Protein AF-0000000070684303 (afdb_homodimer)

Radius of gyration: 34.73 Å; Cα contacts (8 Å, |Δi|>4): 605; chains: 2; bounding box: 62×126×144 Å

Organism: Helianthus annuus (NCBI:txid4232)

Secondary structure (DSSP, 8-state):
----------------------------------HHHHHHHHHHHHHTT-HHHHHTTEEEEEEEEETTSSS-EESHHHHHHHHHHHHHHHTTTEEEEEEEEEEESSTTEEEEEEEEEETTEEPTT--EEEEEEEEEETTEEEEEEEEEEE--S---THHHHHHHHHHHHHHHH-HHHHHHHHHTHHHHHHHHHHHIIIIIHHHHHHHHHHHHHHHHHHHHHHHHHHHHHHHHHHHHHHHH-/----------------------------------HHHHHHHHHHHHHTT-HHHHHTTEEEEEEEEETTSSS-EESHHHHHHHHHHHHHHHTTTEEEEEEEEEEESSTTEEEEEEEEEETTEEPTT--EEEEEEEEEETTEEEEEEEEEEE--S---THHHHHHHHHHHHHHHH-HHHHHHHHHTHHHHHHHHHHHIIIIIHHHHHHHHHHHHHHHHHHHHHHHHHHHHHHHHHHHHHHHH-

pLDDT: mean 75.72, std 22.61, range [20.2, 98.25]

InterPro domains:
  IPR032710 NTF2-like domain superfamily [SSF54427] (22-138)
  IPR037401 SnoaL-like domain [PF12680] (40-138)

Solvent-accessible surface area (backbone atoms only — not comparable to full-atom values): 25863 Å² total; per-residue (Å²): 133,83,81,77,76,72,75,73,75,72,71,74,70,74,73,70,71,70,73,72,73,72,71,70,73,70,71,77,69,70,70,69,72,48,62,66,56,50,51,52,49,51,52,52,35,54,48,69,58,40,56,75,66,50,48,68,42,44,26,73,73,15,38,38,35,43,45,48,29,86,61,65,31,62,25,41,66,46,41,45,51,51,50,42,49,47,36,59,16,34,43,92,55,36,30,75,43,75,75,48,63,23,37,30,86,58,82,41,34,35,33,36,35,34,32,34,20,49,81,87,37,74,46,84,65,39,39,34,39,38,38,36,34,46,42,75,60,85,82,38,69,21,37,35,35,35,42,34,42,57,42,50,85,69,44,61,37,67,57,49,39,52,49,41,27,51,51,35,50,47,39,67,76,37,52,68,61,40,49,51,45,64,74,36,31,71,57,46,51,47,46,50,48,46,46,40,50,65,63,42,35,66,62,42,45,57,51,49,48,48,48,52,50,49,50,50,49,47,49,50,49,50,50,49,50,49,50,48,48,50,50,50,49,51,54,53,57,53,67,72,101,136,82,78,76,77,76,76,77,74,77,73,75,71,73,71,70,76,70,73,73,74,71,68,70,72,70,70,77,68,71,68,69,71,46,62,67,56,50,51,51,49,51,52,50,34,52,48,66,59,40,57,76,65,49,49,70,42,44,26,73,72,14,37,38,36,42,44,47,30,86,60,67,31,64,25,40,67,46,41,44,51,50,51,43,49,46,38,59,16,34,42,92,55,36,32,75,43,75,76,48,64,23,38,29,85,57,81,41,34,35,33,37,35,34,32,34,19,50,81,87,36,74,47,84,64,39,40,33,38,37,39,35,34,46,41,75,59,85,82,40,69,20,37,35,34,36,43,36,41,58,42,51,84,68,44,61,38,67,54,48,40,52,50,40,27,50,52,37,50,49,38,69,75,36,51,69,62,41,51,51,45,63,75,37,31,71,58,46,52,48,46,49,48,45,46,40,51,66,62,43,35,68,62,43,45,56,51,50,49,48,50,53,51,48,49,52,49,47,49,49,49,50,50,50,50,49,49,50,48,51,50,50,49,51,54,53,56,53,66,72,101

Foldseek 3Di:
DDDPPPVPVPPVPPPPVPPPPPPPPPPPPVDQDALVRLVVVLQVCLLVLPLVVNLVQADQFAWEDEPVDPDIQTGSVRVSVVSNVVSVVCPNFKGKDWDDKDDDPPRFKIKTWIAIDGNPHGDPQGTKMKIFGWDDDDSDIHTRYMYMGGGDPDDCPVVVVVVVVVVVVVCVVCVPVVVVCVVCVVVVVVVVVVCCCVPVCVVVVVVVVVVVVVVVVVVVVVVVVVVVVVVVVVVVVVVVD/DPPPPPPPVPPPVPPPPPPPPPPPPPPPPVDQDALVRLVVVLQVCLLVLPLVVNLVQADQFAWEDEPVDPDIQTGSVRVSVVSNVVSVVCPNFKGKDWDDKADDPPRFKIKTWIAIDGNPHTDPQGTKMKIFGWDDDDSDIHTRYMYMGGGDPDDCPVVVVVVVVVVVVVCVVCVPVVVVCVVCVVVVVVVVVVCCCVPVCVVVVVVVVVVVVVVVVVVVVVVVVVVVVVVVVVVVVVVVD

Nearest PDB structures (foldseek):
  2rgq-assembly1_A  TM=7.587E-01  e=4.654E-07  Nostoc punctiforme PCC 73102
  3f7s-assembly1_A-2  TM=7.715E-01  e=1.693E-06  Pseudomonas putida KT2440
  4j8t-assembly5_B  TM=7.348E-01  e=2.945E-06  Pseudomonas aeruginosa PAO1
  4j9a-assembly4_D  TM=7.036E-01  e=1.982E-05  Pseudomonas aeruginosa PAO1
  8uso-assembly1_B  TM=6.703E-01  e=3.354E-04  Homo sapiens

Structure (mmCIF, N/CA/C/O backbone):
data_AF-0000000070684303-model_v1
#
loop_
_entity.id
_entity.type
_entity.pdbx_description
1 polymer 'Putative NTF2-like domain-containing protein'
#
loop_
_atom_site.group_PDB
_atom_site.id
_atom_site.type_symbol
_atom_site.label_atom_id
_atom_site.label_alt_id
_atom_site.label_comp_id
_atom_site.label_asym_id
_atom_site.label_entity_id
_atom_site.label_seq_id
_atom_site.pdbx_PDB_ins_code
_atom_site.Cartn_x
_atom_site.Cartn_y
_atom_site.Cartn_z
_atom_site.occupancy
_atom_site.B_iso_or_equiv
_atom_site.auth_seq_id
_atom_site.auth_comp_id
_atom_site.auth_asym_id
_atom_site.auth_atom_id
_atom_site.pdbx_PDB_model_num
ATOM 1 N N . MET A 1 1 ? -1.183 0.124 111.688 1 24.42 1 MET A N 1
ATOM 2 C CA . MET A 1 1 ? -1.592 1.197 110.75 1 24.42 1 MET A CA 1
ATOM 3 C C . MET A 1 1 ? -0.935 1.039 109.438 1 24.42 1 MET A C 1
ATOM 5 O O . MET A 1 1 ? 0.264 1.283 109.25 1 24.42 1 MET A O 1
ATOM 9 N N . LEU A 1 2 ? -1.151 -0.125 108.688 1 25.19 2 LEU A N 1
ATOM 10 C CA . LEU A 1 2 ? -0.26 -0.81 107.812 1 25.19 2 LEU A CA 1
ATOM 11 C C . LEU A 1 2 ? -0.048 0.022 106.5 1 25.19 2 LEU A C 1
ATOM 13 O O . LEU A 1 2 ? -0.992 0.621 106 1 25.19 2 LEU A O 1
ATOM 17 N N . LEU A 1 3 ? 1.218 0.516 106.312 1 23.94 3 LEU A N 1
ATOM 18 C CA . LEU A 1 3 ? 1.991 1.298 105.375 1 23.94 3 LEU A CA 1
ATOM 19 C C . LEU A 1 3 ? 1.721 0.831 103.938 1 23.94 3 LEU A C 1
ATOM 21 O O . LEU A 1 3 ? 1.86 -0.355 103.625 1 23.94 3 LEU A O 1
ATOM 25 N N . HIS A 1 4 ? 0.701 1.438 103.25 1 25.77 4 HIS A N 1
ATOM 26 C CA . HIS A 1 4 ? 0.123 1.236 101.938 1 25.77 4 HIS A CA 1
ATOM 27 C C . HIS A 1 4 ? 1.175 1.402 100.875 1 25.77 4 HIS A C 1
ATOM 29 O O . HIS A 1 4 ? 1.806 2.457 100.75 1 25.77 4 HIS A O 1
ATOM 35 N N . MET A 1 5 ? 2.051 0.38 100.75 1 21.75 5 MET A N 1
ATOM 36 C CA . MET A 1 5 ? 3.203 0.247 99.812 1 21.75 5 MET A CA 1
ATOM 37 C C . MET A 1 5 ? 2.834 0.613 98.438 1 21.75 5 MET A C 1
ATOM 39 O O . MET A 1 5 ? 2.037 -0.079 97.75 1 21.75 5 MET A O 1
ATOM 43 N N . LYS A 1 6 ? 2.58 1.894 98.25 1 25 6 LYS A N 1
ATOM 44 C CA . LYS A 1 6 ? 2.141 2.365 96.938 1 25 6 LYS A CA 1
ATOM 45 C C . LYS A 1 6 ? 3.189 2.072 95.812 1 25 6 LYS A C 1
ATOM 47 O O . LYS A 1 6 ? 4.246 2.709 95.812 1 25 6 LYS A O 1
ATOM 52 N N . SER A 1 7 ? 3.633 0.767 95.75 1 22.75 7 SER A N 1
ATOM 53 C CA . SER A 1 7 ? 4.754 0.424 94.875 1 22.75 7 SER A CA 1
ATOM 54 C C . SER A 1 7 ? 4.508 0.897 93.438 1 22.75 7 SER A C 1
ATOM 56 O O . SER A 1 7 ? 3.5 0.545 92.812 1 22.75 7 SER A O 1
ATOM 58 N N . GLY A 1 8 ? 4.738 2.207 93.188 1 23 8 GLY A N 1
ATOM 59 C CA . GLY A 1 8 ? 4.633 2.918 91.938 1 23 8 GLY A CA 1
ATOM 60 C C . GLY A 1 8 ? 5.418 2.262 90.812 1 23 8 GLY A C 1
ATOM 61 O O . GLY A 1 8 ? 6.648 2.256 90.812 1 23 8 GLY A O 1
ATOM 62 N N . ASN A 1 9 ? 5.105 0.958 90.625 1 23.36 9 ASN A N 1
ATOM 63 C CA . ASN A 1 9 ? 5.828 0.194 89.625 1 23.36 9 ASN A CA 1
ATOM 64 C C . ASN A 1 9 ? 5.957 0.973 88.312 1 23.36 9 ASN A C 1
ATOM 66 O O . ASN A 1 9 ? 4.953 1.399 87.75 1 23.36 9 ASN A O 1
ATOM 70 N N . GLY A 1 10 ? 6.895 1.908 88.312 1 20.2 10 GLY A N 1
ATOM 71 C CA . GLY A 1 10 ? 7.289 2.691 87.125 1 20.2 10 GLY A CA 1
ATOM 72 C C . GLY A 1 10 ? 7.496 1.851 85.875 1 20.2 10 GLY A C 1
ATOM 73 O O . GLY A 1 10 ? 8.484 1.119 85.75 1 20.2 10 GLY A O 1
ATOM 74 N N . LYS A 1 11 ? 6.547 1 85.5 1 26.38 11 LYS A N 1
ATOM 75 C CA . LYS A 1 11 ? 6.711 0.241 84.25 1 26.38 11 LYS A CA 1
ATOM 76 C C . LYS A 1 11 ? 7.273 1.12 83.125 1 26.38 11 LYS A C 1
ATOM 78 O O . LYS A 1 11 ? 6.711 2.174 82.875 1 26.38 11 LYS A O 1
ATOM 83 N N . GLN A 1 12 ? 8.547 1.258 83.188 1 22.05 12 GLN A N 1
ATOM 84 C CA . GLN A 1 12 ? 9.25 1.926 82.125 1 22.05 12 GLN A CA 1
ATOM 85 C C . GLN A 1 12 ? 8.727 1.461 80.75 1 22.05 12 GLN A C 1
ATOM 87 O O . GLN A 1 12 ? 8.742 0.266 80.438 1 22.05 12 GLN A O 1
ATOM 92 N N . ARG A 1 13 ? 7.625 1.98 80.375 1 21.39 13 ARG A N 1
ATOM 93 C CA . ARG A 1 13 ? 7.07 1.759 79.062 1 21.39 13 ARG A CA 1
ATOM 94 C C . ARG A 1 13 ? 8.133 1.953 77.938 1 21.39 13 ARG A C 1
ATOM 96 O O . ARG A 1 13 ? 8.75 3.018 77.875 1 21.39 13 ARG A O 1
ATOM 103 N N . TYR A 1 14 ? 9.055 0.94 77.938 1 21.36 14 TYR A N 1
ATOM 104 C CA . TYR A 1 14 ? 9.953 1.007 76.75 1 21.36 14 TYR A CA 1
ATOM 105 C C . TYR A 1 14 ? 9.188 1.358 75.5 1 21.36 14 TYR A C 1
ATOM 107 O O . TYR A 1 14 ? 8.172 0.734 75.188 1 21.36 14 TYR A O 1
ATOM 115 N N . ASN A 1 15 ? 8.984 2.625 75.312 1 20.23 15 ASN A N 1
ATOM 116 C CA . ASN A 1 15 ? 8.461 3.133 74.062 1 20.23 15 ASN A CA 1
ATOM 117 C C . ASN A 1 15 ? 9.164 2.488 72.875 1 20.23 15 ASN A C 1
ATOM 119 O O . ASN A 1 15 ? 10.352 2.711 72.625 1 20.23 15 ASN A O 1
ATOM 123 N N . VAL A 1 16 ? 9.062 1.204 72.75 1 21.89 16 VAL A N 1
ATOM 124 C CA . VAL A 1 16 ? 9.594 0.685 71.438 1 21.89 16 VAL A CA 1
ATOM 125 C C . VAL A 1 16 ? 9.07 1.523 70.312 1 21.89 16 VAL A C 1
ATOM 127 O O . VAL A 1 16 ? 7.863 1.575 70.062 1 21.89 16 VAL A O 1
ATOM 130 N N . ARG A 1 17 ? 9.664 2.73 70.062 1 22.67 17 ARG A N 1
ATOM 131 C CA . ARG A 1 17 ? 9.391 3.383 68.812 1 22.67 17 ARG A CA 1
ATOM 132 C C . ARG A 1 17 ? 9.414 2.375 67.688 1 22.67 17 ARG A C 1
ATOM 134 O O . ARG A 1 17 ? 10.422 1.695 67.438 1 22.67 17 ARG A O 1
ATOM 141 N N . ILE A 1 18 ? 8.383 1.661 67.438 1 22.83 18 ILE A N 1
ATOM 142 C CA . ILE A 1 18 ? 8.234 0.925 66.188 1 22.83 18 ILE A CA 1
ATOM 143 C C . ILE A 1 18 ? 8.805 1.75 65 1 22.83 18 ILE A C 1
ATOM 145 O O . ILE A 1 18 ? 8.43 2.91 64.812 1 22.83 18 ILE A O 1
ATOM 149 N N . MET A 1 19 ? 10.102 1.657 64.812 1 22.88 19 MET A N 1
ATOM 150 C CA . MET A 1 19 ? 10.602 2.195 63.562 1 22.88 19 MET A CA 1
ATOM 151 C C . MET A 1 19 ? 9.586 2.004 62.438 1 22.88 19 MET A C 1
ATOM 153 O O . MET A 1 19 ? 9.023 0.919 62.281 1 22.88 19 MET A O 1
ATOM 157 N N . SER A 1 20 ? 8.781 3.004 62.188 1 24.44 20 SER A N 1
ATOM 158 C CA . SER A 1 20 ? 7.98 3.08 60.969 1 24.44 20 SER A CA 1
ATOM 159 C C . SER A 1 20 ? 8.719 2.463 59.781 1 24.44 20 SER A C 1
ATOM 161 O O . SER A 1 20 ? 9.891 2.76 59.562 1 24.44 20 SER A O 1
ATOM 163 N N . SER A 1 21 ? 8.562 1.201 59.469 1 27.48 21 SER A N 1
ATOM 164 C CA . SER A 1 21 ? 8.938 0.64 58.188 1 27.48 21 SER A CA 1
ATOM 165 C C . SER A 1 21 ? 8.875 1.694 57.062 1 27.48 21 SER A C 1
ATOM 167 O O . SER A 1 21 ? 7.852 2.365 56.906 1 27.48 21 SER A O 1
ATOM 169 N N . MET A 1 22 ? 9.906 2.475 56.812 1 27.36 22 MET A N 1
ATOM 170 C CA . MET A 1 22 ? 10.055 3.203 55.562 1 27.36 22 MET A CA 1
ATOM 171 C C . MET A 1 22 ? 9.383 2.457 54.406 1 27.36 22 MET A C 1
ATOM 173 O O . MET A 1 22 ? 9.75 1.319 54.094 1 27.36 22 MET A O 1
ATOM 177 N N . MET A 1 23 ? 8.117 2.484 54.312 1 28.89 23 MET A N 1
ATOM 178 C CA . MET A 1 23 ? 7.508 2.133 53.031 1 28.89 23 MET A CA 1
ATOM 179 C C . MET A 1 23 ? 8.445 2.467 51.875 1 28.89 23 MET A C 1
ATOM 181 O O . MET A 1 23 ? 8.859 3.615 51.719 1 28.89 23 MET A O 1
ATOM 185 N N . ILE A 1 24 ? 9.492 1.728 51.688 1 32.03 24 ILE A N 1
ATOM 186 C CA . ILE A 1 24 ? 10.125 1.776 50.375 1 32.03 24 ILE A CA 1
ATOM 187 C C . ILE A 1 24 ? 9.133 2.293 49.344 1 32.03 24 ILE A C 1
ATOM 189 O O . ILE A 1 24 ? 8.055 1.718 49.156 1 32.03 24 ILE A O 1
ATOM 193 N N . CYS A 1 25 ? 8.93 3.572 49.188 1 30.08 25 CYS A N 1
ATOM 194 C CA . CYS A 1 25 ? 8.32 4.172 48 1 30.08 25 CYS A CA 1
ATOM 195 C C . CYS A 1 25 ? 8.5 3.27 46.781 1 30.08 25 CYS A C 1
ATOM 197 O O . CYS A 1 25 ? 9.625 2.945 46.406 1 30.08 25 CYS A O 1
ATOM 199 N N . ASP A 1 26 ? 7.852 2.199 46.688 1 34.47 26 ASP A N 1
ATOM 200 C CA . ASP A 1 26 ? 7.668 1.519 45.406 1 34.47 26 ASP A CA 1
ATOM 201 C C . ASP A 1 26 ? 7.848 2.486 44.25 1 34.47 26 ASP A C 1
ATOM 203 O O . ASP A 1 26 ? 7.078 3.436 44.094 1 34.47 26 ASP A O 1
ATOM 207 N N . SER A 1 27 ? 8.984 3.012 44 1 38.53 27 SER A N 1
ATOM 208 C CA . SER A 1 27 ? 9.305 3.721 42.781 1 38.53 27 SER A CA 1
ATOM 209 C C . SER A 1 27 ? 8.336 3.355 41.656 1 38.53 27 SER A C 1
ATOM 211 O O . SER A 1 27 ? 8.102 2.176 41.406 1 38.53 27 SER A O 1
ATOM 213 N N . ASP A 1 28 ? 7.254 3.973 41.5 1 40.41 28 ASP A N 1
ATOM 214 C CA . ASP A 1 28 ? 6.32 3.984 40.375 1 40.41 28 ASP A CA 1
ATOM 215 C C . ASP A 1 28 ? 7.012 3.564 39.094 1 40.41 28 ASP A C 1
ATOM 217 O O . ASP A 1 28 ? 7.672 4.379 38.438 1 40.41 28 ASP A O 1
ATOM 221 N N . ILE A 1 29 ? 7.789 2.59 39 1 46.38 29 ILE A N 1
ATOM 222 C CA . ILE A 1 29 ? 8.297 2.027 37.75 1 46.38 29 ILE A CA 1
ATOM 223 C C . ILE A 1 29 ? 7.234 2.15 36.656 1 46.38 29 ILE A C 1
ATOM 225 O O . ILE A 1 29 ? 6.199 1.483 36.719 1 46.38 29 ILE A O 1
ATOM 229 N N . THR A 1 30 ? 6.863 3.322 36.25 1 53.22 30 THR A N 1
ATOM 230 C CA . THR A 1 30 ? 6.059 3.412 35.031 1 53.22 30 THR A CA 1
ATOM 231 C C . THR A 1 30 ? 6.457 2.32 34.062 1 53.22 30 THR A C 1
ATOM 233 O O . THR A 1 30 ? 7.637 2.164 33.719 1 53.22 30 THR A O 1
ATOM 236 N N . PRO A 1 31 ? 5.789 1.196 34.062 1 63.03 31 PRO A N 1
ATOM 237 C CA . PRO A 1 31 ? 6.102 0.108 33.156 1 63.03 31 PRO A CA 1
ATOM 238 C C . PRO A 1 31 ? 6.586 0.613 31.797 1 63.03 31 PRO A C 1
ATOM 240 O O . PRO A 1 31 ? 6.258 1.734 31.391 1 63.03 31 PRO A O 1
ATOM 243 N N . ASP A 1 32 ? 7.68 0.016 31.359 1 73.31 32 ASP A N 1
ATOM 244 C CA . ASP A 1 32 ? 8.203 0.283 30.016 1 73.31 32 ASP A CA 1
ATOM 245 C C . ASP A 1 32 ? 7.07 0.355 28.984 1 73.31 32 ASP A C 1
ATOM 247 O O . ASP A 1 32 ? 6.125 -0.436 29.047 1 73.31 32 ASP A O 1
ATOM 251 N N . PRO A 1 33 ? 7.105 1.45 28.328 1 81.5 33 PRO A N 1
ATOM 252 C CA . PRO A 1 33 ? 6.055 1.571 27.328 1 81.5 33 PRO A CA 1
ATOM 253 C C . PRO A 1 33 ? 6.004 0.374 26.375 1 81.5 33 PRO A C 1
ATOM 255 O O . PRO A 1 33 ? 7.047 -0.197 26.047 1 81.5 33 PRO A O 1
ATOM 258 N N . THR A 1 34 ? 4.859 -0.055 26.109 1 84.12 34 THR A N 1
ATOM 259 C CA . THR A 1 34 ? 4.652 -1.101 25.109 1 84.12 34 THR A CA 1
ATOM 260 C C . THR A 1 34 ? 4.816 -0.542 23.703 1 84.12 34 THR A C 1
ATOM 262 O O . THR A 1 34 ? 4.73 0.67 23.5 1 84.12 34 THR A O 1
ATOM 265 N N . PRO A 1 35 ? 5.117 -1.341 22.75 1 88.19 35 PRO A N 1
ATOM 266 C CA . PRO A 1 35 ? 5.195 -0.89 21.359 1 88.19 35 PRO A CA 1
ATOM 267 C C . PRO A 1 35 ? 3.945 -0.14 20.906 1 88.19 35 PRO A C 1
ATOM 269 O O . PRO A 1 35 ? 4.047 0.887 20.234 1 88.19 35 PRO A O 1
ATOM 272 N N . SER A 1 36 ? 2.814 -0.654 21.328 1 88.25 36 SER A N 1
ATOM 273 C CA . SER A 1 36 ? 1.56 -0.017 20.953 1 88.25 36 SER A CA 1
ATOM 274 C C . SER A 1 36 ? 1.459 1.396 21.516 1 88.25 36 SER A C 1
ATOM 276 O O . SER A 1 36 ? 1.027 2.318 20.828 1 88.25 36 SER A O 1
ATOM 278 N N . GLU A 1 37 ? 1.811 1.566 22.719 1 89.44 37 GLU A N 1
ATOM 279 C CA . GLU A 1 37 ? 1.762 2.879 23.359 1 89.44 37 GLU A CA 1
ATOM 280 C C . GLU A 1 37 ? 2.74 3.85 22.703 1 89.44 37 GLU A C 1
ATOM 282 O O . GLU A 1 37 ? 2.402 5.012 22.453 1 89.44 37 GLU A O 1
ATOM 287 N N . MET A 1 38 ? 3.904 3.377 22.469 1 92.44 38 MET A N 1
ATOM 288 C CA . MET A 1 38 ? 4.918 4.215 21.844 1 92.44 38 MET A CA 1
ATOM 289 C C . MET A 1 38 ? 4.473 4.656 20.453 1 92.44 38 MET A C 1
ATOM 291 O O . MET A 1 38 ? 4.648 5.816 20.078 1 92.44 38 MET A O 1
ATOM 295 N N . ILE A 1 39 ? 3.912 3.775 19.672 1 94.06 39 ILE A N 1
ATOM 296 C CA . ILE A 1 39 ? 3.455 4.07 18.312 1 94.06 39 ILE A CA 1
ATOM 297 C C . ILE A 1 39 ? 2.318 5.09 18.359 1 94.06 39 ILE A C 1
ATOM 299 O O . ILE A 1 39 ? 2.258 6.004 17.547 1 94.06 39 ILE A O 1
ATOM 303 N N . LYS A 1 40 ? 1.436 4.926 19.344 1 94.69 40 LYS A N 1
ATOM 304 C CA . LYS A 1 40 ? 0.357 5.895 19.516 1 94.69 40 LYS A CA 1
ATOM 305 C C . LYS A 1 40 ? 0.91 7.297 19.766 1 94.69 40 LYS A C 1
ATOM 307 O O . LYS A 1 40 ? 0.432 8.266 19.188 1 94.69 40 LYS A O 1
ATOM 312 N N . GLU A 1 41 ? 1.857 7.355 20.594 1 95 41 GLU A N 1
ATOM 313 C CA . GLU A 1 41 ? 2.484 8.641 20.891 1 95 41 GLU A CA 1
ATOM 314 C C . GLU A 1 41 ? 3.193 9.203 19.656 1 95 41 GLU A C 1
ATOM 316 O O . GLU A 1 41 ? 3.195 10.422 19.438 1 95 41 GLU A O 1
ATOM 321 N N . PHE A 1 42 ? 3.824 8.344 18.938 1 96.56 42 PHE A N 1
ATOM 322 C CA . PHE A 1 42 ? 4.512 8.758 17.719 1 96.56 42 PHE A CA 1
ATOM 323 C C . PHE A 1 42 ? 3.543 9.438 16.75 1 96.56 42 PHE A C 1
ATOM 325 O O . PHE A 1 42 ? 3.838 10.516 16.234 1 96.56 42 PHE A O 1
ATOM 332 N N . TYR A 1 43 ? 2.4 8.852 16.547 1 97.75 43 TYR A N 1
ATOM 333 C CA . TYR A 1 43 ? 1.416 9.422 15.625 1 97.75 43 TYR A CA 1
ATOM 334 C C . TYR A 1 43 ? 0.794 10.688 16.203 1 97.75 43 TYR A C 1
ATOM 336 O O . TYR A 1 43 ? 0.451 11.609 15.469 1 97.75 43 TYR A O 1
ATOM 344 N N . LYS A 1 44 ? 0.618 10.711 17.547 1 96.94 44 LYS A N 1
ATOM 345 C CA . LYS A 1 44 ? 0.17 11.945 18.188 1 96.94 44 LYS A CA 1
ATOM 346 C C . LYS A 1 44 ? 1.147 13.086 17.922 1 96.94 44 LYS A C 1
ATOM 348 O O . LYS A 1 44 ? 0.734 14.203 17.609 1 96.94 44 LYS A O 1
ATOM 353 N N . CYS A 1 45 ? 2.377 12.781 18.062 1 96.81 45 CYS A N 1
ATOM 354 C CA . CYS A 1 45 ? 3.424 13.758 1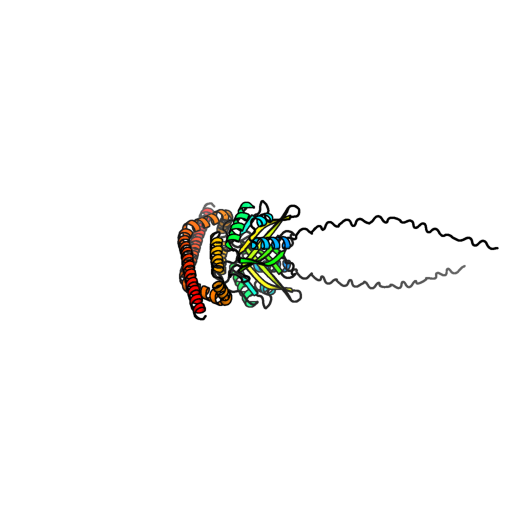7.812 1 96.81 45 CYS A CA 1
ATOM 355 C C . CYS A 1 45 ? 3.391 14.227 16.359 1 96.81 45 CYS A C 1
ATOM 357 O O . CYS A 1 45 ? 3.559 15.414 16.078 1 96.81 45 CYS A O 1
ATOM 359 N N . MET A 1 46 ? 3.223 13.336 15.383 1 96.88 46 MET A N 1
ATOM 360 C CA . MET A 1 46 ? 3.078 13.664 13.969 1 96.88 46 MET A CA 1
ATOM 361 C C . MET A 1 46 ? 1.928 14.641 13.75 1 96.88 46 MET A C 1
ATOM 363 O O . MET A 1 46 ? 2.068 15.617 13.008 1 96.88 46 MET A O 1
ATOM 367 N N . ASN A 1 47 ? 0.827 14.367 14.43 1 97.56 47 ASN A N 1
ATOM 368 C CA . ASN A 1 47 ? -0.36 15.211 14.297 1 97.56 47 ASN A CA 1
ATOM 369 C C . ASN A 1 47 ? -0.144 16.594 14.906 1 97.56 47 ASN A C 1
ATOM 371 O O . ASN A 1 47 ? -0.709 17.578 14.43 1 97.56 47 ASN A O 1
ATOM 375 N N . GLU A 1 48 ? 0.66 16.641 15.914 1 96.62 48 GLU A N 1
ATOM 376 C CA . GLU A 1 48 ? 0.997 17.922 16.547 1 96.62 48 GLU A CA 1
ATOM 377 C C . GLU A 1 48 ? 2.031 18.688 15.727 1 96.62 48 GLU A C 1
ATOM 379 O O . GLU A 1 48 ? 2.338 19.844 16.031 1 96.62 48 GLU A O 1
ATOM 384 N N . LYS A 1 49 ? 2.584 18.125 14.688 1 95.25 49 LYS A N 1
ATOM 385 C CA . LYS A 1 49 ? 3.602 18.688 13.805 1 95.25 49 LYS A CA 1
ATOM 386 C C . LYS A 1 49 ? 4.855 19.078 14.586 1 95.25 49 LYS A C 1
ATOM 388 O O . LYS A 1 49 ? 5.492 20.094 14.305 1 95.25 49 LYS A O 1
ATOM 393 N N . ASN A 1 50 ? 5.113 18.359 15.609 1 92.94 50 ASN A N 1
ATOM 394 C CA . ASN A 1 50 ? 6.301 18.578 16.422 1 92.94 50 ASN A CA 1
ATOM 395 C C . ASN A 1 50 ? 7.496 17.781 15.922 1 92.94 50 ASN A C 1
ATOM 397 O O . ASN A 1 50 ? 7.801 16.719 16.453 1 92.94 50 ASN A O 1
ATOM 401 N N . VAL A 1 51 ? 8.211 18.281 15.016 1 89.31 51 VAL A N 1
ATOM 402 C CA . VAL A 1 51 ? 9.266 17.578 14.297 1 89.31 51 VAL A CA 1
ATOM 403 C C . VAL A 1 51 ? 10.414 17.25 15.25 1 89.31 51 VAL A C 1
ATOM 405 O O . VAL A 1 51 ? 11 16.172 15.188 1 89.31 51 VAL A O 1
ATOM 408 N N . LYS A 1 52 ? 10.766 18.156 16.125 1 91.38 52 LYS A N 1
ATOM 409 C CA . LYS A 1 52 ? 11.852 17.938 17.078 1 91.38 52 LYS A CA 1
ATOM 410 C C . LYS A 1 52 ? 11.57 16.75 17.969 1 91.38 52 LYS A C 1
ATOM 412 O O . LYS A 1 52 ? 12.453 15.914 18.203 1 91.38 52 LYS A O 1
ATOM 417 N N . ARG A 1 53 ? 10.398 16.672 18.438 1 94.19 53 ARG A N 1
ATOM 418 C CA . ARG A 1 53 ? 10.008 15.57 19.312 1 94.19 53 ARG A CA 1
ATOM 419 C C . ARG A 1 53 ? 9.977 14.258 18.547 1 94.19 53 ARG A C 1
ATOM 421 O O . ARG A 1 53 ? 10.25 13.195 19.109 1 94.19 53 ARG A O 1
ATOM 428 N N . LEU A 1 54 ? 9.648 14.289 17.234 1 95.25 54 LEU A N 1
ATOM 429 C CA . LEU A 1 54 ? 9.578 13.086 16.406 1 95.25 54 LEU A CA 1
ATOM 430 C C . LEU A 1 54 ? 10.938 12.398 16.328 1 95.25 54 LEU A C 1
ATOM 432 O O . LEU A 1 54 ? 11.016 11.172 16.281 1 95.25 54 LEU A O 1
ATOM 436 N N . GLU A 1 55 ? 11.938 13.188 16.328 1 94.31 55 GLU A N 1
ATOM 437 C CA . GLU A 1 55 ? 13.297 12.664 16.234 1 94.31 55 GLU A CA 1
ATOM 438 C C . GLU A 1 55 ? 13.617 11.742 17.406 1 94.31 55 GLU A C 1
ATOM 440 O O . GLU A 1 55 ? 14.391 10.797 17.266 1 94.31 55 GLU A O 1
ATOM 445 N N . ASN A 1 56 ? 12.977 11.977 18.531 1 93.44 56 ASN A N 1
ATOM 446 C CA . ASN A 1 56 ? 13.219 11.195 19.734 1 93.44 56 ASN A CA 1
ATOM 447 C C . ASN A 1 56 ? 12.68 9.781 19.609 1 93.44 56 ASN A C 1
ATOM 449 O O . ASN A 1 56 ? 13.047 8.891 20.375 1 93.44 56 ASN A O 1
ATOM 453 N N . TYR A 1 57 ? 11.852 9.57 18.641 1 96.19 57 TYR A N 1
ATOM 454 C CA . TYR A 1 57 ? 11.25 8.25 18.469 1 96.19 57 TYR A CA 1
ATOM 455 C C . TYR A 1 57 ? 12.023 7.43 17.453 1 96.19 57 TYR A C 1
ATOM 457 O O . TYR A 1 57 ? 11.688 6.266 17.203 1 96.19 57 TYR A O 1
ATOM 465 N N . LEU A 1 58 ? 13.109 7.984 16.875 1 96.75 58 LEU A N 1
ATOM 466 C CA . LEU A 1 58 ? 13.867 7.336 15.812 1 96.75 58 LEU A CA 1
ATOM 467 C C . LEU A 1 58 ? 15.203 6.824 16.328 1 96.75 58 LEU A C 1
ATOM 469 O O . LEU A 1 58 ? 15.93 7.551 17.016 1 96.75 58 LEU A O 1
ATOM 473 N N . ALA A 1 59 ? 15.492 5.582 16.062 1 96.31 59 ALA A N 1
ATOM 474 C CA . ALA A 1 59 ? 16.828 5.055 16.344 1 96.31 59 ALA A CA 1
ATOM 475 C C . ALA A 1 59 ? 17.875 5.746 15.477 1 96.31 59 ALA A C 1
ATOM 477 O O . ALA A 1 59 ? 17.562 6.305 14.43 1 96.31 59 ALA A O 1
ATOM 478 N N . LYS A 1 60 ? 19.109 5.699 15.875 1 94 60 LYS A N 1
ATOM 479 C CA . LYS A 1 60 ? 20.203 6.332 15.148 1 94 60 LYS A CA 1
ATOM 480 C C . LYS A 1 60 ? 20.359 5.738 13.75 1 94 60 LYS A C 1
ATOM 482 O O . LYS A 1 60 ? 20.625 6.465 12.789 1 94 60 LYS A O 1
ATOM 487 N N . ASP A 1 61 ? 20.141 4.457 13.648 1 95 61 ASP A N 1
ATOM 488 C CA . ASP A 1 61 ? 20.297 3.771 12.367 1 95 61 ASP A CA 1
ATOM 489 C C . ASP A 1 61 ? 18.938 3.41 11.773 1 95 61 ASP A C 1
ATOM 491 O O . ASP A 1 61 ? 18.781 2.35 11.164 1 95 61 ASP A O 1
ATOM 495 N N . CYS A 1 62 ? 17.969 4.262 12.039 1 97.31 62 CYS A N 1
ATOM 496 C CA . CYS A 1 62 ? 16.609 4.008 11.555 1 97.31 62 CYS A CA 1
ATOM 497 C C . CYS A 1 62 ? 16.594 3.846 10.039 1 97.31 62 CYS A C 1
ATOM 499 O O . CYS A 1 62 ? 17.25 4.602 9.32 1 97.31 62 CYS A O 1
ATOM 501 N N . PHE A 1 63 ? 15.977 2.77 9.602 1 97.5 63 PHE A N 1
ATOM 502 C CA . PHE A 1 63 ? 15.766 2.48 8.195 1 97.5 63 PHE A CA 1
ATOM 503 C C . PHE A 1 63 ? 14.281 2.553 7.844 1 97.5 63 PHE A C 1
ATOM 505 O O . PHE A 1 63 ? 13.5 1.696 8.258 1 97.5 63 PHE A O 1
ATOM 512 N N . PHE A 1 64 ? 13.938 3.566 7.023 1 97 64 PHE A N 1
ATOM 513 C CA . PHE A 1 64 ? 12.547 3.914 6.758 1 97 64 PHE A CA 1
ATOM 514 C C . PHE A 1 64 ? 12.211 3.734 5.281 1 97 64 PHE A C 1
ATOM 516 O O . PHE A 1 64 ? 12.688 4.496 4.438 1 97 64 PHE A O 1
ATOM 523 N N . GLU A 1 65 ? 11.312 2.75 4.992 1 96.44 65 GLU A N 1
ATOM 524 C CA . GLU A 1 65 ? 10.906 2.453 3.623 1 96.44 65 GLU A CA 1
ATOM 525 C C . GLU A 1 65 ? 9.453 2.84 3.383 1 96.44 65 GLU A C 1
ATOM 527 O O . GLU A 1 65 ? 8.539 2.096 3.748 1 96.44 65 GLU A O 1
ATOM 532 N N . ASP A 1 66 ? 9.297 3.98 2.855 1 95.31 66 ASP A N 1
ATOM 533 C CA . ASP A 1 66 ? 7.996 4.34 2.289 1 95.31 66 ASP A CA 1
ATOM 534 C C . ASP A 1 66 ? 7.906 3.934 0.82 1 95.31 66 ASP A C 1
ATOM 536 O O . ASP A 1 66 ? 8.641 4.461 -0.021 1 95.31 66 ASP A O 1
ATOM 540 N N . TYR A 1 67 ? 6.984 3.08 0.536 1 93.81 67 TYR A N 1
ATOM 541 C CA . TYR A 1 67 ? 6.984 2.455 -0.782 1 93.81 67 TYR A CA 1
ATOM 542 C C . TYR A 1 67 ? 6.363 3.375 -1.824 1 93.81 67 TYR A C 1
ATOM 544 O O . TYR A 1 67 ? 6.27 3.02 -3.002 1 93.81 67 TYR A O 1
ATOM 552 N N . SER A 1 68 ? 5.992 4.562 -1.453 1 90.31 68 SER A N 1
ATOM 553 C CA . SER A 1 68 ? 5.629 5.609 -2.404 1 90.31 68 SER A CA 1
ATOM 554 C C . SER A 1 68 ? 6.863 6.352 -2.906 1 90.31 68 SER A C 1
ATOM 556 O O . SER A 1 68 ? 6.766 7.176 -3.82 1 90.31 68 SER A O 1
ATOM 558 N N . PHE A 1 69 ? 8.047 6.023 -2.334 1 89.38 69 PHE A N 1
ATOM 559 C CA . PHE A 1 69 ? 9.305 6.66 -2.703 1 89.38 69 PHE A CA 1
ATOM 560 C C . PHE A 1 69 ? 10.25 5.652 -3.344 1 89.38 69 PHE A C 1
ATOM 562 O O . PHE A 1 69 ? 10.258 4.477 -2.973 1 89.38 69 PHE A O 1
ATOM 569 N N . PRO A 1 70 ? 11.062 6.105 -4.266 1 84.31 70 PRO A N 1
ATOM 570 C CA . PRO A 1 70 ? 11.945 5.172 -4.977 1 84.31 70 PRO A CA 1
ATOM 571 C C . PRO A 1 70 ? 13.086 4.664 -4.102 1 84.31 70 PRO A C 1
ATOM 573 O O . PRO A 1 70 ? 13.586 3.559 -4.32 1 84.31 70 PRO A O 1
ATOM 576 N N . LYS A 1 71 ? 13.5 5.48 -3.137 1 86.75 71 LYS A N 1
ATOM 577 C CA . LYS A 1 71 ? 14.586 5.094 -2.248 1 86.75 71 LYS A CA 1
ATOM 578 C C . LYS A 1 71 ? 14.164 5.184 -0.784 1 86.75 71 LYS A C 1
ATOM 580 O O . LYS A 1 71 ? 13.406 6.078 -0.406 1 86.75 71 LYS A O 1
ATOM 585 N N . PRO A 1 72 ? 14.688 4.242 -0.052 1 94 72 PRO A N 1
ATOM 586 C CA . PRO A 1 72 ? 14.445 4.348 1.388 1 94 72 PRO A CA 1
ATOM 587 C C . PRO A 1 72 ? 15.188 5.516 2.029 1 94 72 PRO A C 1
ATOM 589 O O . PRO A 1 72 ? 16.094 6.082 1.422 1 94 72 PRO A O 1
ATOM 592 N N . PHE A 1 73 ? 14.719 5.91 3.154 1 96.19 73 PHE A N 1
ATOM 593 C CA . PHE A 1 73 ? 15.414 6.891 3.984 1 96.19 73 PHE A CA 1
ATOM 594 C C . PHE A 1 73 ? 16.25 6.203 5.059 1 96.19 73 PHE A C 1
ATOM 596 O O . PHE A 1 73 ? 15.727 5.379 5.82 1 96.19 73 PHE A O 1
ATOM 603 N N . SER A 1 74 ? 17.531 6.547 5.082 1 96.5 74 SER A N 1
ATOM 604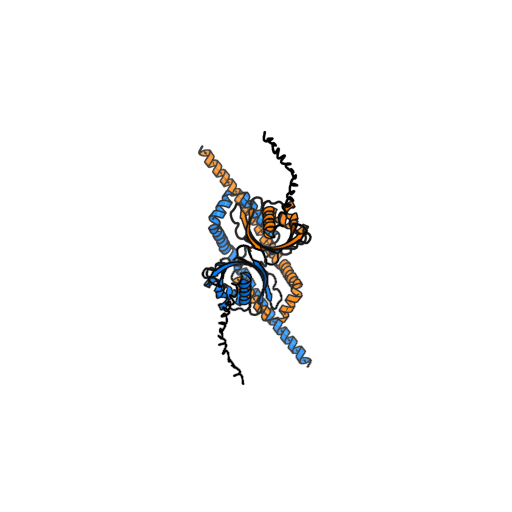 C CA . SER A 1 74 ? 18.438 5.871 6.008 1 96.5 74 SER A CA 1
ATOM 605 C C . SER A 1 74 ? 19.062 6.855 6.984 1 96.5 74 SER A C 1
ATOM 607 O O . SER A 1 74 ? 19.656 7.855 6.574 1 96.5 74 SER A O 1
ATOM 609 N N . GLY A 1 75 ? 18.922 6.477 8.227 1 96.38 75 GLY A N 1
ATOM 610 C CA . GLY A 1 75 ? 19.516 7.324 9.258 1 96.38 75 GLY A CA 1
ATOM 611 C C . GLY A 1 75 ? 18.531 8.328 9.828 1 96.38 75 GLY A C 1
ATOM 612 O O . GLY A 1 75 ? 17.594 8.758 9.133 1 96.38 75 GLY A O 1
ATOM 613 N N . LYS A 1 76 ? 18.812 8.68 11.031 1 95.31 76 LYS A N 1
ATOM 614 C CA . LYS A 1 76 ? 17.922 9.57 11.773 1 95.31 76 LYS A CA 1
ATOM 615 C C . LYS A 1 76 ? 17.766 10.906 11.047 1 95.31 76 LYS A C 1
ATOM 617 O O . LYS A 1 76 ? 16.656 11.453 10.984 1 95.31 76 LYS A O 1
ATOM 622 N N . LYS A 1 77 ? 18.781 11.422 10.484 1 95.25 77 LYS A N 1
ATOM 623 C CA . LYS A 1 77 ? 18.75 12.719 9.836 1 95.25 77 LYS A CA 1
ATOM 624 C C . LYS A 1 77 ? 17.844 12.703 8.602 1 95.25 77 LYS A C 1
ATOM 626 O O . LYS A 1 77 ? 16.984 13.562 8.445 1 95.25 77 LYS A O 1
ATOM 631 N N . GLU A 1 78 ? 18 11.711 7.785 1 96.38 78 GLU A N 1
ATOM 632 C CA . GLU A 1 78 ? 17.203 11.609 6.559 1 96.38 78 GLU A CA 1
ATOM 633 C C . GLU A 1 78 ? 15.734 11.367 6.867 1 96.38 78 GLU A C 1
ATOM 635 O O . GLU A 1 78 ? 14.859 11.969 6.25 1 96.38 78 GLU A O 1
ATOM 640 N N . VAL A 1 79 ? 15.539 10.492 7.801 1 97.5 79 VAL A N 1
ATOM 641 C CA . VAL A 1 79 ? 14.164 10.18 8.172 1 97.5 79 VAL A CA 1
ATOM 642 C C . VAL A 1 79 ? 13.5 11.406 8.773 1 97.5 79 VAL A C 1
ATOM 644 O O . VAL A 1 79 ? 12.344 11.711 8.469 1 97.5 79 VAL A O 1
ATOM 647 N N . SER A 1 80 ? 14.242 12.117 9.594 1 96.25 80 SER A N 1
ATOM 648 C CA . SER A 1 80 ? 13.711 13.336 10.203 1 96.25 80 SER A CA 1
ATOM 649 C C . SER A 1 80 ? 13.359 14.375 9.141 1 96.25 80 SER A C 1
ATOM 651 O O . SER A 1 80 ? 12.336 15.047 9.25 1 96.25 80 SER A O 1
ATOM 653 N N . ARG A 1 81 ? 14.18 14.484 8.172 1 95.56 81 ARG A N 1
ATOM 654 C CA . ARG A 1 81 ? 13.914 15.422 7.086 1 95.56 81 ARG A CA 1
ATOM 655 C C . ARG A 1 81 ? 12.641 15.055 6.34 1 95.56 81 ARG A C 1
ATOM 657 O O . ARG A 1 81 ? 11.828 15.922 6.02 1 95.56 81 ARG A O 1
ATOM 664 N N . PHE A 1 82 ? 12.539 13.773 6.07 1 96.88 82 PHE A N 1
ATOM 665 C CA . PHE A 1 82 ? 11.336 13.281 5.406 1 96.88 82 PHE A CA 1
ATOM 666 C C . PHE A 1 82 ? 10.102 13.586 6.242 1 96.88 82 PHE A C 1
ATOM 668 O O . PHE A 1 82 ? 9.102 14.086 5.723 1 96.88 82 PHE A O 1
ATOM 675 N N . LEU A 1 83 ? 10.148 13.328 7.539 1 97.06 83 LEU A N 1
ATOM 676 C CA . LEU A 1 83 ? 9.008 13.539 8.422 1 97.06 83 LEU A CA 1
ATOM 677 C C . LEU A 1 83 ? 8.664 15.023 8.523 1 97.06 83 LEU A C 1
ATOM 679 O O . LEU A 1 83 ? 7.488 15.383 8.625 1 97.06 83 LEU A O 1
ATOM 683 N N . LYS A 1 84 ? 9.688 15.828 8.477 1 95.94 84 LYS A N 1
ATOM 684 C CA . LYS A 1 84 ? 9.469 17.266 8.469 1 95.94 84 LYS A CA 1
ATOM 685 C C . LYS A 1 84 ? 8.695 17.703 7.234 1 95.94 84 LYS A C 1
ATOM 687 O O . LYS A 1 84 ? 7.742 18.484 7.332 1 95.94 84 LYS A O 1
ATOM 692 N N . GLN A 1 85 ? 9.102 17.172 6.117 1 95.5 85 GLN A N 1
ATOM 693 C CA . GLN A 1 85 ? 8.414 17.516 4.875 1 95.5 85 GLN A CA 1
ATOM 694 C C . GLN A 1 85 ? 6.984 16.984 4.875 1 95.5 85 GLN A C 1
ATOM 696 O O . GLN A 1 85 ? 6.062 17.656 4.418 1 95.5 85 GLN A O 1
ATOM 701 N N . LEU A 1 86 ? 6.875 15.805 5.375 1 96.75 86 LEU A N 1
ATOM 702 C CA . LEU A 1 86 ? 5.551 15.195 5.453 1 96.75 86 LEU A CA 1
ATOM 703 C C . LEU A 1 86 ? 4.617 16.031 6.316 1 96.75 86 LEU A C 1
ATOM 705 O O . LEU A 1 86 ? 3.5 16.344 5.906 1 96.75 86 LEU A O 1
ATOM 709 N N . THR A 1 87 ? 5.039 16.406 7.504 1 96.31 87 THR A N 1
ATOM 710 C CA . THR A 1 87 ? 4.207 17.188 8.414 1 96.31 87 THR A CA 1
ATOM 711 C C . THR A 1 87 ? 3.906 18.562 7.828 1 96.31 87 THR A C 1
ATOM 713 O O . THR A 1 87 ? 2.807 19.078 8.008 1 96.31 87 THR A O 1
ATOM 716 N N . ALA A 1 88 ? 4.863 19.109 7.156 1 94.19 88 ALA A N 1
ATOM 717 C CA . ALA A 1 88 ? 4.625 20.375 6.473 1 94.19 88 ALA A CA 1
ATOM 718 C C . ALA A 1 88 ? 3.555 20.219 5.395 1 94.19 88 ALA A C 1
ATOM 720 O O . ALA A 1 88 ? 2.689 21.094 5.246 1 94.19 88 ALA A O 1
ATOM 721 N N . GLY A 1 89 ? 3.643 19.141 4.66 1 92.69 89 GLY A N 1
ATOM 722 C CA . GLY A 1 89 ? 2.67 18.875 3.613 1 92.69 89 GLY A CA 1
ATOM 723 C C . GLY A 1 89 ? 1.266 18.656 4.145 1 92.69 89 GLY A C 1
ATOM 724 O O . GLY A 1 89 ? 0.284 18.969 3.473 1 92.69 89 GLY A O 1
ATOM 725 N N . MET A 1 90 ? 1.133 18.109 5.301 1 94.88 90 MET A N 1
ATOM 726 C CA . MET A 1 90 ? -0.157 17.844 5.93 1 94.88 90 MET A CA 1
ATOM 727 C C . MET A 1 90 ? -0.854 19.141 6.32 1 94.88 90 MET A C 1
ATOM 729 O O . MET A 1 90 ? -2.08 19.188 6.445 1 94.88 90 MET A O 1
ATOM 733 N N . GLY A 1 91 ? -0.101 20.219 6.516 1 92.75 91 GLY A N 1
ATOM 734 C CA . GLY A 1 91 ? -0.701 21.453 6.996 1 92.75 91 GLY A CA 1
ATOM 735 C C . GLY A 1 91 ? -1.251 21.328 8.406 1 92.75 91 GLY A C 1
ATOM 736 O O . GLY A 1 91 ? -1.047 20.328 9.078 1 92.75 91 GLY A O 1
ATOM 737 N N . PRO A 1 92 ? -1.934 22.328 8.844 1 93.81 92 PRO A N 1
ATOM 738 C CA . PRO A 1 92 ? -2.336 22.375 10.25 1 93.81 92 PRO A CA 1
ATOM 739 C C . PRO A 1 92 ? -3.537 21.484 10.562 1 93.81 92 PRO A C 1
ATOM 741 O O . PRO A 1 92 ? -3.74 21.094 11.711 1 93.81 92 PRO A O 1
ATOM 744 N N . ASN A 1 93 ? -4.266 21.078 9.492 1 95.62 93 ASN A N 1
ATOM 745 C CA . ASN A 1 93 ? -5.562 20.5 9.828 1 95.62 93 ASN A CA 1
ATOM 746 C C . ASN A 1 93 ? -5.66 19.047 9.375 1 95.62 93 ASN A C 1
ATOM 748 O O . ASN A 1 93 ? -6.621 18.359 9.711 1 95.62 93 ASN A O 1
ATOM 752 N N . VAL A 1 94 ? -4.734 18.609 8.641 1 96.25 94 VAL A N 1
ATOM 753 C CA . VAL A 1 94 ? -4.73 17.203 8.266 1 96.25 94 VAL A CA 1
ATOM 754 C C . VAL A 1 94 ? -4.023 16.375 9.352 1 96.25 94 VAL A C 1
ATOM 756 O O . VAL A 1 94 ? -2.967 16.781 9.844 1 96.25 94 VAL A O 1
ATOM 759 N N . GLU A 1 95 ? -4.668 15.273 9.711 1 97.88 95 GLU A N 1
ATOM 760 C CA . GLU A 1 95 ? -4.129 14.43 10.773 1 97.88 95 GLU A CA 1
ATOM 761 C C . GLU A 1 95 ? -4.215 12.953 10.398 1 97.88 95 GLU A C 1
ATOM 763 O O . GLU A 1 95 ? -5.113 12.539 9.664 1 97.88 95 GLU A O 1
ATOM 768 N N . PHE A 1 96 ? -3.277 12.195 10.992 1 98.19 96 PHE A N 1
ATOM 769 C CA . PHE A 1 96 ? -3.367 10.742 10.945 1 98.19 96 PHE A CA 1
ATOM 770 C C . PHE A 1 96 ? -4.441 10.234 11.898 1 98.19 96 PHE A C 1
ATOM 772 O O . PHE A 1 96 ? -4.469 10.617 13.07 1 98.19 96 PHE A O 1
ATOM 779 N N . ARG A 1 97 ? -5.262 9.453 11.391 1 97.88 97 ARG A N 1
ATOM 780 C CA . ARG A 1 97 ? -6.188 8.703 12.227 1 97.88 97 ARG A CA 1
ATOM 781 C C . ARG A 1 97 ? -5.812 7.223 12.266 1 97.88 97 ARG A C 1
ATOM 783 O O . ARG A 1 97 ? -5.918 6.527 11.25 1 97.88 97 ARG A O 1
ATOM 790 N N . VAL A 1 98 ? -5.402 6.816 13.422 1 95.81 98 VAL A N 1
ATOM 791 C CA . VAL A 1 98 ? -5.012 5.426 13.617 1 95.81 98 VAL A CA 1
ATOM 792 C C . VAL A 1 98 ? -6.246 4.574 13.898 1 95.81 98 VAL A C 1
ATOM 794 O O . VAL A 1 98 ? -7.012 4.867 14.82 1 95.81 98 VAL A O 1
ATOM 797 N N . SER A 1 99 ? -6.473 3.588 13.102 1 90.69 99 SER A N 1
ATOM 798 C CA . SER A 1 99 ? -7.621 2.707 13.289 1 90.69 99 SER A CA 1
ATOM 799 C C . SER A 1 99 ? -7.277 1.549 14.227 1 90.69 99 SER A C 1
ATOM 801 O O . SER A 1 99 ? -7.988 1.304 15.203 1 90.69 99 SER A O 1
ATOM 803 N N . HIS A 1 100 ? -6.262 0.804 13.883 1 87.38 100 HIS A N 1
ATOM 804 C CA . HIS A 1 100 ? -5.844 -0.34 14.688 1 87.38 100 HIS A CA 1
ATOM 805 C C . HIS A 1 100 ? -4.324 -0.426 14.773 1 87.38 100 HIS A C 1
ATOM 807 O O . HIS A 1 100 ? -3.621 -0.06 13.828 1 87.38 100 HIS A O 1
ATOM 813 N N . ILE A 1 101 ? -3.912 -0.813 15.922 1 88.38 101 ILE A N 1
ATOM 814 C CA . ILE A 1 101 ? -2.506 -1.15 16.125 1 88.38 101 ILE A CA 1
ATOM 815 C C . ILE A 1 101 ? -2.369 -2.643 16.406 1 88.38 101 ILE A C 1
ATOM 817 O O . ILE A 1 101 ? -3.1 -3.189 17.234 1 88.38 101 ILE A O 1
ATOM 821 N N . TYR A 1 102 ? -1.508 -3.209 15.625 1 84.31 102 TYR A N 1
ATOM 822 C CA . TYR A 1 102 ? -1.244 -4.641 15.719 1 84.31 102 TYR A CA 1
ATOM 823 C C . TYR A 1 102 ? 0.101 -4.906 16.375 1 84.31 102 TYR A C 1
ATOM 825 O O . TYR A 1 102 ? 1.073 -4.188 16.141 1 84.31 102 TYR A O 1
ATOM 833 N N . GLU A 1 103 ? 0.038 -5.785 17.312 1 81.75 103 GLU A N 1
ATOM 834 C CA . GLU A 1 103 ? 1.31 -6.145 17.938 1 81.75 103 GLU A CA 1
ATOM 835 C C . GLU A 1 103 ? 1.681 -7.594 17.641 1 81.75 103 GLU A C 1
ATOM 837 O O . GLU A 1 103 ? 0.805 -8.453 17.531 1 81.75 103 GLU A O 1
ATOM 842 N N . GLY A 1 104 ? 2.971 -7.836 17.188 1 68.81 104 GLY A N 1
ATOM 843 C CA . GLY A 1 104 ? 3.439 -9.18 16.891 1 68.81 104 GLY A CA 1
ATOM 844 C C . GLY A 1 104 ? 3.877 -9.945 18.125 1 68.81 104 GLY A C 1
ATOM 845 O O . GLY A 1 104 ? 3.859 -9.406 19.234 1 68.81 104 GLY A O 1
ATOM 846 N N . ASP A 1 105 ? 4.047 -11.203 17.781 1 60.78 105 ASP A N 1
ATOM 847 C CA . ASP A 1 105 ? 4.504 -12.133 18.812 1 60.78 105 ASP A CA 1
ATOM 848 C C . ASP A 1 105 ? 5.895 -11.75 19.312 1 60.78 105 ASP A C 1
ATOM 850 O O . ASP A 1 105 ? 6.223 -11.977 20.484 1 60.78 105 ASP A O 1
ATOM 854 N N . ASP A 1 106 ? 6.719 -11.25 18.297 1 63.72 106 ASP A N 1
ATOM 855 C CA . ASP A 1 106 ? 8.031 -10.789 18.734 1 63.72 106 ASP A CA 1
ATOM 856 C C . ASP A 1 106 ? 7.953 -9.391 19.344 1 63.72 106 ASP A C 1
ATOM 858 O O . ASP A 1 106 ? 7.215 -8.539 18.844 1 63.72 106 ASP A O 1
ATOM 862 N N . ASP A 1 107 ? 8.164 -9.227 20.5 1 66.81 107 ASP A N 1
ATOM 863 C CA . ASP A 1 107 ? 7.941 -8.148 21.469 1 66.81 107 ASP A CA 1
ATOM 864 C C . ASP A 1 107 ? 8.32 -6.797 20.875 1 66.81 107 ASP A C 1
ATOM 866 O O . ASP A 1 107 ? 7.871 -5.754 21.359 1 66.81 107 ASP A O 1
ATOM 870 N N . LEU A 1 108 ? 8.836 -6.727 19.656 1 87.06 108 LEU A N 1
ATOM 871 C CA . LEU A 1 108 ? 9.25 -5.375 19.281 1 87.06 108 LEU A CA 1
ATOM 872 C C . LEU A 1 108 ? 8.836 -5.047 17.859 1 87.06 108 LEU A C 1
ATOM 874 O O . LEU A 1 108 ? 9.57 -4.363 17.141 1 87.06 108 LEU A O 1
ATOM 878 N N . ILE A 1 109 ? 7.703 -5.648 17.469 1 87.75 109 ILE A N 1
ATOM 879 C CA . ILE A 1 109 ? 7.148 -5.316 16.156 1 87.75 109 ILE A CA 1
ATOM 880 C C . ILE A 1 109 ? 5.711 -4.832 16.312 1 87.75 109 ILE A C 1
ATOM 882 O O . ILE A 1 109 ? 4.973 -5.32 17.188 1 87.75 109 ILE A O 1
ATOM 886 N N . ALA A 1 110 ? 5.355 -3.859 15.539 1 90.62 110 ALA A N 1
ATOM 887 C CA . ALA A 1 110 ? 4 -3.312 15.578 1 90.62 110 ALA A CA 1
ATOM 888 C C . ALA A 1 110 ? 3.514 -2.949 14.18 1 90.62 110 ALA A C 1
ATOM 890 O O . ALA A 1 110 ? 4.309 -2.549 13.32 1 90.62 110 ALA A O 1
ATOM 891 N N . GLY A 1 111 ? 2.32 -3.213 13.922 1 91.38 111 GLY A N 1
ATOM 892 C CA . GLY A 1 111 ? 1.626 -2.762 12.727 1 91.38 111 GLY A CA 1
ATOM 893 C C . GLY A 1 111 ? 0.516 -1.771 13.016 1 91.38 111 GLY A C 1
ATOM 894 O O . GLY A 1 111 ? -0.171 -1.883 14.039 1 91.38 111 GLY A O 1
ATOM 895 N N . VAL A 1 112 ? 0.4 -0.788 12.078 1 94.5 112 VAL A N 1
ATOM 896 C CA . VAL A 1 112 ? -0.595 0.255 12.312 1 94.5 112 VAL A CA 1
ATOM 897 C C . VAL A 1 112 ? -1.405 0.489 11.039 1 94.5 112 VAL A C 1
ATOM 899 O O . VAL A 1 112 ? -0.84 0.605 9.953 1 94.5 112 VAL A O 1
ATOM 902 N N . ASN A 1 113 ? -2.67 0.484 11.211 1 95.62 113 ASN A N 1
ATOM 903 C CA . ASN A 1 113 ? -3.6 0.898 10.164 1 95.62 113 ASN A CA 1
ATOM 904 C C . ASN A 1 113 ? -4.055 2.342 10.359 1 95.62 113 ASN A C 1
ATOM 906 O O . ASN A 1 113 ? -4.488 2.721 11.453 1 95.62 113 ASN A O 1
ATOM 910 N N . TRP A 1 114 ? -3.848 3.188 9.281 1 97.38 114 TRP A N 1
ATOM 911 C CA . TRP A 1 114 ? -4.176 4.602 9.438 1 97.38 114 TRP A CA 1
ATOM 912 C C . TRP A 1 114 ? -4.746 5.172 8.148 1 97.38 114 TRP A C 1
ATOM 914 O O . TRP A 1 114 ? -4.699 4.523 7.098 1 97.38 114 TRP A O 1
ATOM 924 N N . HIS A 1 115 ? -5.414 6.27 8.219 1 97.31 115 HIS A N 1
ATOM 925 C CA . HIS A 1 115 ? -5.777 7.141 7.105 1 97.31 115 HIS A CA 1
ATOM 926 C C . HIS A 1 115 ? -5.664 8.609 7.5 1 97.31 115 HIS A C 1
ATOM 928 O O . HIS A 1 115 ? -5.5 8.93 8.68 1 97.31 115 HIS A O 1
ATOM 934 N N . LEU A 1 116 ? -5.68 9.5 6.52 1 96.88 116 LEU A N 1
ATOM 935 C CA . LEU A 1 116 ? -5.605 10.93 6.805 1 96.88 116 LEU A CA 1
ATOM 936 C C . LEU A 1 116 ? -6.996 11.555 6.828 1 96.88 116 LEU A C 1
ATOM 938 O O . LEU A 1 116 ? -7.852 11.203 6.012 1 96.88 116 LEU A O 1
ATOM 942 N N . GLU A 1 117 ? -7.141 12.438 7.762 1 96.94 117 GLU A N 1
ATOM 943 C CA . GLU A 1 117 ? -8.383 13.195 7.867 1 96.94 117 GLU A CA 1
ATOM 944 C C . GLU A 1 117 ? -8.117 14.695 7.855 1 96.94 117 GLU A C 1
ATOM 946 O O . GLU A 1 117 ? -7.121 15.164 8.406 1 96.94 117 GLU A O 1
ATOM 951 N N . TRP A 1 118 ? -8.969 15.406 7.203 1 95.5 118 TRP A N 1
ATOM 952 C CA . TRP A 1 118 ? -9.062 16.859 7.332 1 95.5 118 TRP A CA 1
ATOM 953 C C . TRP A 1 118 ? -10.266 17.25 8.172 1 95.5 118 TRP A C 1
ATOM 955 O O . TRP A 1 118 ? -11.414 17.094 7.738 1 95.5 118 TRP A O 1
ATOM 965 N N . LYS A 1 119 ? -10.039 17.703 9.398 1 94.25 119 LYS A N 1
ATOM 966 C CA . LYS A 1 119 ? -11.094 18.062 10.344 1 94.25 119 LYS A CA 1
ATOM 967 C C . LYS A 1 119 ? -12.094 16.922 10.5 1 94.25 119 LYS A C 1
ATOM 969 O O . LYS A 1 119 ? -13.297 17.109 10.336 1 94.25 119 LYS A O 1
ATOM 974 N N . ASN A 1 120 ? -11.617 15.766 10.695 1 92.81 120 ASN A N 1
ATOM 975 C CA . ASN A 1 120 ? -12.352 14.555 11.039 1 92.81 120 ASN A CA 1
ATOM 976 C C . ASN A 1 120 ? -13.055 13.953 9.828 1 92.81 120 ASN A C 1
ATOM 978 O O . ASN A 1 120 ? -13.938 13.109 9.969 1 92.81 120 ASN A O 1
ATOM 982 N N . LYS A 1 121 ? -12.711 14.477 8.703 1 92.06 121 LYS A N 1
ATOM 983 C CA . LYS A 1 121 ? -13.219 13.883 7.465 1 92.06 121 LYS A CA 1
ATOM 984 C C . LYS A 1 121 ? -12.117 13.164 6.703 1 92.06 121 LYS A C 1
ATOM 986 O O . LYS A 1 121 ? -11.07 13.75 6.406 1 92.06 121 LYS A O 1
ATOM 991 N N . GLN A 1 122 ? -12.383 11.969 6.375 1 92.19 122 GLN A N 1
ATOM 992 C CA . GLN A 1 122 ? -11.344 11.172 5.723 1 92.19 122 GLN A CA 1
ATOM 993 C C . GLN A 1 122 ? -11.047 11.695 4.32 1 92.19 122 GLN A C 1
ATOM 995 O O . GLN A 1 122 ? -11.953 11.844 3.5 1 92.19 122 GLN A O 1
ATOM 1000 N N . VAL A 1 123 ? -9.805 12.008 4.117 1 89.62 123 VAL A N 1
ATOM 1001 C CA . VAL A 1 123 ? -9.344 12.383 2.787 1 89.62 123 VAL A CA 1
ATOM 1002 C C . VAL A 1 123 ? -9.305 11.148 1.886 1 89.62 123 VAL A C 1
ATOM 1004 O O . VAL A 1 123 ? -8.75 10.109 2.264 1 89.62 123 VAL A O 1
ATOM 1007 N N . PRO A 1 124 ? -9.898 11.18 0.716 1 85.62 124 PRO A N 1
ATOM 1008 C CA . PRO A 1 124 ? -9.938 10.008 -0.16 1 85.62 124 PRO A CA 1
ATOM 1009 C C . PRO A 1 124 ? -8.547 9.523 -0.557 1 85.62 124 PRO A C 1
ATOM 1011 O O . PRO A 1 124 ? -7.629 10.328 -0.723 1 85.62 124 PRO A O 1
ATOM 1014 N N . PHE A 1 125 ? -8.32 8.195 -0.637 1 86.62 125 PHE A N 1
ATOM 1015 C CA . PHE A 1 125 ? -7.137 7.512 -1.144 1 86.62 125 PHE A CA 1
ATOM 1016 C C . PHE A 1 125 ? -5.938 7.77 -0.24 1 86.62 125 PHE A C 1
ATOM 1018 O O . PHE A 1 125 ? -4.812 7.91 -0.72 1 86.62 125 PHE A O 1
ATOM 1025 N N . THR A 1 126 ? -6.191 7.973 1.015 1 92.38 126 THR A N 1
ATOM 1026 C CA . THR A 1 126 ? -5.094 8.258 1.935 1 92.38 126 THR A CA 1
ATOM 1027 C C . THR A 1 126 ? -4.957 7.148 2.973 1 92.38 126 THR A C 1
ATOM 1029 O O . THR A 1 126 ? -4.383 7.359 4.043 1 92.38 126 THR A O 1
ATOM 1032 N N . ARG A 1 127 ? -5.5 6.043 2.68 1 95.12 127 ARG A N 1
ATOM 1033 C CA . ARG A 1 127 ? -5.328 4.91 3.584 1 95.12 127 ARG A CA 1
ATOM 1034 C C . ARG A 1 127 ? -3.902 4.375 3.525 1 95.12 127 ARG A C 1
ATOM 1036 O O . ARG A 1 127 ? -3.246 4.453 2.484 1 95.12 127 ARG A O 1
ATOM 1043 N N . GLY A 1 128 ? -3.453 3.865 4.605 1 96.94 128 GLY A N 1
ATOM 1044 C CA . GLY A 1 128 ? -2.119 3.285 4.637 1 96.94 128 GLY A CA 1
ATOM 1045 C C . GLY A 1 128 ? -1.914 2.324 5.793 1 96.94 128 GLY A C 1
ATOM 1046 O O . GLY A 1 128 ? -2.764 2.219 6.68 1 96.94 128 GLY A O 1
ATOM 1047 N N . CYS A 1 129 ? -0.911 1.594 5.676 1 96.75 129 CYS A N 1
ATOM 1048 C CA . CYS A 1 129 ? -0.455 0.672 6.711 1 96.75 129 CYS A CA 1
ATOM 1049 C C . CYS A 1 129 ? 1.052 0.778 6.91 1 96.75 129 CYS A C 1
ATOM 1051 O O . CYS A 1 129 ? 1.806 0.874 5.941 1 96.75 129 CYS A O 1
ATOM 1053 N N . SER A 1 130 ? 1.452 0.874 8.18 1 96.81 130 SER A N 1
ATOM 1054 C CA . SER A 1 130 ? 2.871 0.946 8.516 1 96.81 130 SER A CA 1
ATOM 1055 C C . SER A 1 130 ? 3.279 -0.202 9.43 1 96.81 130 SER A C 1
ATOM 1057 O O . SER A 1 130 ? 2.568 -0.528 10.383 1 96.81 130 SER A O 1
ATOM 1059 N N . LEU A 1 131 ? 4.371 -0.794 9.117 1 94.81 131 LEU A N 1
ATOM 1060 C CA . LEU A 1 131 ? 4.961 -1.841 9.938 1 94.81 131 LEU A CA 1
ATOM 1061 C C . LEU A 1 131 ? 6.27 -1.366 10.562 1 94.81 131 LEU A C 1
ATOM 1063 O O . LEU A 1 131 ? 7.145 -0.854 9.867 1 94.81 131 LEU A O 1
ATOM 1067 N N . TYR A 1 132 ? 6.367 -1.585 11.883 1 95 132 TYR A N 1
ATOM 1068 C CA . TYR A 1 132 ? 7.527 -1.08 12.602 1 95 132 TYR A CA 1
ATOM 1069 C C . TYR A 1 132 ? 8.266 -2.211 13.312 1 95 132 TYR A C 1
ATOM 1071 O O . TYR A 1 132 ? 7.637 -3.127 13.852 1 95 132 TYR A O 1
ATOM 1079 N N . ARG A 1 133 ? 9.531 -2.143 13.234 1 92.94 133 ARG A N 1
ATOM 1080 C CA . ARG A 1 133 ? 10.406 -2.848 14.164 1 92.94 133 ARG A CA 1
ATOM 1081 C C . ARG A 1 133 ? 11.07 -1.877 15.133 1 92.94 133 ARG A C 1
ATOM 1083 O O . ARG A 1 133 ? 11.703 -0.906 14.711 1 92.94 133 ARG A O 1
ATOM 1090 N N . LEU A 1 134 ? 10.867 -2.168 16.406 1 94.12 134 LEU A N 1
ATOM 1091 C CA . LEU A 1 134 ? 11.367 -1.265 17.438 1 94.12 134 LEU A CA 1
ATOM 1092 C C . LEU A 1 134 ? 12.594 -1.851 18.125 1 94.12 134 LEU A C 1
ATOM 1094 O O . LEU A 1 134 ? 12.875 -3.045 17.984 1 94.12 134 LEU A O 1
ATOM 1098 N N . THR A 1 135 ? 13.336 -0.989 18.688 1 92.56 135 THR A N 1
ATOM 1099 C CA . THR A 1 135 ? 14.469 -1.381 19.516 1 92.56 135 THR A CA 1
ATOM 1100 C C . THR A 1 135 ? 14.43 -0.659 20.859 1 92.56 135 THR A C 1
ATOM 1102 O O . THR A 1 135 ? 13.922 0.461 20.953 1 92.56 135 THR A O 1
ATOM 1105 N N . ARG A 1 136 ? 14.875 -1.368 21.812 1 89.56 136 ARG A N 1
ATOM 1106 C CA . ARG A 1 136 ? 14.922 -0.785 23.141 1 89.56 136 ARG A CA 1
ATOM 1107 C C . ARG A 1 136 ? 16.281 -0.166 23.422 1 89.56 136 ARG A C 1
ATOM 1109 O O . ARG A 1 136 ? 17.312 -0.818 23.25 1 89.56 136 ARG A O 1
ATOM 1116 N N . GLU A 1 137 ? 16.266 1.045 23.578 1 85.38 137 GLU A N 1
ATOM 1117 C CA . GLU A 1 137 ? 17.453 1.776 24.016 1 85.38 137 GLU A CA 1
ATOM 1118 C C . GLU A 1 137 ? 17.281 2.291 25.438 1 85.38 137 GLU A C 1
ATOM 1120 O O . GLU A 1 137 ? 16.766 3.395 25.656 1 85.38 137 GLU A O 1
ATOM 1125 N N . GLY A 1 138 ? 17.734 1.525 26.391 1 82.44 138 GLY A N 1
ATOM 1126 C CA . GLY A 1 138 ? 17.438 1.852 27.781 1 82.44 138 GLY A CA 1
ATOM 1127 C C . GLY A 1 138 ? 15.961 1.696 28.109 1 82.44 138 GLY A C 1
ATOM 1128 O O . GLY A 1 138 ? 15.391 0.621 27.922 1 82.44 138 GLY A O 1
ATOM 1129 N N . GLU A 1 139 ? 15.359 2.764 28.562 1 82.5 139 GLU A N 1
ATOM 1130 C CA . GLU A 1 139 ? 13.945 2.752 28.938 1 82.5 139 GLU A CA 1
ATOM 1131 C C . GLU A 1 139 ? 13.062 3.242 27.797 1 82.5 139 GLU A C 1
ATOM 1133 O O . GLU A 1 139 ? 11.836 3.27 27.906 1 82.5 139 GLU A O 1
ATOM 1138 N N . ARG A 1 140 ? 13.766 3.498 26.734 1 88.12 140 ARG A N 1
ATOM 1139 C CA . ARG A 1 140 ? 12.992 4.082 25.641 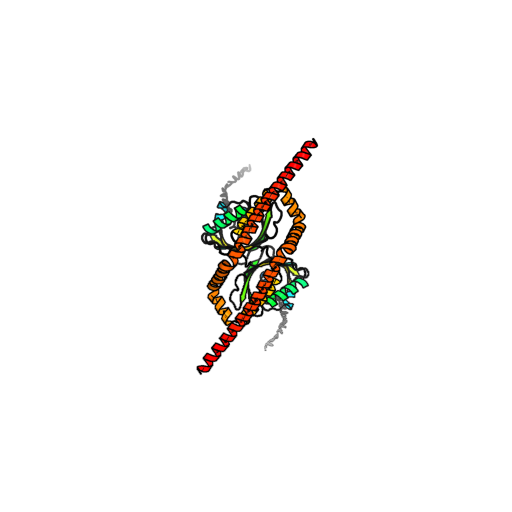1 88.12 140 ARG A CA 1
ATOM 1140 C C . ARG A 1 140 ? 12.898 3.115 24.469 1 88.12 140 ARG A C 1
ATOM 1142 O O . ARG A 1 140 ? 13.812 2.316 24.234 1 88.12 140 ARG A O 1
ATOM 1149 N N . LEU A 1 141 ? 11.781 3.121 23.859 1 93.19 141 LEU A N 1
ATOM 1150 C CA . LEU A 1 141 ? 11.578 2.414 22.594 1 93.19 141 LEU A CA 1
ATOM 1151 C C . LEU A 1 141 ? 11.719 3.361 21.406 1 93.19 141 LEU A C 1
ATOM 1153 O O . LEU A 1 141 ? 11.227 4.488 21.453 1 93.19 141 LEU A O 1
ATOM 1157 N N . THR A 1 142 ? 12.5 2.922 20.453 1 95.94 142 THR A N 1
ATOM 1158 C CA . THR A 1 142 ? 12.664 3.727 19.25 1 95.94 142 THR A CA 1
ATOM 1159 C C . THR A 1 142 ? 12.414 2.891 18 1 95.94 142 THR A C 1
ATOM 1161 O O . THR A 1 142 ? 12.508 1.662 18.031 1 95.94 142 THR A O 1
ATOM 1164 N N . ILE A 1 143 ? 12.086 3.549 16.875 1 96.75 143 ILE A N 1
ATOM 1165 C CA . ILE A 1 143 ? 11.82 2.893 15.594 1 96.75 143 ILE A CA 1
ATOM 1166 C C . ILE A 1 143 ? 13.133 2.592 14.883 1 96.75 143 ILE A C 1
ATOM 1168 O O . ILE A 1 143 ? 13.891 3.506 14.547 1 96.75 143 ILE A O 1
ATOM 1172 N N . ARG A 1 144 ? 13.352 1.371 14.68 1 96.94 144 ARG A N 1
ATOM 1173 C CA . ARG A 1 144 ? 14.547 0.949 13.961 1 96.94 144 ARG A CA 1
ATOM 1174 C C . ARG A 1 144 ? 14.242 0.753 12.477 1 96.94 144 ARG A C 1
ATOM 1176 O O . ARG A 1 144 ? 15.055 1.12 11.625 1 96.94 144 ARG A O 1
ATOM 1183 N N . ASN A 1 145 ? 13.156 0.1 12.195 1 96.62 145 ASN A N 1
ATOM 1184 C CA . ASN A 1 145 ? 12.703 -0.125 10.828 1 96.62 145 ASN A CA 1
ATOM 1185 C C . ASN A 1 145 ? 11.234 0.265 10.648 1 96.62 145 ASN A C 1
ATOM 1187 O O . ASN A 1 145 ? 10.422 0.057 11.547 1 96.62 145 ASN A O 1
ATOM 1191 N N . ALA A 1 146 ? 10.977 0.842 9.547 1 97.5 146 ALA A N 1
ATOM 1192 C CA . ALA A 1 146 ? 9.602 1.138 9.172 1 97.5 146 ALA A CA 1
ATOM 1193 C C . ALA A 1 146 ? 9.336 0.789 7.707 1 97.5 146 ALA A C 1
ATOM 1195 O O . ALA A 1 146 ? 10.172 1.066 6.84 1 97.5 146 ALA A O 1
ATOM 1196 N N . GLN A 1 147 ? 8.281 0.096 7.438 1 96.94 147 GLN A N 1
ATOM 1197 C CA . GLN A 1 147 ? 7.746 -0.164 6.105 1 96.94 147 GLN A CA 1
ATOM 1198 C C . GLN A 1 147 ? 6.34 0.41 5.957 1 96.94 147 GLN A C 1
ATOM 1200 O O . GLN A 1 147 ? 5.426 0.018 6.684 1 96.94 147 GLN A O 1
ATOM 1205 N N . VAL A 1 148 ? 6.215 1.332 5.031 1 97.56 148 VAL A N 1
ATOM 1206 C CA . VAL A 1 148 ? 4.957 2.066 4.93 1 97.56 148 VAL A CA 1
ATOM 1207 C C . VAL A 1 148 ? 4.309 1.794 3.576 1 97.56 148 VAL A C 1
ATOM 1209 O O . VAL A 1 148 ? 4.953 1.93 2.533 1 97.56 148 VAL A O 1
ATOM 1212 N N . PHE A 1 149 ? 3.057 1.357 3.611 1 97.19 149 PHE A N 1
ATOM 1213 C CA . PHE A 1 149 ? 2.213 1.154 2.441 1 97.19 149 PHE A CA 1
ATOM 1214 C C . PHE A 1 149 ? 1.117 2.211 2.373 1 97.19 149 PHE A C 1
ATOM 1216 O O . PHE A 1 149 ? 0.401 2.436 3.352 1 97.19 149 PHE A O 1
ATOM 1223 N N . VAL A 1 150 ? 1.054 2.844 1.262 1 95.19 150 VAL A N 1
ATOM 1224 C CA . VAL A 1 150 ? 0.014 3.85 1.062 1 95.19 150 VAL A CA 1
ATOM 1225 C C . VAL A 1 150 ? -0.873 3.449 -0.115 1 95.19 150 VAL A C 1
ATOM 1227 O O . VAL A 1 150 ? -0.383 2.93 -1.121 1 95.19 150 VAL A O 1
ATOM 1230 N N . GLU A 1 151 ? -2.135 3.68 0.033 1 92.25 151 GLU A N 1
ATOM 1231 C CA . GLU A 1 151 ? -3.084 3.418 -1.044 1 92.25 151 GLU A CA 1
ATOM 1232 C C . GLU A 1 151 ? -2.75 4.238 -2.285 1 92.25 151 GLU A C 1
ATOM 1234 O O . GLU A 1 151 ? -2.572 5.457 -2.203 1 92.25 151 GLU A O 1
ATOM 1239 N N . SER A 1 152 ? -2.631 3.559 -3.406 1 83.69 152 SER A N 1
ATOM 1240 C CA . SER A 1 152 ? -2.395 4.262 -4.664 1 83.69 152 SER A CA 1
ATOM 1241 C C . SER A 1 152 ? -3.691 4.828 -5.23 1 83.69 152 SER A C 1
ATOM 1243 O O . SER A 1 152 ? -4.73 4.168 -5.195 1 83.69 152 SER A O 1
ATOM 1245 N N . PRO A 1 153 ? -3.627 6.043 -5.734 1 75.56 153 PRO A N 1
ATOM 1246 C CA . PRO A 1 153 ? -4.805 6.555 -6.441 1 75.56 153 PRO A CA 1
ATOM 1247 C C . PRO A 1 153 ? -5.055 5.836 -7.766 1 75.56 153 PRO A C 1
ATOM 1249 O O . PRO A 1 153 ? -6.164 5.895 -8.297 1 75.56 153 PRO A O 1
ATOM 1252 N N . ILE A 1 154 ? -4.027 5.27 -8.273 1 72.62 154 ILE A N 1
ATOM 1253 C CA . ILE A 1 154 ? -4.152 4.473 -9.492 1 72.62 154 ILE A CA 1
ATOM 1254 C C . ILE A 1 154 ? -4.527 3.037 -9.133 1 72.62 154 ILE A C 1
ATOM 1256 O O . ILE A 1 154 ? -3.807 2.365 -8.391 1 72.62 154 ILE A O 1
ATOM 1260 N N . LYS A 1 155 ? -5.621 2.6 -9.609 1 80.44 155 LYS A N 1
ATOM 1261 C CA . LYS A 1 155 ? -6.145 1.264 -9.336 1 80.44 155 LYS A CA 1
ATOM 1262 C C . LYS A 1 155 ? -6.223 0.433 -10.617 1 80.44 155 LYS A C 1
ATOM 1264 O O . LYS A 1 155 ? -7.215 0.496 -11.344 1 80.44 155 LYS A O 1
ATOM 1269 N N . PRO A 1 156 ? -5.246 -0.349 -10.844 1 77.5 156 PRO A N 1
ATOM 1270 C CA . PRO A 1 156 ? -5.227 -1.093 -12.109 1 77.5 156 PRO A CA 1
ATOM 1271 C C . PRO A 1 156 ? -6.305 -2.17 -12.172 1 77.5 156 PRO A C 1
ATOM 1273 O O . PRO A 1 156 ? -6.715 -2.572 -13.266 1 77.5 156 PRO A O 1
ATOM 1276 N N . GLY A 1 157 ? -6.77 -2.658 -11.008 1 85.75 157 GLY A N 1
ATOM 1277 C CA . GLY A 1 157 ? -7.824 -3.656 -10.992 1 85.75 157 GLY A CA 1
ATOM 1278 C C . GLY A 1 157 ? -7.449 -4.938 -11.711 1 85.75 157 GLY A C 1
ATOM 1279 O O . GLY A 1 157 ? -6.383 -5.508 -11.453 1 85.75 157 GLY A O 1
ATOM 1280 N N . ASP A 1 158 ? -8.195 -5.312 -12.688 1 82.38 158 ASP A N 1
ATOM 1281 C CA . ASP A 1 158 ? -8.023 -6.578 -13.398 1 82.38 158 ASP A CA 1
ATOM 1282 C C . ASP A 1 158 ? -6.754 -6.566 -14.242 1 82.38 158 ASP A C 1
ATOM 1284 O O . ASP A 1 158 ? -6.16 -7.617 -14.492 1 82.38 158 ASP A O 1
ATOM 1288 N N . LEU A 1 159 ? -6.402 -5.387 -14.633 1 77.81 159 LEU A N 1
ATOM 1289 C CA . LEU A 1 159 ? -5.184 -5.266 -15.422 1 77.81 159 LEU A CA 1
ATOM 1290 C C . LEU A 1 159 ? -3.975 -5.777 -14.641 1 77.81 159 LEU A C 1
ATOM 1292 O O . LEU A 1 159 ? -3.051 -6.348 -15.227 1 77.81 159 LEU A O 1
ATOM 1296 N N . PHE A 1 160 ? -4.004 -5.586 -13.383 1 84.31 160 PHE A N 1
ATOM 1297 C CA . PHE A 1 160 ? -2.936 -6.102 -12.531 1 84.31 160 PHE A CA 1
ATOM 1298 C C . PHE A 1 160 ? -2.844 -7.617 -12.648 1 84.31 160 PHE A C 1
ATOM 1300 O O . PHE A 1 160 ? -1.747 -8.172 -12.75 1 84.31 160 PHE A O 1
ATOM 1307 N N . LEU A 1 161 ? -3.963 -8.289 -12.609 1 86.62 161 LEU A N 1
ATOM 1308 C CA . LEU A 1 161 ? -3.992 -9.742 -12.656 1 86.62 161 LEU A CA 1
ATOM 1309 C C . LEU A 1 161 ? -3.49 -10.258 -14.008 1 86.62 161 LEU A C 1
ATOM 1311 O O . LEU A 1 161 ? -2.756 -11.242 -14.062 1 86.62 161 LEU A O 1
ATOM 1315 N N . VAL A 1 162 ? -3.895 -9.547 -15.016 1 80.94 162 VAL A N 1
ATOM 1316 C CA . VAL A 1 162 ? -3.459 -9.906 -16.359 1 80.94 162 VAL A CA 1
ATOM 1317 C C . VAL A 1 162 ? -1.947 -9.727 -16.484 1 80.94 162 VAL A C 1
ATOM 1319 O O . VAL A 1 162 ? -1.251 -10.609 -16.984 1 80.94 162 VAL A O 1
ATOM 1322 N N . LEU A 1 163 ? -1.481 -8.602 -15.992 1 79.62 163 LEU A N 1
ATOM 1323 C CA . LEU A 1 163 ? -0.048 -8.328 -16.031 1 79.62 163 LEU A CA 1
ATOM 1324 C C . LEU A 1 163 ? 0.728 -9.367 -15.234 1 79.62 163 LEU A C 1
ATOM 1326 O O . LEU A 1 163 ? 1.771 -9.852 -15.68 1 79.62 163 LEU A O 1
ATOM 1330 N N . LEU A 1 164 ? 0.19 -9.648 -14.078 1 86.69 164 LEU A N 1
ATOM 1331 C CA . LEU A 1 164 ? 0.815 -10.68 -13.25 1 86.69 164 LEU A CA 1
ATOM 1332 C C . LEU A 1 164 ? 0.92 -12 -14.016 1 86.69 164 LEU A C 1
ATOM 1334 O O . LEU A 1 164 ? 1.98 -12.625 -14.031 1 86.69 164 LEU A O 1
ATOM 1338 N N . LYS A 1 165 ? -0.133 -12.375 -14.711 1 85.94 165 LYS A N 1
ATOM 1339 C CA . LYS A 1 165 ? -0.161 -13.625 -15.477 1 85.94 165 LYS A CA 1
ATOM 1340 C C . LYS A 1 165 ? 0.865 -13.602 -16.609 1 85.94 165 LYS A C 1
ATOM 1342 O O . LYS A 1 165 ? 1.561 -14.594 -16.828 1 85.94 165 LYS A O 1
ATOM 1347 N N . ILE A 1 166 ? 0.905 -12.508 -17.203 1 78.88 166 ILE A N 1
ATOM 1348 C CA . ILE A 1 166 ? 1.845 -12.375 -18.297 1 78.88 166 ILE A CA 1
ATOM 1349 C C . ILE A 1 166 ? 3.273 -12.523 -17.781 1 78.88 166 ILE A C 1
ATOM 1351 O O . ILE A 1 166 ? 4.059 -13.305 -18.328 1 78.88 166 ILE A O 1
ATOM 1355 N N . VAL A 1 167 ? 3.613 -11.812 -16.75 1 81.19 167 VAL A N 1
ATOM 1356 C CA . VAL A 1 167 ? 4.965 -11.812 -16.203 1 81.19 167 VAL A CA 1
ATOM 1357 C C . VAL A 1 167 ? 5.328 -13.211 -15.711 1 81.19 167 VAL A C 1
ATOM 1359 O O . VAL A 1 167 ? 6.406 -13.719 -16.016 1 81.19 167 VAL A O 1
ATOM 1362 N N . THR A 1 168 ? 4.41 -13.797 -15.031 1 88 168 THR A N 1
ATOM 1363 C CA . THR A 1 168 ? 4.703 -15.109 -14.469 1 88 168 THR A CA 1
ATOM 1364 C C . THR A 1 168 ? 4.805 -16.156 -15.57 1 88 168 THR A C 1
ATOM 1366 O O . THR A 1 168 ? 5.621 -17.078 -15.492 1 88 168 THR A O 1
ATOM 1369 N N . SER A 1 169 ? 3.961 -16.031 -16.578 1 81.5 169 SER A N 1
ATOM 1370 C CA . SER A 1 169 ? 4.059 -16.938 -17.703 1 81.5 169 SER A CA 1
ATOM 1371 C C . SER A 1 169 ? 5.41 -16.812 -18.406 1 81.5 169 SER A C 1
ATOM 1373 O O . SER A 1 169 ? 5.996 -17.828 -18.812 1 81.5 169 SER A O 1
ATOM 1375 N N . LEU A 1 170 ? 5.875 -15.602 -18.484 1 78.12 170 LEU A N 1
ATOM 1376 C CA . LEU A 1 170 ? 7.188 -15.359 -19.078 1 78.12 170 LEU A CA 1
ATOM 1377 C C . LEU A 1 170 ? 8.289 -15.977 -18.219 1 78.12 170 LEU A C 1
ATOM 1379 O O . LEU A 1 170 ? 9.203 -16.609 -18.75 1 78.12 170 LEU A O 1
ATOM 1383 N N . PHE A 1 171 ? 8.203 -15.727 -16.953 1 84.75 171 PHE A N 1
ATOM 1384 C CA . PHE A 1 171 ? 9.172 -16.312 -16.031 1 84.75 171 PHE A CA 1
ATOM 1385 C C . PHE A 1 171 ? 9.234 -17.828 -16.203 1 84.75 171 PHE A C 1
ATOM 1387 O O . PHE A 1 171 ? 10.32 -18.406 -16.266 1 84.75 171 PHE A O 1
ATOM 1394 N N . ASP A 1 172 ? 8.031 -18.453 -16.344 1 87.62 172 ASP A N 1
ATOM 1395 C CA . ASP A 1 172 ? 7.938 -19.906 -16.391 1 87.62 172 ASP A CA 1
ATOM 1396 C C . ASP A 1 172 ? 8.391 -20.422 -17.766 1 87.62 172 ASP A C 1
ATOM 1398 O O . ASP A 1 172 ? 8.953 -21.516 -17.859 1 87.62 172 ASP A O 1
ATOM 1402 N N . ALA A 1 173 ? 8.164 -19.688 -18.766 1 80.44 173 ALA A N 1
ATOM 1403 C CA . ALA A 1 173 ? 8.516 -20.094 -20.125 1 80.44 173 ALA A CA 1
ATOM 1404 C C . ALA A 1 173 ? 10.023 -20.016 -20.344 1 80.44 173 ALA A C 1
ATOM 1406 O O . ALA A 1 173 ? 10.586 -20.812 -21.109 1 80.44 173 ALA A O 1
ATOM 1407 N N . PHE A 1 174 ? 10.719 -19.016 -19.625 1 80.19 174 PHE A N 1
ATOM 1408 C CA . PHE A 1 174 ? 12.148 -18.812 -19.812 1 80.19 174 PHE A CA 1
ATOM 1409 C C . PHE A 1 174 ? 12.867 -18.828 -18.469 1 80.19 174 PHE A C 1
ATOM 1411 O O . PHE A 1 174 ? 13.414 -17.797 -18.047 1 80.19 174 PHE A O 1
ATOM 1418 N N . PRO A 1 175 ? 13.008 -19.922 -17.859 1 84.94 175 PRO A N 1
ATOM 1419 C CA . PRO A 1 175 ? 13.539 -20 -16.5 1 84.94 175 PRO A CA 1
ATOM 1420 C C . PRO A 1 175 ? 14.992 -19.547 -16.391 1 84.94 175 PRO A C 1
ATOM 1422 O O . PRO A 1 175 ? 15.375 -18.891 -15.422 1 84.94 175 PRO A O 1
ATOM 1425 N N . GLU A 1 176 ? 15.805 -19.844 -17.391 1 81.25 176 GLU A N 1
ATOM 1426 C CA . GLU A 1 176 ? 17.203 -19.438 -17.359 1 81.25 176 GLU A CA 1
ATOM 1427 C C . GLU A 1 176 ? 17.344 -17.922 -17.453 1 81.25 176 GLU A C 1
ATOM 1429 O O . GLU A 1 176 ? 18.125 -17.312 -16.719 1 81.25 176 GLU A O 1
ATOM 1434 N N . ALA A 1 177 ? 16.609 -17.375 -18.391 1 77.31 177 ALA A N 1
ATOM 1435 C CA . ALA A 1 177 ? 16.609 -15.922 -18.531 1 77.31 177 ALA A CA 1
ATOM 1436 C C . ALA A 1 177 ? 16.078 -15.242 -17.281 1 77.31 177 ALA A C 1
ATOM 1438 O O . ALA A 1 177 ? 16.578 -14.18 -16.875 1 77.31 177 ALA A O 1
ATOM 1439 N N . THR A 1 178 ? 15.07 -15.812 -16.734 1 82.19 178 THR A N 1
ATOM 1440 C CA . THR A 1 178 ? 14.469 -15.273 -15.516 1 82.19 178 THR A CA 1
ATOM 1441 C C . THR A 1 178 ? 15.469 -15.305 -14.359 1 82.19 178 THR A C 1
ATOM 1443 O O . THR A 1 178 ? 15.594 -14.328 -13.617 1 82.19 178 THR A O 1
ATOM 1446 N N . GLU A 1 179 ? 16.188 -16.422 -14.242 1 85.62 179 GLU A N 1
ATOM 1447 C CA . GLU A 1 179 ? 17.219 -16.516 -13.211 1 85.62 179 GLU A CA 1
ATOM 1448 C C . GLU A 1 179 ? 18.312 -15.461 -13.414 1 85.62 179 GLU A C 1
ATOM 1450 O O . GLU A 1 179 ? 18.797 -14.883 -12.438 1 85.62 179 GLU A O 1
ATOM 1455 N N . TRP A 1 180 ? 18.703 -15.336 -14.633 1 78.38 180 TRP A N 1
ATOM 1456 C CA . TRP A 1 180 ? 19.672 -14.297 -14.938 1 78.38 180 TRP A CA 1
ATOM 1457 C C . TRP A 1 180 ? 19.156 -12.922 -14.531 1 78.38 180 TRP A C 1
ATOM 1459 O O . TRP A 1 180 ? 19.891 -12.117 -13.961 1 78.38 180 TRP A O 1
ATOM 1469 N N . PHE A 1 181 ? 17.891 -12.664 -14.82 1 77.81 181 PHE A N 1
ATOM 1470 C CA . PHE A 1 181 ? 17.234 -11.422 -14.445 1 77.81 181 PHE A CA 1
ATOM 1471 C C . PHE A 1 181 ? 17.312 -11.203 -12.938 1 77.81 181 PHE A C 1
ATOM 1473 O O . PHE A 1 181 ? 17.672 -10.117 -12.477 1 77.81 181 PHE A O 1
ATOM 1480 N N . PHE A 1 182 ? 17.047 -12.156 -12.133 1 84 182 PHE A N 1
ATOM 1481 C CA . PHE A 1 182 ? 17 -12.023 -10.68 1 84 182 PHE A CA 1
ATOM 1482 C C . PHE A 1 182 ? 18.406 -11.883 -10.102 1 84 182 PHE A C 1
ATOM 1484 O O . PHE A 1 182 ? 18.594 -11.227 -9.078 1 84 182 PHE A O 1
ATOM 1491 N N . ARG A 1 183 ? 19.328 -12.5 -10.75 1 81.31 183 ARG A N 1
ATOM 1492 C CA . ARG A 1 183 ? 20.719 -12.367 -10.312 1 81.31 183 ARG A CA 1
ATOM 1493 C C . ARG A 1 183 ? 21.234 -10.961 -10.578 1 81.31 183 ARG A C 1
ATOM 1495 O O . ARG A 1 183 ? 22.047 -10.438 -9.82 1 81.31 183 ARG A O 1
ATOM 1502 N N . SER A 1 184 ? 20.672 -10.461 -11.664 1 74.12 184 SER A N 1
ATOM 1503 C CA . SER A 1 184 ? 21.125 -9.133 -12.07 1 74.12 184 SER A CA 1
ATOM 1504 C C . SER A 1 184 ? 20.078 -8.07 -11.727 1 74.12 184 SER A C 1
ATOM 1506 O O . SER A 1 184 ? 20.031 -7.016 -12.367 1 74.12 184 SER A O 1
ATOM 1508 N N . GLN A 1 185 ? 19.203 -8.391 -10.852 1 69.62 185 GLN A N 1
ATOM 1509 C CA . GLN A 1 185 ? 17.984 -7.625 -10.633 1 69.62 185 GLN A CA 1
ATOM 1510 C C . GLN A 1 185 ? 18.297 -6.172 -10.297 1 69.62 185 GLN A C 1
ATOM 1512 O O . GLN A 1 185 ? 17.641 -5.258 -10.812 1 69.62 185 GLN A O 1
ATOM 1517 N N . LYS A 1 186 ? 19.25 -6.062 -9.469 1 67.56 186 LYS A N 1
ATOM 1518 C CA . LYS A 1 186 ? 19.594 -4.684 -9.125 1 67.56 186 LYS A CA 1
ATOM 1519 C C . LYS A 1 186 ? 20.016 -3.898 -10.367 1 67.56 186 LYS A C 1
ATOM 1521 O O . LYS A 1 186 ? 19.562 -2.775 -10.578 1 67.56 186 LYS A O 1
ATOM 1526 N N . MET A 1 187 ? 20.797 -4.598 -11.156 1 63.53 187 MET A N 1
ATOM 1527 C CA . MET A 1 187 ? 21.281 -3.951 -12.375 1 63.53 187 MET A CA 1
ATOM 1528 C C . MET A 1 187 ? 20.156 -3.75 -13.375 1 63.53 187 MET A C 1
ATOM 1530 O O . MET A 1 187 ? 20.031 -2.678 -13.961 1 63.53 187 MET A O 1
ATOM 1534 N N . ILE A 1 188 ? 19.312 -4.754 -13.516 1 62.75 188 ILE A N 1
ATOM 1535 C CA . ILE A 1 188 ? 18.25 -4.691 -14.508 1 62.75 188 ILE A CA 1
ATOM 1536 C C . ILE A 1 188 ? 17.203 -3.652 -14.086 1 62.75 188 ILE A C 1
ATOM 1538 O O . ILE A 1 188 ? 16.734 -2.871 -14.914 1 62.75 188 ILE A O 1
ATOM 1542 N N . VAL A 1 189 ? 16.844 -3.746 -12.812 1 64.81 189 VAL A N 1
ATOM 1543 C CA . VAL A 1 189 ? 15.914 -2.734 -12.328 1 64.81 189 VAL A CA 1
ATOM 1544 C C . VAL A 1 189 ? 16.5 -1.342 -12.547 1 64.81 189 VAL A C 1
ATOM 1546 O O . VAL A 1 189 ? 15.797 -0.422 -12.969 1 64.81 189 VAL A O 1
ATOM 1549 N N . GLN A 1 190 ? 17.766 -1.271 -12.32 1 62.38 190 GLN A N 1
ATOM 1550 C CA . GLN A 1 190 ? 18.438 0.003 -12.547 1 62.38 190 GLN A CA 1
ATOM 1551 C C . GLN A 1 190 ? 18.406 0.387 -14.023 1 62.38 190 GLN A C 1
ATOM 1553 O O . GLN A 1 190 ? 18.188 1.551 -14.359 1 62.38 190 GLN A O 1
ATOM 1558 N N . VAL A 1 191 ? 18.625 -0.6 -14.797 1 58.41 191 VAL A N 1
ATOM 1559 C CA . VAL A 1 191 ? 18.594 -0.361 -16.234 1 58.41 191 VAL A CA 1
ATOM 1560 C C . VAL A 1 191 ? 17.188 0.012 -16.672 1 58.41 191 VAL A C 1
ATOM 1562 O O . VAL A 1 191 ? 16.984 0.954 -17.438 1 58.41 191 VAL A O 1
ATOM 1565 N N . LEU A 1 192 ? 16.234 -0.774 -16.188 1 61.16 192 LEU A N 1
ATOM 1566 C CA . LEU A 1 192 ? 14.852 -0.502 -16.547 1 61.16 192 LEU A CA 1
ATOM 1567 C C . LEU A 1 192 ? 14.422 0.873 -16.047 1 61.16 192 LEU A C 1
ATOM 1569 O O . LEU A 1 192 ? 13.734 1.612 -16.75 1 61.16 192 LEU A O 1
ATOM 1573 N N . LEU A 1 193 ? 14.875 1.14 -14.883 1 62.09 193 LEU A N 1
ATOM 1574 C CA . LEU A 1 193 ? 14.578 2.461 -14.344 1 62.09 193 LEU A CA 1
ATOM 1575 C C . LEU A 1 193 ? 15.281 3.549 -15.141 1 62.09 193 LEU A C 1
ATOM 1577 O O . LEU A 1 193 ? 14.727 4.629 -15.359 1 62.09 193 LEU A O 1
ATOM 1581 N N . LYS A 1 194 ? 16.484 3.254 -15.539 1 57.31 194 LYS A N 1
ATOM 1582 C CA . LYS A 1 194 ? 17.188 4.176 -16.406 1 57.31 194 LYS A CA 1
ATOM 1583 C C . LYS A 1 194 ? 16.469 4.34 -17.75 1 57.31 194 LYS A C 1
ATOM 1585 O O . LYS A 1 194 ? 16.359 5.453 -18.266 1 57.31 194 LYS A O 1
ATOM 1590 N N . ILE A 1 195 ? 16.078 3.277 -18.234 1 56.28 195 ILE A N 1
ATOM 1591 C CA . ILE A 1 195 ? 15.32 3.316 -19.469 1 56.28 195 ILE A CA 1
ATOM 1592 C C . ILE A 1 195 ? 14.031 4.105 -19.266 1 56.28 195 ILE A C 1
ATOM 1594 O O . ILE A 1 195 ? 13.68 4.961 -20.078 1 56.28 195 ILE A O 1
ATOM 1598 N N . TYR A 1 196 ? 13.383 3.754 -18.281 1 56.88 196 TYR A N 1
ATOM 1599 C CA . TYR A 1 196 ? 12.188 4.492 -17.906 1 56.88 196 TYR A CA 1
ATOM 1600 C C . TYR A 1 196 ? 12.477 5.984 -17.797 1 56.88 196 TYR A C 1
ATOM 1602 O O . TYR A 1 196 ? 11.75 6.809 -18.359 1 56.88 196 TYR A O 1
ATOM 1610 N N . SER A 1 197 ? 13.477 6.305 -17.109 1 60.38 197 SER A N 1
ATOM 1611 C CA . SER A 1 197 ? 13.859 7.695 -16.906 1 60.38 197 SER A CA 1
ATOM 1612 C C . SER A 1 197 ? 14.273 8.359 -18.203 1 60.38 197 SER A C 1
ATOM 1614 O O . SER A 1 197 ? 13.938 9.523 -18.453 1 60.38 197 SER A O 1
ATOM 1616 N N . MET A 1 198 ? 14.953 7.637 -18.953 1 55.78 198 MET A N 1
ATOM 1617 C CA . MET A 1 198 ? 15.484 8.18 -20.203 1 55.78 198 MET A CA 1
ATOM 1618 C C . MET A 1 198 ? 14.391 8.312 -21.25 1 55.78 198 MET A C 1
ATOM 1620 O O . MET A 1 198 ? 14.359 9.281 -22 1 55.78 198 MET A O 1
ATOM 1624 N N . PHE A 1 199 ? 13.531 7.328 -21.234 1 56.66 199 PHE A N 1
ATOM 1625 C CA . PHE A 1 199 ? 12.633 7.262 -22.391 1 56.66 199 PHE A CA 1
ATOM 1626 C C . PHE A 1 199 ? 11.219 7.664 -21.984 1 56.66 199 PHE A C 1
ATOM 1628 O O . PHE A 1 199 ? 10.461 8.195 -22.797 1 56.66 199 PHE A O 1
ATOM 1635 N N . LEU A 1 200 ? 10.945 7.359 -20.812 1 58.72 200 LEU A N 1
ATOM 1636 C CA . LEU A 1 200 ? 9.539 7.582 -20.469 1 58.72 200 LEU A CA 1
ATOM 1637 C C . LEU A 1 200 ? 9.367 8.875 -19.688 1 58.72 200 LEU A C 1
ATOM 1639 O O . LEU A 1 200 ? 8.414 9.625 -19.922 1 58.72 200 LEU A O 1
ATOM 1643 N N . VAL A 1 201 ? 10.367 9.18 -18.922 1 59.69 201 VAL A N 1
ATOM 1644 C CA . VAL A 1 201 ? 10.25 10.32 -18.016 1 59.69 201 VAL A CA 1
ATOM 1645 C C . VAL A 1 201 ? 10.195 11.617 -18.828 1 59.69 201 VAL A C 1
ATOM 1647 O O . VAL A 1 201 ? 9.344 12.477 -18.578 1 59.69 201 VAL A O 1
ATOM 1650 N N . PRO A 1 202 ? 11.055 11.734 -19.844 1 58.75 202 PRO A N 1
ATOM 1651 C CA . PRO A 1 202 ? 10.992 12.969 -20.625 1 58.75 202 PRO A CA 1
ATOM 1652 C C . PRO A 1 202 ? 9.641 13.172 -21.312 1 58.75 202 PRO A C 1
ATOM 1654 O O . PRO A 1 202 ? 9.242 14.305 -21.578 1 58.75 202 PRO A O 1
ATOM 1657 N N . PHE A 1 203 ? 9.008 12.125 -21.5 1 59.31 203 PHE A N 1
ATOM 1658 C CA . PHE A 1 203 ? 7.699 12.242 -22.141 1 59.31 203 PHE A CA 1
ATOM 1659 C C . PHE A 1 203 ? 6.609 12.43 -21.094 1 59.31 203 PHE A C 1
ATOM 1661 O O . PHE A 1 203 ? 5.574 13.039 -21.375 1 59.31 203 PHE A O 1
ATOM 1668 N N . ILE A 1 204 ? 6.906 11.875 -19.938 1 58.47 204 ILE A N 1
ATOM 1669 C CA . ILE A 1 204 ? 5.914 11.93 -18.859 1 58.47 204 ILE A CA 1
ATOM 1670 C C . ILE A 1 204 ? 6.059 13.25 -18.094 1 58.47 204 ILE A C 1
ATOM 1672 O O . ILE A 1 204 ? 5.059 13.852 -17.703 1 58.47 204 ILE A O 1
ATOM 1676 N N . SER A 1 205 ? 7.305 13.688 -18.047 1 63.19 205 SER A N 1
ATOM 1677 C CA . SER A 1 205 ? 7.582 14.859 -17.219 1 63.19 205 SER A CA 1
ATOM 1678 C C . SER A 1 205 ? 6.836 16.078 -17.75 1 63.19 205 SER A C 1
ATOM 1680 O O . SER A 1 205 ? 6.176 16.797 -16.984 1 63.19 205 SER A O 1
ATOM 1682 N N . PRO A 1 206 ? 6.953 16.328 -19.062 1 60 206 PRO A N 1
ATOM 1683 C CA . PRO A 1 206 ? 6.176 17.469 -19.562 1 60 206 PRO A CA 1
ATOM 1684 C C . PRO A 1 206 ? 4.676 17.312 -19.312 1 60 206 PRO A C 1
ATOM 1686 O O . PRO A 1 206 ? 3.986 18.281 -19.016 1 60 206 PRO A O 1
ATOM 1689 N N . ILE A 1 207 ? 4.289 16.188 -19.391 1 56.56 207 ILE A N 1
ATOM 1690 C CA . ILE A 1 207 ? 2.869 15.906 -19.188 1 56.56 207 ILE A CA 1
ATOM 1691 C C . ILE A 1 207 ? 2.502 16.141 -17.719 1 56.56 207 ILE A C 1
ATOM 1693 O O . ILE A 1 207 ? 1.516 16.812 -17.422 1 56.56 207 ILE A O 1
ATOM 1697 N N . VAL A 1 208 ? 3.338 15.664 -16.938 1 58.16 208 VAL A N 1
ATOM 1698 C CA . VAL A 1 208 ? 3.115 15.844 -15.5 1 58.16 208 VAL A CA 1
ATOM 1699 C C . VAL A 1 208 ? 3.217 17.328 -15.148 1 58.16 208 VAL A C 1
ATOM 1701 O O . VAL A 1 208 ? 2.375 17.859 -14.414 1 58.16 208 VAL A O 1
ATOM 1704 N N . SER A 1 209 ? 4.234 17.922 -15.688 1 64 209 SER A N 1
ATOM 1705 C CA . SER A 1 209 ? 4.391 19.359 -15.469 1 64 209 SER A CA 1
ATOM 1706 C C . SER A 1 209 ? 3.176 20.125 -15.961 1 64 209 SER A C 1
ATOM 1708 O O . SER A 1 209 ? 2.734 21.078 -15.32 1 64 209 SER A O 1
ATOM 1710 N N . PHE A 1 210 ? 2.758 19.766 -17.062 1 59.31 210 PHE A N 1
ATOM 1711 C CA . PHE A 1 210 ? 1.547 20.375 -17.609 1 59.31 210 PHE A CA 1
ATOM 1712 C C . PHE A 1 210 ? 0.384 20.219 -16.625 1 59.31 210 PHE A C 1
ATOM 1714 O O . PHE A 1 210 ? -0.303 21.203 -16.328 1 59.31 210 PHE A O 1
ATOM 1721 N N . TYR A 1 211 ? 0.302 19.094 -16.094 1 57.44 211 TYR A N 1
ATOM 1722 C CA . TYR A 1 211 ? -0.815 18.844 -15.18 1 57.44 211 TYR A CA 1
ATOM 1723 C C . TYR A 1 211 ? -0.65 19.625 -13.883 1 57.44 211 TYR A C 1
ATOM 1725 O O . TYR A 1 211 ? -1.625 20.141 -13.344 1 57.44 211 TYR A O 1
ATOM 1733 N N . VAL A 1 212 ? 0.525 19.656 -13.461 1 61.38 212 VAL A N 1
ATOM 1734 C CA . VAL A 1 212 ? 0.784 20.422 -12.25 1 61.38 212 VAL A CA 1
ATOM 1735 C C . VAL A 1 212 ? 0.476 21.891 -12.492 1 61.38 212 VAL A C 1
ATOM 1737 O O . VAL A 1 212 ? -0.179 22.531 -11.672 1 61.38 212 VAL A O 1
ATOM 1740 N N . ASN A 1 213 ? 0.903 22.359 -13.594 1 66.25 213 ASN A N 1
ATOM 1741 C CA . ASN A 1 213 ? 0.627 23.75 -13.93 1 66.25 213 ASN A CA 1
ATOM 1742 C C . ASN A 1 213 ? -0.865 23.984 -14.141 1 66.25 213 ASN A C 1
ATOM 1744 O O . ASN A 1 213 ? -1.399 25.016 -13.719 1 66.25 213 ASN A O 1
ATOM 1748 N N . LEU A 1 214 ? -1.403 23.078 -14.758 1 62.62 214 LEU A N 1
ATOM 1749 C CA . LEU A 1 214 ? -2.85 23.156 -14.922 1 62.62 214 LEU A CA 1
ATOM 1750 C C . LEU A 1 214 ? -3.555 23.172 -13.57 1 62.62 214 LEU A C 1
ATOM 1752 O O . LEU A 1 214 ? -4.508 23.938 -13.375 1 62.62 214 LEU A O 1
ATOM 1756 N N . GLY A 1 215 ? -3.141 22.344 -12.672 1 59.88 215 GLY A N 1
ATOM 1757 C CA . GLY A 1 215 ? -3.662 22.375 -11.312 1 59.88 215 GLY A CA 1
ATOM 1758 C C . GLY A 1 215 ? -3.514 23.734 -10.648 1 59.88 215 GLY A C 1
ATOM 1759 O O . GLY A 1 215 ? -4.441 24.219 -10 1 59.88 215 GLY A O 1
ATOM 1760 N N . LYS A 1 216 ? -2.381 24.312 -10.836 1 69.25 216 LYS A N 1
ATOM 1761 C CA . LYS A 1 216 ? -2.148 25.641 -10.273 1 69.25 216 LYS A CA 1
ATOM 1762 C C . LYS A 1 216 ? -3.117 26.656 -10.852 1 69.25 216 LYS A C 1
ATOM 1764 O O . LYS A 1 216 ? -3.645 27.516 -10.133 1 69.25 216 LYS A O 1
ATOM 1769 N N . VAL A 1 217 ? -3.33 26.531 -12.102 1 65.88 217 VAL A N 1
ATOM 1770 C CA . VAL A 1 217 ? -4.27 27.422 -12.789 1 65.88 217 VAL A CA 1
ATOM 1771 C C . VAL A 1 217 ? -5.68 27.188 -12.25 1 65.88 217 VAL A C 1
ATOM 1773 O O . VAL A 1 217 ? -6.402 28.141 -11.961 1 65.88 217 VAL A O 1
ATOM 1776 N N . ILE A 1 218 ? -5.969 26 -12.117 1 60.41 218 ILE A N 1
ATOM 1777 C CA . ILE A 1 218 ? -7.289 25.656 -11.609 1 60.41 218 ILE A CA 1
ATOM 1778 C C . ILE A 1 218 ? -7.461 26.203 -10.195 1 60.41 218 ILE A C 1
ATOM 1780 O O . ILE A 1 218 ? -8.484 26.812 -9.883 1 60.41 218 ILE A O 1
ATOM 1784 N N . VAL A 1 219 ? -6.48 26.047 -9.438 1 66.5 219 VAL A N 1
ATOM 1785 C CA . VAL A 1 219 ? -6.535 26.547 -8.07 1 66.5 219 VAL A CA 1
ATOM 1786 C C . VAL A 1 219 ? -6.703 28.078 -8.086 1 66.5 219 VAL A C 1
ATOM 1788 O O . VAL A 1 219 ? -7.473 28.625 -7.301 1 66.5 219 VAL A O 1
ATOM 1791 N N . GLN A 1 220 ? -5.996 28.641 -8.953 1 73 220 GLN A N 1
ATOM 1792 C CA . GLN A 1 220 ? -6.117 30.094 -9.086 1 73 220 GLN A CA 1
ATOM 1793 C C . GLN A 1 220 ? -7.531 30.5 -9.492 1 73 220 GLN A C 1
ATOM 1795 O O . GLN A 1 220 ? -8.117 31.406 -8.914 1 73 220 GLN A O 1
ATOM 1800 N N . PHE A 1 221 ? -8.016 29.781 -10.422 1 70.25 221 PHE A N 1
ATOM 1801 C CA . PHE A 1 221 ? -9.359 30.078 -10.898 1 70.25 221 PHE A CA 1
ATOM 1802 C C . PHE A 1 221 ? -10.391 29.797 -9.82 1 70.25 221 PHE A C 1
ATOM 1804 O O . PHE A 1 221 ? -11.328 30.578 -9.625 1 70.25 221 PHE A O 1
ATOM 1811 N N . VAL A 1 222 ? -10.227 28.719 -9.227 1 67.81 222 VAL A N 1
ATOM 1812 C CA . VAL A 1 222 ? -11.148 28.359 -8.148 1 67.81 222 VAL A CA 1
ATOM 1813 C C . VAL A 1 222 ? -11.062 29.406 -7.031 1 67.81 222 VAL A C 1
ATOM 1815 O O . VAL A 1 222 ? -12.086 29.812 -6.484 1 67.81 222 VAL A O 1
ATOM 1818 N N . SER A 1 223 ? -9.906 29.781 -6.734 1 70.94 223 SER A N 1
ATOM 1819 C CA . SER A 1 223 ? -9.727 30.812 -5.711 1 70.94 223 SER A CA 1
ATOM 1820 C C . SER A 1 223 ? -10.414 32.125 -6.102 1 70.94 223 SER A C 1
ATOM 1822 O O . SER A 1 223 ? -11.07 32.75 -5.273 1 70.94 223 SER A O 1
ATOM 1824 N N . ILE A 1 224 ? -10.242 32.438 -7.273 1 74.19 224 ILE A N 1
ATOM 1825 C CA . ILE A 1 224 ? -10.883 33.625 -7.797 1 74.19 224 ILE A CA 1
ATOM 1826 C C . ILE A 1 224 ? -12.398 33.5 -7.715 1 74.19 224 ILE A C 1
ATOM 1828 O O . ILE A 1 224 ? -13.094 34.406 -7.258 1 74.19 224 ILE A O 1
ATOM 1832 N N . ALA A 1 225 ? -12.805 32.344 -8.148 1 70.44 225 ALA A N 1
ATOM 1833 C CA . ALA A 1 225 ? -14.242 32.062 -8.133 1 70.44 225 ALA A CA 1
ATOM 1834 C C . ALA A 1 225 ? -14.797 32.125 -6.719 1 70.44 225 ALA A C 1
ATOM 1836 O O . ALA A 1 225 ? -15.867 32.719 -6.488 1 70.44 225 ALA A O 1
ATOM 1837 N N . LEU A 1 226 ? -14.141 31.641 -5.852 1 69.81 226 LEU A N 1
ATOM 1838 C CA . LEU A 1 226 ? -14.586 31.641 -4.465 1 69.81 226 LEU A CA 1
ATOM 1839 C C . LEU A 1 226 ? -14.57 33.062 -3.881 1 69.81 226 LEU A C 1
ATOM 1841 O O . LEU A 1 226 ? -15.469 33.438 -3.127 1 69.81 226 LEU A O 1
ATOM 1845 N N . LYS A 1 227 ? -13.625 33.812 -4.195 1 72.38 227 LYS A N 1
ATOM 1846 C CA . LYS A 1 227 ? -13.562 35.219 -3.773 1 72.38 227 LYS A CA 1
ATOM 1847 C C . LYS A 1 227 ? -14.734 36 -4.348 1 72.38 227 LYS A C 1
ATOM 1849 O O . LYS A 1 227 ? -15.336 36.844 -3.65 1 72.38 227 LYS A O 1
ATOM 1854 N N . ILE A 1 228 ? -14.945 35.688 -5.523 1 71.94 228 ILE A N 1
ATOM 1855 C CA . ILE A 1 228 ? -16.078 36.344 -6.168 1 71.94 228 ILE A CA 1
ATOM 1856 C C . ILE A 1 228 ? -17.375 35.969 -5.457 1 71.94 228 ILE A C 1
ATOM 1858 O O . ILE A 1 228 ? -18.219 36.812 -5.176 1 71.94 228 ILE A O 1
ATOM 1862 N N . LEU A 1 229 ? -17.438 34.75 -5.207 1 66.5 229 LEU A N 1
ATOM 1863 C CA . LEU A 1 229 ? -18.625 34.25 -4.52 1 66.5 229 LEU A CA 1
ATOM 1864 C C . LEU A 1 229 ? -18.734 34.844 -3.125 1 66.5 229 LEU A C 1
ATOM 1866 O O . LEU A 1 229 ? -19.828 35.219 -2.688 1 66.5 229 LEU A O 1
ATOM 1870 N N . GLU A 1 230 ? -17.672 34.906 -2.428 1 69 230 GLU A N 1
ATOM 1871 C CA . GLU A 1 230 ? -17.641 35.562 -1.126 1 69 230 GLU A CA 1
ATOM 1872 C C . GLU A 1 230 ? -18.031 37.031 -1.242 1 69 230 GLU A C 1
ATOM 1874 O O . GLU A 1 230 ? -18.781 37.562 -0.41 1 69 230 GLU A O 1
ATOM 1879 N N . TRP A 1 231 ? -17.531 37.625 -2.199 1 69.12 231 TRP A N 1
ATOM 1880 C CA . TRP A 1 231 ? -17.859 39.031 -2.463 1 69.12 231 TRP A CA 1
ATOM 1881 C C . TRP A 1 231 ? -19.344 39.219 -2.748 1 69.12 231 TRP A C 1
ATOM 1883 O O . TRP A 1 231 ? -19.984 40.125 -2.215 1 69.12 231 TRP A O 1
ATOM 1893 N N . CYS A 1 232 ? -19.828 38.281 -3.543 1 63.44 232 CYS A N 1
ATOM 1894 C CA . CYS A 1 232 ? -21.266 38.312 -3.848 1 63.44 232 CYS A CA 1
ATOM 1895 C C . CYS A 1 232 ? -22.094 38.062 -2.596 1 63.44 232 CYS A C 1
ATOM 1897 O O . CYS A 1 232 ? -23.109 38.75 -2.375 1 63.44 232 CYS A O 1
ATOM 1899 N N . TYR A 1 233 ? -21.688 37.188 -1.832 1 62.91 233 TYR A N 1
ATOM 1900 C CA . TYR A 1 233 ? -22.375 36.875 -0.591 1 62.91 233 TYR A CA 1
ATOM 1901 C C . TYR A 1 233 ? -22.375 38.062 0.37 1 62.91 233 TYR A C 1
ATOM 1903 O O . TYR A 1 233 ? -23.391 38.375 0.978 1 62.91 233 TYR A O 1
ATOM 1911 N N . ARG A 1 234 ? -21.297 38.656 0.519 1 65.5 234 ARG A N 1
ATOM 1912 C CA . ARG A 1 234 ? -21.188 39.844 1.38 1 65.5 234 ARG A CA 1
ATOM 1913 C C . ARG A 1 234 ? -22.031 40.969 0.842 1 65.5 234 ARG A C 1
ATOM 1915 O O . ARG A 1 234 ? -22.672 41.719 1.613 1 65.5 234 ARG A O 1
ATOM 1922 N N . PHE A 1 235 ? -22.047 41.094 -0.369 1 62.44 235 PHE A N 1
ATOM 1923 C CA . PHE A 1 235 ? -22.828 42.156 -1.007 1 62.44 235 PHE A CA 1
ATOM 1924 C C . PHE A 1 235 ? -24.312 41.938 -0.792 1 62.44 235 PHE A C 1
ATOM 1926 O O . PHE A 1 235 ? -25.062 42.875 -0.517 1 62.44 235 PHE A O 1
ATOM 1933 N N . PHE A 1 236 ? -24.734 40.781 -0.868 1 60.88 236 PHE A N 1
ATOM 1934 C CA . PHE A 1 236 ? -26.156 40.5 -0.701 1 60.88 236 PHE A CA 1
ATOM 1935 C C . PHE A 1 236 ? -26.531 40.5 0.774 1 60.88 236 PHE A C 1
ATOM 1937 O O . PHE A 1 236 ? -27.656 40.844 1.133 1 60.88 236 PHE A O 1
ATOM 1944 N N . THR A 1 237 ? -25.766 40.062 1.62 1 61.31 237 THR A N 1
ATOM 1945 C CA . THR A 1 237 ? -26.109 40.062 3.037 1 61.31 237 THR A CA 1
ATOM 1946 C C . THR A 1 237 ? -25.984 41.5 3.598 1 61.31 237 THR A C 1
ATOM 1948 O O . THR A 1 237 ? -26.688 41.844 4.535 1 61.31 237 THR A O 1
ATOM 1951 N N . THR A 1 238 ? -25.141 42.25 3.193 1 60.81 238 THR A N 1
ATOM 1952 C CA . THR A 1 238 ? -25.109 43.625 3.643 1 60.81 238 THR A CA 1
ATOM 1953 C C . THR A 1 238 ? -26.281 44.406 3.082 1 60.81 238 THR A C 1
ATOM 1955 O O . THR A 1 238 ? -26.75 45.375 3.703 1 60.81 238 THR A O 1
ATOM 1958 N N . THR A 1 239 ? -26.734 44.094 1.933 1 55.03 239 THR A N 1
ATOM 1959 C CA . THR A 1 239 ? -27.875 44.875 1.436 1 55.03 239 THR A CA 1
ATOM 1960 C C . THR A 1 239 ? -29.156 44.438 2.156 1 55.03 239 THR A C 1
ATOM 1962 O O . THR A 1 239 ? -30.188 45.125 2.041 1 55.03 239 THR A O 1
ATOM 1965 N N . GLU A 1 240 ? -29.203 43.344 2.654 1 50.81 240 GLU A N 1
ATOM 1966 C CA . GLU A 1 240 ? -30.438 43.062 3.359 1 50.81 240 GLU A CA 1
ATOM 1967 C C . GLU A 1 240 ? -30.453 43.688 4.746 1 50.81 240 GLU A C 1
ATOM 1969 O O . GLU A 1 240 ? -31.5 43.719 5.402 1 50.81 240 GLU A O 1
ATOM 1974 N N . ASN A 1 241 ? -29.359 44.156 5.344 1 43.44 241 ASN A N 1
ATOM 1975 C CA . ASN A 1 241 ? -29.578 45 6.516 1 43.44 241 ASN A CA 1
ATOM 1976 C C . ASN A 1 241 ? -29.578 46.5 6.145 1 43.44 241 ASN A C 1
ATOM 1978 O O . ASN A 1 241 ? -28.781 46.938 5.332 1 43.44 241 ASN A O 1
ATOM 1982 N N . MET B 1 1 ? 4.742 -80.812 75.938 1 23.75 1 MET B N 1
ATOM 1983 C CA . MET B 1 1 ? 4.75 -81.125 74.5 1 23.75 1 MET B CA 1
ATOM 1984 C C . MET B 1 1 ? 3.947 -80.062 73.688 1 23.75 1 MET B C 1
ATOM 1986 O O . MET B 1 1 ? 2.734 -79.938 73.875 1 23.75 1 MET B O 1
ATOM 1990 N N . LEU B 1 2 ? 4.531 -78.875 73.625 1 26.38 2 LEU B N 1
ATOM 1991 C CA . LEU B 1 2 ? 4.258 -77.438 73.375 1 26.38 2 LEU B CA 1
ATOM 1992 C C . LEU B 1 2 ? 3.822 -77.25 71.938 1 26.38 2 LEU B C 1
ATOM 1994 O O . LEU B 1 2 ? 4.559 -77.625 71 1 26.38 2 LEU B O 1
ATOM 1998 N N . LEU B 1 3 ? 2.461 -77.562 71.688 1 24.66 3 LEU B N 1
ATOM 1999 C CA . LEU B 1 3 ? 1.648 -77.625 70.5 1 24.66 3 LEU B CA 1
ATOM 2000 C C . LEU B 1 3 ? 1.92 -76.375 69.625 1 24.66 3 LEU B C 1
ATOM 2002 O O . LEU B 1 3 ? 1.953 -75.25 70.125 1 24.66 3 LEU B O 1
ATOM 2006 N N . HIS B 1 4 ? 2.689 -76.562 68.5 1 25.62 4 HIS B N 1
ATOM 2007 C CA . HIS B 1 4 ? 3.314 -75.812 67.438 1 25.62 4 HIS B CA 1
ATOM 2008 C C . HIS B 1 4 ? 2.27 -75.125 66.562 1 25.62 4 HIS B C 1
ATOM 2010 O O . HIS B 1 4 ? 1.611 -75.75 65.75 1 25.62 4 HIS B O 1
ATOM 2016 N N . MET B 1 5 ? 1.352 -74.438 67.312 1 24.84 5 MET B N 1
ATOM 2017 C CA . MET B 1 5 ? 0.173 -73.875 66.625 1 24.84 5 MET B CA 1
ATOM 2018 C C . MET B 1 5 ? 0.573 -73.062 65.438 1 24.84 5 MET B C 1
ATOM 2020 O O . MET B 1 5 ? 1.305 -72.062 65.562 1 24.84 5 MET B O 1
ATOM 2024 N N . LYS B 1 6 ? 0.795 -73.75 64.375 1 26.06 6 LYS B N 1
ATOM 2025 C CA . LYS B 1 6 ? 1.179 -73.312 63.031 1 26.06 6 LYS B CA 1
ATOM 2026 C C . LYS B 1 6 ? 0.233 -72.188 62.531 1 26.06 6 LYS B C 1
ATOM 2028 O O . LYS B 1 6 ? -0.988 -72.375 62.562 1 26.06 6 LYS B O 1
ATOM 2033 N N . SER B 1 7 ? 0.609 -70.875 62.656 1 24.67 7 SER B N 1
ATOM 2034 C CA . SER B 1 7 ? 0.023 -69.562 62.5 1 24.67 7 SER B CA 1
ATOM 2035 C C . SER B 1 7 ? -0.389 -69.312 61.062 1 24.67 7 SER B C 1
ATOM 2037 O O . SER B 1 7 ? 0.464 -69.125 60.219 1 24.67 7 SER B O 1
ATOM 2039 N N . GLY B 1 8 ? -1.148 -70.312 60.406 1 23.52 8 GLY B N 1
ATOM 2040 C CA . GLY B 1 8 ? -1.318 -70.125 58.969 1 23.52 8 GLY B CA 1
ATOM 2041 C C . GLY B 1 8 ? -1.948 -68.812 58.594 1 23.52 8 GLY B C 1
ATOM 2042 O O . GLY B 1 8 ? -3.086 -68.5 58.969 1 23.52 8 GLY B O 1
ATOM 2043 N N . ASN B 1 9 ? -1.237 -67.75 58.625 1 24.88 9 ASN B N 1
ATOM 2044 C CA . ASN B 1 9 ? -1.564 -66.375 58.406 1 24.88 9 ASN B CA 1
ATOM 2045 C C . ASN B 1 9 ? -2.203 -66.125 57.031 1 24.88 9 ASN B C 1
ATOM 2047 O O . ASN B 1 9 ? -1.557 -66.375 56 1 24.88 9 ASN B O 1
ATOM 2051 N N . GLY B 1 10 ? -3.354 -66.812 56.781 1 20.25 10 GLY B N 1
ATOM 2052 C CA . GLY B 1 10 ? -3.994 -66.688 55.469 1 20.25 10 GLY B CA 1
ATOM 2053 C C . GLY B 1 10 ? -4.195 -65.25 55.062 1 20.25 10 GLY B C 1
ATOM 2054 O O . GLY B 1 10 ? -4.848 -64.438 55.781 1 20.25 10 GLY B O 1
ATOM 2055 N N . LYS B 1 11 ? -3.234 -64.562 54.531 1 27.78 11 LYS B N 1
ATOM 2056 C CA . LYS B 1 11 ? -3.172 -63.219 53.969 1 27.78 11 LYS B CA 1
ATOM 2057 C C . LYS B 1 11 ? -4.293 -63 52.969 1 27.78 11 LYS B C 1
ATOM 2059 O O . LYS B 1 11 ? -4.348 -63.656 51.938 1 27.78 11 LYS B O 1
ATOM 2064 N N . GLN B 1 12 ? -5.516 -63.031 53.438 1 22.33 12 GLN B N 1
ATOM 2065 C CA . GLN B 1 12 ? -6.594 -62.719 52.5 1 22.33 12 GLN B CA 1
ATOM 2066 C C . GLN B 1 12 ? -6.258 -61.5 51.656 1 22.33 12 GLN B C 1
ATOM 2068 O O . GLN B 1 12 ? -6.059 -60.406 52.156 1 22.33 12 GLN B O 1
ATOM 2073 N N . ARG B 1 13 ? -5.449 -61.688 50.719 1 22.89 13 ARG B N 1
ATOM 2074 C CA . ARG B 1 13 ? -5.086 -60.656 49.781 1 22.89 13 ARG B CA 1
ATOM 2075 C C . ARG B 1 13 ? -6.328 -60.031 49.125 1 22.89 13 ARG B C 1
ATOM 2077 O O . ARG B 1 13 ? -7.129 -60.75 48.5 1 22.89 13 ARG B O 1
ATOM 2084 N N . TYR B 1 14 ? -7.059 -59.281 49.906 1 21.39 14 TYR B N 1
ATOM 2085 C CA . TYR B 1 14 ? -8.141 -58.5 49.312 1 21.39 14 TYR B CA 1
ATOM 2086 C C . TYR B 1 14 ? -7.691 -57.875 48 1 21.39 14 TYR B C 1
ATOM 2088 O O . TYR B 1 14 ? -6.684 -57.156 47.969 1 21.39 14 TYR B O 1
ATOM 2096 N N . ASN B 1 15 ? -7.68 -58.594 46.969 1 21.31 15 ASN B N 1
ATOM 2097 C CA . ASN B 1 15 ? -7.41 -58.062 45.656 1 21.31 15 ASN B CA 1
ATOM 2098 C C . ASN B 1 15 ? -8.281 -56.844 45.344 1 21.31 15 ASN B C 1
ATOM 2100 O O . ASN B 1 15 ? -9.492 -57 45.156 1 21.31 15 ASN B O 1
ATOM 2104 N N . VAL B 1 16 ? -8.344 -55.906 46.094 1 22.67 16 VAL B N 1
ATOM 2105 C CA . VAL B 1 16 ? -9.141 -54.781 45.625 1 22.67 16 VAL B CA 1
ATOM 2106 C C . VAL B 1 16 ? -8.773 -54.438 44.188 1 22.67 16 VAL B C 1
ATOM 2108 O O . VAL B 1 16 ? -7.602 -54.219 43.875 1 22.67 16 VAL B O 1
ATOM 2111 N N . ARG B 1 17 ? -9.586 -54.969 43.219 1 23.3 17 ARG B N 1
ATOM 2112 C CA . ARG B 1 17 ? -9.578 -54.5 41.844 1 23.3 17 ARG B CA 1
ATOM 2113 C C . ARG B 1 17 ? -9.516 -52.969 41.75 1 23.3 17 ARG B C 1
ATOM 2115 O O . ARG B 1 17 ? -10.406 -52.281 42.25 1 23.3 17 ARG B O 1
ATOM 2122 N N . ILE B 1 18 ? -8.461 -52.375 42.031 1 23.89 18 ILE B N 1
ATOM 2123 C CA . ILE B 1 18 ? -8.344 -50.938 41.75 1 23.89 18 ILE B CA 1
ATOM 2124 C C . ILE B 1 18 ? -9.008 -50.625 40.406 1 23.89 18 ILE B C 1
ATOM 2126 O O . ILE B 1 18 ? -8.727 -51.281 39.406 1 23.89 18 ILE B O 1
ATOM 2130 N N . MET B 1 19 ? -10.32 -50.281 40.406 1 23.84 19 MET B N 1
ATOM 2131 C CA . MET B 1 19 ? -10.93 -49.656 39.219 1 23.84 19 MET B CA 1
ATOM 2132 C C . MET B 1 19 ? -9.914 -48.844 38.469 1 23.84 19 MET B C 1
ATOM 2134 O O . MET B 1 19 ? -9.148 -48.062 39.062 1 23.84 19 MET B O 1
ATOM 2138 N N . SER B 1 20 ? -9.367 -49.375 37.469 1 24.73 20 SER B N 1
ATOM 2139 C CA . SER B 1 20 ? -8.586 -48.594 36.5 1 24.73 20 SER B CA 1
ATOM 2140 C C . SER B 1 20 ? -9.172 -47.219 36.281 1 24.73 20 SER B C 1
ATOM 2142 O O . SER B 1 20 ? -10.383 -47.062 36.062 1 24.73 20 SER B O 1
ATOM 2144 N N . SER B 1 21 ? -8.75 -46.156 36.969 1 27.94 21 SER B N 1
ATOM 2145 C CA . SER B 1 21 ? -8.953 -44.781 36.562 1 27.94 21 SER B CA 1
ATOM 2146 C C . SER B 1 21 ? -9.023 -44.656 35.031 1 27.94 21 SER B C 1
ATOM 2148 O O . SER B 1 21 ? -8.055 -44.969 34.344 1 27.94 21 SER B O 1
ATOM 2150 N N . MET B 1 22 ? -10.078 -45.062 34.375 1 27.98 22 MET B N 1
ATOM 2151 C CA . MET B 1 22 ? -10.227 -44.656 33 1 27.98 22 MET B CA 1
ATOM 2152 C C . MET B 1 22 ? -9.633 -43.281 32.75 1 27.98 22 MET B C 1
ATOM 2154 O O . MET B 1 22 ? -10.023 -42.312 33.438 1 27.98 22 MET B O 1
ATOM 2158 N N . MET B 1 23 ? -8.391 -43.156 32.594 1 29.28 23 MET B N 1
ATOM 2159 C CA . MET B 1 23 ? -7.844 -41.938 31.969 1 29.28 23 MET B CA 1
ATOM 2160 C C . MET B 1 23 ? -8.859 -41.312 31.047 1 29.28 23 MET B C 1
ATOM 2162 O O . MET B 1 23 ? -9.344 -41.938 30.109 1 29.28 23 MET B O 1
ATOM 2166 N N . ILE B 1 24 ? -9.891 -40.688 31.531 1 32.44 24 ILE B N 1
ATOM 2167 C CA . ILE B 1 24 ? -10.555 -39.719 30.672 1 32.44 24 ILE B CA 1
ATOM 2168 C C . ILE B 1 24 ? -9.609 -39.25 29.562 1 32.44 24 ILE B C 1
ATOM 2170 O O . ILE B 1 24 ? -8.523 -38.75 29.828 1 32.44 24 ILE B O 1
ATOM 2174 N N . CYS B 1 25 ? -9.422 -40 28.516 1 30.41 25 CYS B N 1
ATOM 2175 C CA . CYS B 1 25 ? -8.867 -39.531 27.266 1 30.41 25 CYS B CA 1
ATOM 2176 C C . CYS B 1 25 ? -9.086 -38 27.125 1 30.41 25 CYS B C 1
ATOM 2178 O O . CYS B 1 25 ? -10.227 -37.531 27.156 1 30.41 25 CYS B O 1
ATOM 2180 N N . ASP B 1 26 ? -8.43 -37.219 27.859 1 34.47 26 ASP B N 1
ATOM 2181 C CA . ASP B 1 26 ? -8.273 -35.812 27.5 1 34.47 26 ASP B CA 1
ATOM 2182 C C . ASP B 1 26 ? -8.5 -35.562 26.016 1 34.47 26 ASP B C 1
ATOM 2184 O O . ASP B 1 26 ? -7.746 -36.094 25.188 1 34.47 26 ASP B O 1
ATOM 2188 N N . SER B 1 27 ? -9.648 -35.781 25.516 1 38.41 27 SER B N 1
ATOM 2189 C CA . SER B 1 27 ? -10 -35.312 24.188 1 38.41 27 SER B CA 1
ATOM 2190 C C . SER B 1 27 ? -9.047 -34.219 23.719 1 38.41 27 SER B C 1
ATOM 2192 O O . SER B 1 27 ? -8.789 -33.25 24.438 1 38.41 27 SER B O 1
ATOM 2194 N N . ASP B 1 28 ? -7.992 -34.531 23.125 1 40.5 28 ASP B N 1
ATOM 2195 C CA . ASP B 1 28 ? -7.066 -33.688 22.375 1 40.5 28 ASP B CA 1
ATOM 2196 C C . ASP B 1 28 ? -7.766 -32.406 21.891 1 40.5 28 ASP B C 1
ATOM 2198 O O . ASP B 1 28 ? -8.438 -32.438 20.859 1 40.5 28 ASP B O 1
ATOM 2202 N N . ILE B 1 29 ? -8.57 -31.734 22.578 1 46.19 29 ILE B N 1
ATOM 2203 C CA . ILE B 1 29 ? -9.055 -30.406 22.219 1 46.19 29 ILE B CA 1
ATOM 2204 C C . ILE B 1 29 ? -7.969 -29.672 21.453 1 46.19 29 ILE B C 1
ATOM 2206 O O . ILE B 1 29 ? -6.938 -29.297 22.016 1 46.19 29 ILE B O 1
ATOM 2210 N N . THR B 1 30 ? -7.594 -30.141 20.312 1 53.38 30 THR B N 1
ATOM 2211 C CA . THR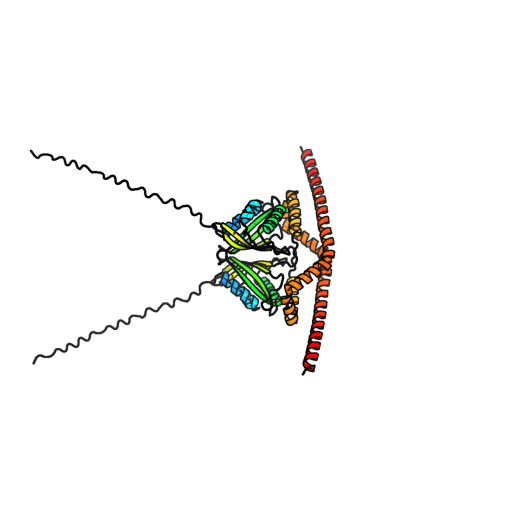 B 1 30 ? -6.762 -29.266 19.484 1 53.38 30 THR B CA 1
ATOM 2212 C C . THR B 1 30 ? -7.152 -27.797 19.672 1 53.38 30 THR B C 1
ATOM 2214 O O . THR B 1 30 ? -8.328 -27.453 19.578 1 53.38 30 THR B O 1
ATOM 2217 N N . PRO B 1 31 ? -6.516 -27.109 20.578 1 62.88 31 PRO B N 1
ATOM 2218 C CA . PRO B 1 31 ? -6.824 -25.703 20.812 1 62.88 31 PRO B CA 1
ATOM 2219 C C . PRO B 1 31 ? -7.262 -24.984 19.547 1 62.88 31 PRO B C 1
ATOM 2221 O O . PRO B 1 31 ? -6.91 -25.391 18.438 1 62.88 31 PRO B O 1
ATOM 2224 N N . ASP B 1 32 ? -8.359 -24.25 19.688 1 73.44 32 ASP B N 1
ATOM 2225 C CA . ASP B 1 32 ? -8.836 -23.391 18.609 1 73.44 32 ASP B CA 1
ATOM 2226 C C . ASP B 1 32 ? -7.676 -22.656 17.938 1 73.44 32 ASP B C 1
ATOM 2228 O O . ASP B 1 32 ? -6.742 -22.219 18.609 1 73.44 32 ASP B O 1
ATOM 2232 N N . PRO B 1 33 ? -7.68 -22.859 16.672 1 81.56 33 PRO B N 1
ATOM 2233 C CA . PRO B 1 33 ? -6.594 -22.172 15.969 1 81.56 33 PRO B CA 1
ATOM 2234 C C . PRO B 1 33 ? -6.531 -20.688 16.297 1 81.56 33 PRO B C 1
ATOM 2236 O O . PRO B 1 33 ? -7.57 -20.047 16.484 1 81.56 33 PRO B O 1
ATOM 2239 N N . THR B 1 34 ? -5.391 -20.219 16.484 1 84.19 34 THR B N 1
ATOM 2240 C CA . THR B 1 34 ? -5.168 -18.797 16.656 1 84.19 34 THR B CA 1
ATOM 2241 C C . THR B 1 34 ? -5.281 -18.062 15.32 1 84.19 34 THR B C 1
ATOM 2243 O O . THR B 1 34 ? -5.176 -18.672 14.258 1 84.19 34 THR B O 1
ATOM 2246 N N . PRO B 1 35 ? -5.574 -16.812 15.32 1 88.31 35 PRO B N 1
ATOM 2247 C CA . PRO B 1 35 ? -5.605 -16.031 14.086 1 88.31 35 PRO B CA 1
ATOM 2248 C C . PRO B 1 35 ? -4.332 -16.188 13.25 1 88.31 35 PRO B C 1
ATOM 2250 O O . PRO B 1 35 ? -4.398 -16.312 12.031 1 88.31 35 PRO B O 1
ATOM 2253 N N . SER B 1 36 ? -3.207 -16.203 13.953 1 88.19 36 SER B N 1
ATOM 2254 C CA . SER B 1 36 ? -1.935 -16.344 13.25 1 88.19 36 SER B CA 1
ATOM 2255 C C . SER B 1 36 ? -1.837 -17.672 12.531 1 88.19 36 SER B C 1
ATOM 2257 O O . SER B 1 36 ? -1.374 -17.734 11.391 1 88.19 36 SER B O 1
ATOM 2259 N N . GLU B 1 37 ? -2.236 -18.719 13.156 1 89.38 37 GLU B N 1
ATOM 2260 C CA . GLU B 1 37 ? -2.193 -20.047 12.555 1 89.38 37 GLU B CA 1
ATOM 2261 C C . GLU B 1 37 ? -3.137 -20.141 11.359 1 89.38 37 GLU B C 1
ATOM 2263 O O . GLU B 1 37 ? -2.779 -20.703 10.32 1 89.38 37 GLU B O 1
ATOM 2268 N N . MET B 1 38 ? -4.289 -19.641 11.555 1 92.44 38 MET B N 1
ATOM 2269 C CA . MET B 1 38 ? -5.273 -19.672 10.477 1 92.44 38 MET B CA 1
ATOM 2270 C C . MET B 1 38 ? -4.777 -18.891 9.266 1 92.44 38 MET B C 1
ATOM 2272 O O . MET B 1 38 ? -4.926 -19.344 8.125 1 92.44 38 MET B O 1
ATOM 2276 N N . ILE B 1 39 ? -4.215 -17.734 9.453 1 94.12 39 ILE B N 1
ATOM 2277 C CA . ILE B 1 39 ? -3.713 -16.891 8.375 1 94.12 39 ILE B CA 1
ATOM 2278 C C . ILE B 1 39 ? -2.564 -17.594 7.66 1 94.12 39 ILE B C 1
ATOM 2280 O O . ILE B 1 39 ? -2.469 -17.547 6.434 1 94.12 39 ILE B O 1
ATOM 2284 N N . LYS B 1 40 ? -1.711 -18.266 8.445 1 94.69 40 LYS B N 1
ATOM 2285 C CA . LYS B 1 40 ? -0.626 -19.031 7.84 1 94.69 40 LYS B CA 1
ATOM 2286 C C . LYS B 1 40 ? -1.168 -20.109 6.902 1 94.69 40 LYS B C 1
ATOM 2288 O O . LYS B 1 40 ? -0.66 -20.281 5.797 1 94.69 40 LYS B O 1
ATOM 2293 N N . GLU B 1 41 ? -2.15 -20.766 7.344 1 95.06 41 GLU B N 1
ATOM 2294 C CA . GLU B 1 41 ? -2.77 -21.812 6.527 1 95.06 41 GLU B CA 1
ATOM 2295 C C . GLU B 1 41 ? -3.432 -21.219 5.289 1 95.06 41 GLU B C 1
ATOM 2297 O O . GLU B 1 41 ? -3.41 -21.812 4.215 1 95.06 41 GLU B O 1
ATOM 2302 N N . PHE B 1 42 ? -4.051 -20.094 5.477 1 96.56 42 PHE B N 1
ATOM 2303 C CA . PHE B 1 42 ? -4.691 -19.406 4.359 1 96.56 42 PHE B CA 1
ATOM 2304 C C . PHE B 1 42 ? -3.686 -19.125 3.248 1 96.56 42 PHE B C 1
ATOM 2306 O O . PHE B 1 42 ? -3.947 -19.422 2.078 1 96.56 42 PHE B O 1
ATOM 2313 N N . TYR B 1 43 ? -2.545 -18.594 3.592 1 97.75 43 TYR B N 1
ATOM 2314 C CA . TYR B 1 43 ? -1.525 -18.266 2.602 1 97.75 43 TYR B CA 1
ATOM 2315 C C . TYR B 1 43 ? -0.905 -19.531 2.021 1 97.75 43 TYR B C 1
ATOM 2317 O O . TYR B 1 43 ? -0.527 -19.562 0.848 1 97.75 43 TYR B O 1
ATOM 2325 N N . LYS B 1 44 ? -0.764 -20.578 2.859 1 96.94 44 LYS B N 1
ATOM 2326 C CA . LYS B 1 44 ? -0.318 -21.875 2.338 1 96.94 44 LYS B CA 1
ATOM 2327 C C . LYS B 1 44 ? -1.271 -22.391 1.267 1 96.94 44 LYS B C 1
ATOM 2329 O O . LYS B 1 44 ? -0.833 -22.875 0.216 1 96.94 44 LYS B O 1
ATOM 2334 N N . CYS B 1 45 ? -2.504 -22.281 1.555 1 96.88 45 CYS B N 1
ATOM 2335 C CA . CYS B 1 45 ? -3.529 -22.703 0.604 1 96.88 45 CYS B CA 1
ATOM 2336 C C . CYS B 1 45 ? -3.447 -21.891 -0.681 1 96.88 45 CYS B C 1
ATOM 2338 O O . CYS B 1 45 ? -3.59 -22.438 -1.776 1 96.88 45 CYS B O 1
ATOM 2340 N N . MET B 1 46 ? -3.275 -20.562 -0.617 1 96.94 46 MET B N 1
ATOM 2341 C CA . MET B 1 46 ? -3.086 -19.703 -1.772 1 96.94 46 MET B CA 1
ATOM 2342 C C . MET B 1 46 ? -1.915 -20.172 -2.627 1 96.94 46 MET B C 1
ATOM 2344 O O . MET B 1 46 ? -2.02 -20.234 -3.854 1 96.94 46 MET B O 1
ATOM 2348 N N . ASN B 1 47 ? -0.837 -20.531 -1.941 1 97.56 47 ASN B N 1
ATOM 2349 C CA . ASN B 1 47 ? 0.365 -20.984 -2.637 1 97.56 47 ASN B CA 1
ATOM 2350 C C . ASN B 1 47 ? 0.151 -22.328 -3.314 1 97.56 47 ASN B C 1
ATOM 2352 O O . ASN B 1 47 ? 0.745 -22.609 -4.359 1 97.56 47 ASN B O 1
ATOM 2356 N N . GLU B 1 48 ? -0.676 -23.141 -2.736 1 96.62 48 GLU B N 1
ATOM 2357 C CA . GLU B 1 48 ? -1.013 -24.438 -3.32 1 96.62 48 GLU B CA 1
ATOM 2358 C C . GLU B 1 48 ? -2.012 -24.281 -4.461 1 96.62 48 GLU B C 1
ATOM 2360 O O . GLU B 1 48 ? -2.307 -25.25 -5.172 1 96.62 48 GLU B O 1
ATOM 2365 N N . LYS B 1 49 ? -2.539 -23.125 -4.711 1 95.38 49 LYS B N 1
ATOM 2366 C CA . LYS B 1 49 ? -3.521 -22.797 -5.738 1 95.38 49 LYS B CA 1
ATOM 2367 C C . LYS B 1 49 ? -4.793 -23.609 -5.566 1 95.38 49 LYS B C 1
ATOM 2369 O O . LYS B 1 49 ? -5.406 -24.031 -6.551 1 95.38 49 LYS B O 1
ATOM 2374 N N . ASN B 1 50 ? -5.094 -23.953 -4.363 1 92.88 50 ASN B N 1
ATOM 2375 C CA . ASN B 1 50 ? -6.305 -24.703 -4.055 1 92.88 50 ASN B CA 1
ATOM 2376 C C . ASN B 1 50 ? -7.492 -23.781 -3.797 1 92.88 50 ASN B C 1
ATOM 2378 O O . ASN B 1 50 ? -7.824 -23.5 -2.645 1 92.88 50 ASN B O 1
ATOM 2382 N N . VAL B 1 51 ? -8.18 -23.391 -4.801 1 89.38 51 VAL B N 1
ATOM 2383 C CA . VAL B 1 51 ? -9.219 -22.375 -4.738 1 89.38 51 VAL B CA 1
ATOM 2384 C C . VAL B 1 51 ? -10.398 -22.891 -3.92 1 89.38 51 VAL B C 1
ATOM 2386 O O . VAL B 1 51 ? -10.992 -22.141 -3.137 1 89.38 51 VAL B O 1
ATOM 2389 N N . LYS B 1 52 ? -10.758 -24.141 -4.051 1 91.38 52 LYS B N 1
ATOM 2390 C CA . LYS B 1 52 ? -11.875 -24.719 -3.314 1 91.38 52 LYS B CA 1
ATOM 2391 C C . LYS B 1 52 ? -11.641 -24.641 -1.809 1 91.38 52 LYS B C 1
ATOM 2393 O O . LYS B 1 52 ? -12.539 -24.266 -1.05 1 91.38 52 LYS B O 1
ATOM 2398 N N . ARG B 1 53 ? -10.477 -24.984 -1.434 1 94.19 53 ARG B N 1
ATOM 2399 C CA . ARG B 1 53 ? -10.133 -24.953 -0.016 1 94.19 53 ARG B CA 1
ATOM 2400 C C . ARG B 1 53 ? -10.094 -23.516 0.506 1 94.19 53 ARG B C 1
ATOM 2402 O O . ARG B 1 53 ? -10.406 -23.266 1.674 1 94.19 53 ARG B O 1
ATOM 2409 N N . LEU B 1 54 ? -9.734 -22.531 -0.345 1 95.25 54 LEU B N 1
ATOM 2410 C CA . LEU B 1 54 ? -9.656 -21.125 0.048 1 95.25 54 LEU B CA 1
ATOM 2411 C C . LEU B 1 54 ? -11.016 -20.609 0.488 1 95.25 54 LEU B C 1
ATOM 2413 O O . LEU B 1 54 ? -11.109 -19.781 1.403 1 95.25 54 LEU B O 1
ATOM 2417 N N . GLU B 1 55 ? -12.008 -21.094 -0.139 1 94.25 55 GLU B N 1
ATOM 2418 C CA . GLU B 1 55 ? -13.367 -20.672 0.164 1 94.25 55 GLU B CA 1
ATOM 2419 C C . GLU B 1 55 ? -13.734 -20.969 1.614 1 94.25 55 GLU B C 1
ATOM 2421 O O . GLU B 1 55 ? -14.516 -20.25 2.229 1 94.25 55 GLU B O 1
ATOM 2426 N N . ASN B 1 56 ? -13.117 -22 2.174 1 93.44 56 ASN B N 1
ATOM 2427 C CA . ASN B 1 56 ? -13.414 -22.422 3.539 1 93.44 56 ASN B CA 1
ATOM 2428 C C . ASN B 1 56 ? -12.883 -21.406 4.562 1 93.44 56 ASN B C 1
ATOM 2430 O O . ASN B 1 56 ? -13.289 -21.438 5.727 1 93.44 56 ASN B O 1
ATOM 2434 N N . TYR B 1 57 ? -12.023 -20.562 4.129 1 96.19 57 TYR B N 1
ATOM 2435 C CA . TYR B 1 57 ? -11.438 -19.594 5.047 1 96.19 57 TYR B CA 1
ATOM 2436 C C . TYR B 1 57 ? -12.188 -18.266 5.004 1 96.19 57 TYR B C 1
ATOM 2438 O O . TYR B 1 57 ? -11.867 -17.328 5.746 1 96.19 57 TYR B O 1
ATOM 2446 N N . LEU B 1 58 ? -13.258 -18.172 4.172 1 96.75 58 LEU B N 1
ATOM 2447 C CA . LEU B 1 58 ? -13.992 -16.922 3.971 1 96.75 58 LEU B CA 1
ATOM 2448 C C . LEU B 1 58 ? -15.352 -16.984 4.66 1 96.75 58 LEU B C 1
ATOM 2450 O O . LEU B 1 58 ? -16.078 -17.969 4.523 1 96.75 58 LEU B O 1
ATOM 2454 N N . ALA B 1 59 ? -15.648 -15.969 5.441 1 96.31 59 ALA B N 1
ATOM 2455 C CA . ALA B 1 59 ? -17 -15.828 5.984 1 96.31 59 ALA B CA 1
ATOM 2456 C C . ALA B 1 59 ? -18.016 -15.594 4.871 1 96.31 59 ALA B C 1
ATOM 2458 O O . ALA B 1 59 ? -17.656 -15.148 3.777 1 96.31 59 ALA B O 1
ATOM 2459 N N . LYS B 1 60 ? -19.266 -15.844 5.121 1 93.94 60 LYS B N 1
ATOM 2460 C CA . LYS B 1 60 ? -20.328 -15.68 4.141 1 93.94 60 LYS B CA 1
ATOM 2461 C C . LYS B 1 60 ? -20.453 -14.219 3.697 1 93.94 60 LYS B C 1
ATOM 2463 O O . LYS B 1 60 ? -20.672 -13.945 2.518 1 93.94 60 LYS B O 1
ATOM 2468 N N . ASP B 1 61 ? -20.234 -13.328 4.625 1 95 61 ASP B N 1
ATOM 2469 C CA . ASP B 1 61 ? -20.359 -11.906 4.328 1 95 61 ASP B CA 1
ATOM 2470 C C . ASP B 1 61 ? -18.984 -11.234 4.262 1 95 61 ASP B C 1
ATOM 2472 O O . ASP B 1 61 ? -18.828 -10.086 4.691 1 95 61 ASP B O 1
ATOM 2476 N N . CYS B 1 62 ? -18.016 -12 3.805 1 97.25 62 CYS B N 1
ATOM 2477 C CA . CYS B 1 62 ? -16.656 -11.492 3.729 1 97.25 62 CYS B CA 1
ATOM 2478 C C . CYS B 1 62 ? -16.594 -10.227 2.883 1 97.25 62 CYS B C 1
ATOM 2480 O O . CYS B 1 62 ? -17.219 -10.148 1.825 1 97.25 62 CYS B O 1
ATOM 2482 N N . PHE B 1 63 ? -15.984 -9.203 3.436 1 97.44 63 PHE B N 1
ATOM 2483 C CA . PHE B 1 63 ? -15.734 -7.938 2.76 1 97.44 63 PHE B CA 1
ATOM 2484 C C . PHE B 1 63 ? -14.242 -7.734 2.521 1 97.44 63 PHE B C 1
ATOM 2486 O O . PHE B 1 63 ? -13.484 -7.523 3.469 1 97.44 63 PHE B O 1
ATOM 2493 N N . PHE B 1 64 ? -13.859 -7.762 1.23 1 97 64 PHE B N 1
ATOM 2494 C CA . PHE B 1 64 ? -12.453 -7.797 0.833 1 97 64 PHE B CA 1
ATOM 2495 C C . PHE B 1 64 ? -12.086 -6.551 0.034 1 97 64 PHE B C 1
ATOM 2497 O O . PHE B 1 64 ? -12.523 -6.387 -1.106 1 97 64 PHE B O 1
ATOM 2504 N N . GLU B 1 65 ? -11.195 -5.703 0.64 1 96.38 65 GLU B N 1
ATOM 2505 C CA . GLU B 1 65 ? -10.758 -4.469 0.001 1 96.38 65 GLU B CA 1
ATOM 2506 C C . GLU B 1 65 ? -9.289 -4.547 -0.408 1 96.38 65 GLU B C 1
ATOM 2508 O O . GLU B 1 65 ? -8.398 -4.375 0.424 1 96.38 65 GLU B O 1
ATOM 2513 N N . ASP B 1 66 ? -9.094 -4.883 -1.625 1 95.31 66 ASP B N 1
ATOM 2514 C CA . ASP B 1 66 ? -7.777 -4.695 -2.225 1 95.31 66 ASP B CA 1
ATOM 2515 C C . ASP B 1 66 ? -7.652 -3.309 -2.854 1 95.31 66 ASP B C 1
ATOM 2517 O O . ASP B 1 66 ? -8.352 -2.994 -3.818 1 95.31 66 ASP B O 1
ATOM 2521 N N . TYR B 1 67 ? -6.742 -2.539 -2.336 1 93.75 67 TYR B N 1
ATOM 2522 C CA . TYR B 1 67 ? -6.719 -1.128 -2.701 1 93.75 67 TYR B CA 1
ATOM 2523 C C . TYR B 1 67 ? -6.055 -0.925 -4.059 1 93.75 67 TYR B C 1
ATOM 2525 O O . TYR B 1 67 ? -5.938 0.205 -4.535 1 93.75 67 TYR B O 1
ATOM 2533 N N . SER B 1 68 ? -5.668 -1.991 -4.727 1 90.19 68 SER B N 1
ATOM 2534 C CA . SER B 1 68 ? -5.262 -1.937 -6.129 1 90.19 68 SER B CA 1
ATOM 2535 C C . SER B 1 68 ? -6.469 -2.014 -7.059 1 90.19 68 SER B C 1
ATOM 2537 O O . SER B 1 68 ? -6.336 -1.842 -8.273 1 90.19 68 SER B O 1
ATOM 2539 N N . PHE B 1 69 ? -7.672 -2.23 -6.473 1 89.25 69 PHE B N 1
ATOM 2540 C CA . PHE B 1 69 ? -8.906 -2.338 -7.23 1 89.25 69 PHE B CA 1
ATOM 2541 C C . PHE B 1 69 ? -9.852 -1.187 -6.898 1 89.25 69 PHE B C 1
ATOM 2543 O O . PHE B 1 69 ? -9.891 -0.718 -5.758 1 89.25 69 PHE B O 1
ATOM 2550 N N . PRO B 1 70 ? -10.625 -0.769 -7.863 1 84.06 70 PRO B N 1
ATOM 2551 C CA . PRO B 1 70 ? -11.5 0.383 -7.629 1 84.06 70 PRO B CA 1
ATOM 2552 C C . PRO B 1 70 ? -12.672 0.054 -6.711 1 84.06 70 PRO B C 1
ATOM 2554 O O . PRO B 1 70 ? -13.18 0.935 -6.016 1 84.06 70 PRO B O 1
ATOM 2557 N N . LYS B 1 71 ? -13.102 -1.194 -6.734 1 86.69 71 LYS B N 1
ATOM 2558 C CA . LYS B 1 71 ? -14.227 -1.612 -5.898 1 86.69 71 LYS B CA 1
ATOM 2559 C C . LYS B 1 71 ? -13.844 -2.799 -5.02 1 86.69 71 LYS B C 1
ATOM 2561 O O . LYS B 1 71 ? -13.086 -3.676 -5.441 1 86.69 71 LYS B O 1
ATOM 2566 N N . PRO B 1 72 ? -14.406 -2.75 -3.846 1 94.06 72 PRO B N 1
ATOM 2567 C CA . PRO B 1 72 ? -14.195 -3.924 -2.994 1 94.06 72 PRO B CA 1
ATOM 2568 C C . PRO B 1 72 ? -14.938 -5.156 -3.498 1 94.06 72 PRO B C 1
ATOM 2570 O O . PRO B 1 72 ? -15.828 -5.043 -4.344 1 94.06 72 PRO B O 1
ATOM 2573 N N . PHE B 1 73 ? -14.5 -6.285 -3.062 1 96.25 73 PHE B N 1
ATOM 2574 C CA . PHE B 1 73 ? -15.195 -7.543 -3.303 1 96.25 73 PHE B CA 1
ATOM 2575 C C . PHE B 1 73 ? -16.078 -7.91 -2.109 1 96.25 73 PHE B C 1
ATOM 2577 O O . PHE B 1 73 ? -15.586 -7.98 -0.978 1 96.25 73 PHE B O 1
ATOM 2584 N N . SER B 1 74 ? -17.344 -8.125 -2.4 1 96.44 74 SER B N 1
ATOM 2585 C CA . SER B 1 74 ? -18.281 -8.391 -1.312 1 96.44 74 SER B CA 1
ATOM 2586 C C . SER B 1 74 ? -18.938 -9.758 -1.461 1 96.44 74 SER B C 1
ATOM 2588 O O . SER B 1 74 ? -19.5 -10.078 -2.514 1 96.44 74 SER B O 1
ATOM 2590 N N . GLY B 1 75 ? -18.844 -10.477 -0.368 1 96.38 75 GLY B N 1
ATOM 2591 C CA . GLY B 1 75 ? -19.438 -11.797 -0.376 1 96.38 75 GLY B CA 1
ATOM 2592 C C . GLY B 1 75 ? -18.469 -12.891 -0.756 1 96.38 75 GLY B C 1
ATOM 2593 O O . GLY B 1 75 ? -17.516 -12.648 -1.506 1 96.38 75 GLY B O 1
ATOM 2594 N N . LYS B 1 76 ? -18.781 -14.047 -0.26 1 95.31 76 LYS B N 1
ATOM 2595 C CA . LYS B 1 76 ? -17.906 -15.195 -0.449 1 95.31 76 LYS B CA 1
ATOM 2596 C C . LYS B 1 76 ? -17.703 -15.5 -1.931 1 95.31 76 LYS B C 1
ATOM 2598 O O . LYS B 1 76 ? -16.594 -15.805 -2.363 1 95.31 76 LYS B O 1
ATOM 2603 N N . LYS B 1 77 ? -18.703 -15.383 -2.713 1 95.19 77 LYS B N 1
ATOM 2604 C CA . LYS B 1 77 ? -18.641 -15.711 -4.133 1 95.19 77 LYS B CA 1
ATOM 2605 C C . LYS B 1 77 ? -17.703 -14.766 -4.879 1 95.19 77 LYS B C 1
ATOM 2607 O O . LYS B 1 77 ? -16.812 -15.211 -5.621 1 95.19 77 LYS B O 1
ATOM 2612 N N . GLU B 1 78 ? -17.844 -13.5 -4.641 1 96.38 78 GLU B N 1
ATOM 2613 C CA . GLU B 1 78 ? -17.016 -12.508 -5.328 1 96.38 78 GLU B CA 1
ATOM 2614 C C . GLU B 1 78 ? -15.562 -12.609 -4.898 1 96.38 78 GLU B C 1
ATOM 2616 O O . GLU B 1 78 ? -14.656 -12.531 -5.734 1 96.38 78 GLU B O 1
ATOM 2621 N N . VAL B 1 79 ? -15.398 -12.766 -3.625 1 97.5 79 VAL B N 1
ATOM 2622 C CA . VAL B 1 79 ? -14.039 -12.867 -3.109 1 97.5 79 VAL B CA 1
ATOM 2623 C C . VAL B 1 79 ? -13.375 -14.133 -3.65 1 97.5 79 VAL B C 1
ATOM 2625 O O . VAL B 1 79 ? -12.203 -14.109 -4.047 1 97.5 79 VAL B O 1
ATOM 2628 N N . SER B 1 80 ? -14.133 -15.203 -3.688 1 96.19 80 SER B N 1
ATOM 2629 C CA . SER B 1 80 ? -13.609 -16.453 -4.219 1 96.19 80 SER B CA 1
ATOM 2630 C C . SER B 1 80 ? -13.211 -16.312 -5.688 1 96.19 80 SER B C 1
ATOM 2632 O O . SER B 1 80 ? -12.18 -16.844 -6.113 1 96.19 80 SER B O 1
ATOM 2634 N N . ARG B 1 81 ? -14 -15.633 -6.422 1 95.56 81 ARG B N 1
ATOM 2635 C CA . ARG B 1 81 ? -13.695 -15.398 -7.828 1 95.56 81 ARG B CA 1
ATOM 2636 C C . ARG B 1 81 ? -12.398 -14.609 -7.984 1 95.56 81 ARG B C 1
ATOM 2638 O O . ARG B 1 81 ? -11.562 -14.93 -8.836 1 95.56 81 ARG B O 1
ATOM 2645 N N . PHE B 1 82 ? -12.305 -13.586 -7.172 1 96.88 82 PHE B N 1
ATOM 2646 C CA . PHE B 1 82 ? -11.094 -12.781 -7.188 1 96.88 82 PHE B CA 1
ATOM 2647 C C . PHE B 1 82 ? -9.875 -13.633 -6.848 1 96.88 82 PHE B C 1
ATOM 2649 O O . PHE B 1 82 ? -8.852 -13.562 -7.531 1 96.88 82 PHE B O 1
ATOM 2656 N N . LEU B 1 83 ? -9.961 -14.461 -5.816 1 97.06 83 LEU B N 1
ATOM 2657 C CA . LEU B 1 83 ? -8.844 -15.289 -5.383 1 97.06 83 LEU B CA 1
ATOM 2658 C C . LEU B 1 83 ? -8.484 -16.312 -6.445 1 97.06 83 LEU B C 1
ATOM 2660 O O . LEU B 1 83 ? -7.309 -16.656 -6.625 1 97.06 83 LEU B O 1
ATOM 2664 N N . LYS B 1 84 ? -9.492 -16.781 -7.125 1 95.94 84 LYS B N 1
ATOM 2665 C CA . LYS B 1 84 ? -9.258 -17.703 -8.234 1 95.94 84 LYS B CA 1
ATOM 2666 C C . LYS B 1 84 ? -8.438 -17.047 -9.336 1 95.94 84 LYS B C 1
ATOM 2668 O O . LYS B 1 84 ? -7.484 -17.625 -9.844 1 95.94 84 LYS B O 1
ATOM 2673 N N . GLN B 1 85 ? -8.82 -15.852 -9.656 1 95.56 85 GLN B N 1
ATOM 2674 C CA . GLN B 1 85 ? -8.094 -15.117 -10.68 1 95.56 85 GLN B CA 1
ATOM 2675 C C . GLN B 1 85 ? -6.672 -14.797 -10.234 1 95.56 85 GLN B C 1
ATOM 2677 O O . GLN B 1 85 ? -5.73 -14.898 -11.023 1 95.56 85 GLN B O 1
ATOM 2682 N N . LEU B 1 86 ? -6.59 -14.422 -9 1 96.75 86 LEU B N 1
ATOM 2683 C CA . LEU B 1 86 ? -5.277 -14.109 -8.445 1 96.75 86 LEU B CA 1
ATOM 2684 C C . LEU B 1 86 ? -4.359 -15.328 -8.508 1 96.75 86 LEU B C 1
ATOM 2686 O O . LEU B 1 86 ? -3.225 -15.227 -8.984 1 96.75 86 LEU B O 1
ATOM 2690 N N . THR B 1 87 ? -4.805 -16.484 -8.055 1 96.44 87 THR B N 1
ATOM 2691 C CA . THR B 1 87 ? -3.988 -17.688 -8.047 1 96.44 87 THR B CA 1
ATOM 2692 C C . THR B 1 87 ? -3.65 -18.125 -9.469 1 96.44 87 THR B C 1
ATOM 2694 O O . THR B 1 87 ? -2.551 -18.625 -9.727 1 96.44 87 THR B O 1
ATOM 2697 N N . ALA B 1 88 ? -4.574 -17.938 -10.344 1 94.25 88 ALA B N 1
ATOM 2698 C CA . ALA B 1 88 ? -4.301 -18.234 -11.75 1 94.25 88 ALA B CA 1
ATOM 2699 C C . ALA B 1 88 ? -3.201 -17.328 -12.289 1 94.25 88 ALA B C 1
ATOM 2701 O O . ALA B 1 88 ? -2.32 -17.781 -13.031 1 94.25 88 ALA B O 1
ATOM 2702 N N . GLY B 1 89 ? -3.291 -16.062 -11.938 1 92.62 89 GLY B N 1
ATOM 2703 C CA . GLY B 1 89 ? -2.293 -15.094 -12.367 1 92.62 89 GLY B CA 1
ATOM 2704 C C . GLY B 1 89 ? -0.908 -15.383 -11.82 1 92.62 89 GLY B C 1
ATOM 2705 O O . GLY B 1 89 ? 0.097 -15.086 -12.469 1 92.62 89 GLY B O 1
ATOM 2706 N N . MET B 1 90 ? -0.815 -15.93 -10.664 1 94.94 90 MET B N 1
ATOM 2707 C CA . MET B 1 90 ? 0.45 -16.25 -10.016 1 94.94 90 MET B CA 1
ATOM 2708 C C . MET B 1 90 ? 1.157 -17.391 -10.742 1 94.94 90 MET B C 1
ATOM 2710 O O . MET B 1 90 ? 2.379 -17.531 -10.648 1 94.94 90 MET B O 1
ATOM 2714 N N . GLY B 1 91 ? 0.408 -18.219 -11.469 1 92.88 91 GLY B N 1
ATOM 2715 C CA . GLY B 1 91 ? 1.015 -19.375 -12.094 1 92.88 91 GLY B CA 1
ATOM 2716 C C . GLY B 1 91 ? 1.519 -20.391 -11.086 1 92.88 91 GLY B C 1
ATOM 2717 O O . GLY B 1 91 ? 1.283 -20.266 -9.891 1 92.88 91 GLY B O 1
ATOM 2718 N N . PRO B 1 92 ? 2.191 -21.391 -11.547 1 93.94 92 PRO B N 1
ATOM 2719 C CA . PRO B 1 92 ? 2.551 -22.516 -10.68 1 93.94 92 PRO B CA 1
ATOM 2720 C C . PRO B 1 92 ? 3.729 -22.203 -9.758 1 93.94 92 PRO B C 1
ATOM 2722 O O . PRO B 1 92 ? 3.891 -22.828 -8.711 1 93.94 92 PRO B O 1
ATOM 2725 N N . ASN B 1 93 ? 4.488 -21.125 -10.102 1 95.69 93 ASN B N 1
ATOM 2726 C CA . ASN B 1 93 ? 5.766 -21.031 -9.406 1 95.69 93 ASN B CA 1
ATOM 2727 C C . ASN B 1 93 ? 5.855 -19.75 -8.578 1 95.69 93 ASN B C 1
ATOM 2729 O O . ASN B 1 93 ? 6.793 -19.578 -7.793 1 95.69 93 ASN B O 1
ATOM 2733 N N . VAL B 1 94 ? 4.945 -18.891 -8.742 1 96.25 94 VAL B N 1
ATOM 2734 C CA . VAL B 1 94 ? 4.938 -17.688 -7.895 1 96.25 94 VAL B CA 1
ATOM 2735 C C . VAL B 1 94 ? 4.188 -17.984 -6.598 1 96.25 94 VAL B C 1
ATOM 2737 O O . VAL B 1 94 ? 3.119 -18.609 -6.617 1 96.25 94 VAL B O 1
ATOM 2740 N N . GLU B 1 95 ? 4.809 -17.562 -5.5 1 97.94 95 GLU B N 1
ATOM 2741 C CA . GLU B 1 95 ? 4.23 -17.828 -4.188 1 97.94 95 GLU B CA 1
ATOM 2742 C C . GLU B 1 95 ? 4.305 -16.609 -3.289 1 97.94 95 GLU B C 1
ATOM 2744 O O . GLU B 1 95 ? 5.219 -15.789 -3.418 1 97.94 95 GLU B O 1
ATOM 2749 N N . PHE B 1 96 ? 3.338 -16.562 -2.367 1 98.25 96 PHE B N 1
ATOM 2750 C CA . PHE B 1 96 ? 3.41 -15.594 -1.276 1 98.25 96 PHE B CA 1
ATOM 2751 C C . PHE B 1 96 ? 4.449 -16.016 -0.247 1 98.25 96 PHE B C 1
ATOM 2753 O O . PHE B 1 96 ? 4.445 -17.156 0.217 1 98.25 96 PHE B O 1
ATOM 2760 N N . ARG B 1 97 ? 5.277 -15.133 0.057 1 97.88 97 ARG B N 1
ATOM 2761 C CA . ARG B 1 97 ? 6.164 -15.305 1.2 1 97.88 97 ARG B CA 1
ATOM 2762 C C . ARG B 1 97 ? 5.77 -14.383 2.348 1 97.88 97 ARG B C 1
ATOM 2764 O O . ARG B 1 97 ? 5.891 -13.164 2.236 1 97.88 97 ARG B O 1
ATOM 2771 N N . VAL B 1 98 ? 5.316 -15.016 3.387 1 95.81 98 VAL B N 1
ATOM 2772 C CA . VAL B 1 98 ? 4.902 -14.266 4.566 1 95.81 98 VAL B CA 1
ATOM 2773 C C . VAL B 1 98 ? 6.117 -13.961 5.441 1 95.81 98 VAL B C 1
ATOM 2775 O O . VAL B 1 98 ? 6.855 -14.867 5.832 1 95.81 98 VAL B O 1
ATOM 2778 N N . SER B 1 99 ? 6.363 -12.711 5.684 1 90.69 99 SER B N 1
ATOM 2779 C CA . SER B 1 99 ? 7.492 -12.305 6.512 1 90.69 99 SER B CA 1
ATOM 2780 C C . SER B 1 99 ? 7.109 -12.273 7.988 1 90.69 99 SER B C 1
ATOM 2782 O O . SER B 1 99 ? 7.797 -12.867 8.828 1 90.69 99 SER B O 1
ATOM 2784 N N . HIS B 1 100 ? 6.09 -11.531 8.32 1 87.31 100 HIS B N 1
ATOM 2785 C CA . HIS B 1 100 ? 5.637 -11.414 9.703 1 87.31 100 HIS B CA 1
ATOM 2786 C C . HIS B 1 100 ? 4.113 -11.406 9.781 1 87.31 100 HIS B C 1
ATOM 2788 O O . HIS B 1 100 ? 3.443 -10.906 8.875 1 87.31 100 HIS B O 1
ATOM 2794 N N . ILE B 1 101 ? 3.656 -12.047 10.797 1 88.38 101 ILE B N 1
ATOM 2795 C CA . ILE B 1 101 ? 2.242 -11.961 11.141 1 88.38 101 ILE B CA 1
ATOM 2796 C C . ILE B 1 101 ? 2.08 -11.227 12.469 1 88.38 101 ILE B C 1
ATOM 2798 O O . ILE B 1 101 ? 2.777 -11.523 13.445 1 88.38 101 ILE B O 1
ATOM 2802 N N . TYR B 1 102 ? 1.24 -10.227 12.375 1 84.12 102 TYR B N 1
ATOM 2803 C CA . TYR B 1 102 ? 0.956 -9.375 13.523 1 84.12 102 TYR B CA 1
ATOM 2804 C C . TYR B 1 102 ? -0.412 -9.695 14.117 1 84.12 102 TYR B C 1
ATOM 2806 O O . TYR B 1 102 ? -1.368 -9.953 13.375 1 84.12 102 TYR B O 1
ATOM 2814 N N . GLU B 1 103 ? -0.388 -9.867 15.398 1 81.81 103 GLU B N 1
ATOM 2815 C CA . GLU B 1 103 ? -1.681 -10.094 16.031 1 81.81 103 GLU B CA 1
ATOM 2816 C C . GLU B 1 103 ? -2.062 -8.93 16.938 1 81.81 103 GLU B C 1
ATOM 2818 O O . GLU B 1 103 ? -1.196 -8.305 17.562 1 81.81 103 GLU B O 1
ATOM 2823 N N . GLY B 1 104 ? -3.334 -8.414 16.812 1 69.12 104 GLY B N 1
ATOM 2824 C CA . GLY B 1 104 ? -3.814 -7.316 17.625 1 69.12 104 GLY B CA 1
ATOM 2825 C C . GLY B 1 104 ? -4.316 -7.773 18.984 1 69.12 104 GLY B C 1
ATOM 2826 O O . GLY B 1 104 ? -4.324 -8.969 19.281 1 69.12 104 GLY B O 1
ATOM 2827 N N . ASP B 1 105 ? -4.504 -6.715 19.734 1 60.75 105 ASP B N 1
ATOM 2828 C CA . ASP B 1 105 ? -5.012 -6.906 21.078 1 60.75 105 ASP B CA 1
ATOM 2829 C C . ASP B 1 105 ? -6.41 -7.52 21.062 1 60.75 105 ASP B C 1
ATOM 2831 O O . ASP B 1 105 ? -6.773 -8.281 21.969 1 60.75 105 ASP B O 1
ATOM 2835 N N . ASP B 1 106 ? -7.195 -7.027 20.016 1 63.84 106 ASP B N 1
ATOM 2836 C CA . ASP B 1 106 ? -8.508 -7.645 19.891 1 63.84 106 ASP B CA 1
ATOM 2837 C C . ASP B 1 106 ? -8.414 -9.008 19.203 1 63.84 106 ASP B C 1
ATOM 2839 O O . ASP B 1 106 ? -7.664 -9.18 18.25 1 63.84 106 ASP B O 1
ATOM 2843 N N . ASP B 1 107 ? -8.633 -10.031 19.844 1 67.06 107 ASP B N 1
ATOM 2844 C CA . ASP B 1 107 ? -8.406 -11.461 19.625 1 67.06 107 ASP B CA 1
ATOM 2845 C C . ASP B 1 107 ? -8.766 -11.867 18.203 1 67.06 107 ASP B C 1
ATOM 2847 O O . ASP B 1 107 ? -8.352 -12.93 17.734 1 67.06 107 ASP B O 1
ATOM 2851 N N . LEU B 1 108 ? -9.266 -10.945 17.375 1 87 108 LEU B N 1
ATOM 2852 C CA . LEU B 1 108 ? -9.648 -11.523 16.094 1 87 108 LEU B CA 1
ATOM 2853 C C . LEU B 1 108 ? -9.195 -10.648 14.93 1 87 108 LEU B C 1
ATOM 2855 O O . LEU B 1 108 ? -9.891 -10.523 13.922 1 87 108 LEU B O 1
ATOM 2859 N N . ILE B 1 109 ? -8.062 -9.961 15.172 1 87.88 109 ILE B N 1
ATOM 2860 C CA . ILE B 1 109 ? -7.465 -9.18 14.094 1 87.88 109 ILE B CA 1
ATOM 2861 C C . ILE B 1 109 ? -6.023 -9.633 13.867 1 87.88 109 ILE B C 1
ATOM 2863 O O . ILE B 1 109 ? -5.32 -9.992 14.812 1 87.88 109 ILE B O 1
ATOM 2867 N N . ALA B 1 110 ? -5.625 -9.656 12.633 1 90.75 110 ALA B N 1
ATOM 2868 C CA . ALA B 1 110 ? -4.266 -10.055 12.281 1 90.75 110 ALA B CA 1
ATOM 2869 C C . ALA B 1 110 ? -3.736 -9.219 11.117 1 90.75 110 ALA B C 1
ATOM 2871 O O . ALA B 1 110 ? -4.5 -8.805 10.242 1 90.75 110 ALA B O 1
ATOM 2872 N N . GLY B 1 111 ? -2.539 -8.867 11.18 1 91.38 111 GLY B N 1
ATOM 2873 C CA . GLY B 1 111 ? -1.806 -8.25 10.094 1 91.38 111 GLY B CA 1
ATOM 2874 C C . GLY B 1 111 ? -0.69 -9.117 9.547 1 91.38 111 GLY B C 1
ATOM 2875 O O . GLY B 1 111 ? -0.035 -9.844 10.305 1 91.38 111 GLY B O 1
ATOM 2876 N N . VAL B 1 112 ? -0.527 -9.023 8.203 1 94.5 112 VAL B N 1
ATOM 2877 C CA . VAL B 1 112 ? 0.474 -9.883 7.578 1 94.5 112 VAL B CA 1
ATOM 2878 C C . VAL B 1 112 ? 1.323 -9.07 6.605 1 94.5 112 VAL B C 1
ATOM 2880 O O . VAL B 1 112 ? 0.791 -8.297 5.805 1 94.5 112 VAL B O 1
ATOM 2883 N N . ASN B 1 113 ? 2.576 -9.211 6.762 1 95.62 113 ASN B N 1
ATOM 2884 C CA . ASN B 1 113 ? 3.541 -8.688 5.801 1 95.62 113 ASN B CA 1
ATOM 2885 C C . ASN B 1 113 ? 4.004 -9.773 4.828 1 95.62 113 ASN B C 1
ATOM 2887 O O . ASN B 1 113 ? 4.406 -10.859 5.25 1 95.62 113 ASN B O 1
ATOM 2891 N N . TRP B 1 114 ? 3.846 -9.492 3.488 1 97.44 114 TRP B N 1
ATOM 2892 C CA . TRP B 1 114 ? 4.184 -10.516 2.51 1 97.44 114 TRP B CA 1
ATOM 2893 C C . TRP B 1 114 ? 4.805 -9.898 1.262 1 97.44 114 TRP B C 1
ATOM 2895 O O . TRP B 1 114 ? 4.781 -8.672 1.091 1 97.44 114 TRP B O 1
ATOM 2905 N N . HIS B 1 115 ? 5.48 -10.672 0.48 1 97.31 115 HIS B N 1
ATOM 2906 C CA . HIS B 1 115 ? 5.895 -10.383 -0.889 1 97.31 115 HIS B CA 1
ATOM 2907 C C . HIS B 1 115 ? 5.789 -11.625 -1.769 1 97.31 115 HIS B C 1
ATOM 2909 O O . HIS B 1 115 ? 5.594 -12.734 -1.265 1 97.31 115 HIS B O 1
ATOM 2915 N N . LEU B 1 116 ? 5.84 -11.438 -3.07 1 96.88 116 LEU B N 1
ATOM 2916 C CA . LEU B 1 116 ? 5.773 -12.57 -3.992 1 96.88 116 LEU B CA 1
ATOM 2917 C C . LEU B 1 116 ? 7.172 -13.008 -4.418 1 96.88 116 LEU B C 1
ATOM 2919 O O . LEU B 1 116 ? 8.047 -12.164 -4.645 1 96.88 116 LEU B O 1
ATOM 2923 N N . GLU B 1 117 ? 7.297 -14.297 -4.512 1 96.94 117 GLU B N 1
ATOM 2924 C CA . GLU B 1 117 ? 8.547 -14.875 -4.988 1 96.94 117 GLU B CA 1
ATOM 2925 C C . GLU B 1 117 ? 8.305 -15.828 -6.16 1 96.94 117 GLU B C 1
ATOM 2927 O O . GLU B 1 117 ? 7.293 -16.531 -6.188 1 96.94 117 GLU B O 1
ATOM 2932 N N . TRP B 1 118 ? 9.188 -15.789 -7.086 1 95.5 118 TRP B N 1
ATOM 2933 C CA . TRP B 1 118 ? 9.289 -16.812 -8.117 1 95.5 118 TRP B CA 1
ATOM 2934 C C . TRP B 1 118 ? 10.477 -17.734 -7.848 1 95.5 118 TRP B C 1
ATOM 2936 O O . TRP B 1 118 ? 11.633 -17.312 -7.973 1 95.5 118 TRP B O 1
ATOM 2946 N N . LYS B 1 119 ? 10.219 -18.969 -7.418 1 94.31 119 LYS B N 1
ATOM 2947 C CA . LYS B 1 119 ? 11.25 -19.922 -7.062 1 94.31 119 LYS B CA 1
ATOM 2948 C C . LYS B 1 119 ? 12.227 -19.344 -6.051 1 94.31 119 LYS B C 1
ATOM 2950 O O . LYS B 1 119 ? 13.445 -19.359 -6.273 1 94.31 119 LYS B O 1
ATOM 2955 N N . ASN B 1 120 ? 11.734 -18.75 -5.055 1 92.88 120 ASN B N 1
ATOM 2956 C CA . ASN B 1 120 ? 12.445 -18.25 -3.881 1 92.88 120 ASN B CA 1
ATOM 2957 C C . ASN B 1 120 ? 13.18 -16.953 -4.184 1 92.88 120 ASN B C 1
ATOM 2959 O O . ASN B 1 120 ? 14.047 -16.531 -3.416 1 92.88 120 ASN B O 1
ATOM 2963 N N . LYS B 1 121 ? 12.875 -16.391 -5.305 1 92.06 121 LYS B N 1
ATOM 2964 C CA . LYS B 1 121 ? 13.414 -15.07 -5.629 1 92.06 121 LYS B CA 1
ATOM 2965 C C . LYS B 1 121 ? 12.312 -14.008 -5.594 1 92.06 121 LYS B C 1
ATOM 2967 O O . LYS B 1 121 ? 11.289 -14.148 -6.262 1 92.06 121 LYS B O 1
ATOM 2972 N N . GLN B 1 122 ? 12.578 -13 -4.887 1 92.12 122 GLN B N 1
ATOM 2973 C CA . GLN B 1 122 ? 11.555 -11.977 -4.723 1 92.12 122 GLN B CA 1
ATOM 2974 C C . GLN B 1 122 ? 11.297 -11.234 -6.031 1 92.12 122 GLN B C 1
ATOM 2976 O O . GLN B 1 122 ? 12.227 -10.711 -6.645 1 92.12 122 GLN B O 1
ATOM 2981 N N . VAL B 1 123 ? 10.062 -11.25 -6.426 1 89.62 123 VAL B N 1
ATOM 2982 C CA . VAL B 1 123 ? 9.641 -10.469 -7.578 1 89.62 123 VAL B CA 1
ATOM 2983 C C . VAL B 1 123 ? 9.609 -8.984 -7.215 1 89.62 123 VAL B C 1
ATOM 2985 O O . VAL B 1 123 ? 9.039 -8.602 -6.188 1 89.62 123 VAL B O 1
ATOM 2988 N N . PRO B 1 124 ? 10.242 -8.117 -7.973 1 85.44 124 PRO B N 1
ATOM 2989 C CA . PRO B 1 124 ? 10.289 -6.691 -7.633 1 85.44 124 PRO B CA 1
ATOM 2990 C C . PRO B 1 124 ? 8.906 -6.055 -7.547 1 85.44 124 PRO B C 1
ATOM 2992 O O . PRO B 1 124 ? 8 -6.434 -8.297 1 85.44 124 PRO B O 1
ATOM 2995 N N . PHE B 1 125 ? 8.68 -5.141 -6.582 1 86.5 125 PHE B N 1
ATOM 2996 C CA . PHE B 1 125 ? 7.5 -4.297 -6.414 1 86.5 125 PHE B CA 1
ATOM 2997 C C . PHE B 1 125 ? 6.277 -5.137 -6.062 1 86.5 125 PHE B C 1
ATOM 2999 O O . PHE B 1 125 ? 5.164 -4.84 -6.508 1 86.5 125 PHE B O 1
ATOM 3006 N N . THR B 1 126 ? 6.492 -6.227 -5.41 1 92.38 126 THR B N 1
ATOM 3007 C CA . THR B 1 126 ? 5.375 -7.102 -5.07 1 92.38 126 THR B CA 1
ATOM 3008 C C . THR B 1 126 ? 5.195 -7.188 -3.557 1 92.38 126 THR B C 1
ATOM 3010 O O . THR B 1 126 ? 4.594 -8.133 -3.049 1 92.38 126 THR B O 1
ATOM 3013 N N . ARG B 1 127 ? 5.734 -6.266 -2.883 1 95.06 127 ARG B N 1
ATOM 3014 C CA . ARG B 1 127 ? 5.523 -6.23 -1.438 1 95.06 127 ARG B CA 1
ATOM 3015 C C . ARG B 1 127 ? 4.098 -5.816 -1.104 1 95.06 127 ARG B C 1
ATOM 3017 O O . ARG B 1 127 ? 3.475 -5.055 -1.85 1 95.06 127 ARG B O 1
ATOM 3024 N N . GLY B 1 128 ? 3.602 -6.32 -0.038 1 96.94 128 GLY B N 1
ATOM 3025 C CA . GLY B 1 128 ? 2.262 -5.949 0.388 1 96.94 128 GLY B CA 1
ATOM 3026 C C . GLY B 1 128 ? 2.008 -6.219 1.859 1 96.94 128 GLY B C 1
ATOM 3027 O O . GLY B 1 128 ? 2.83 -6.84 2.533 1 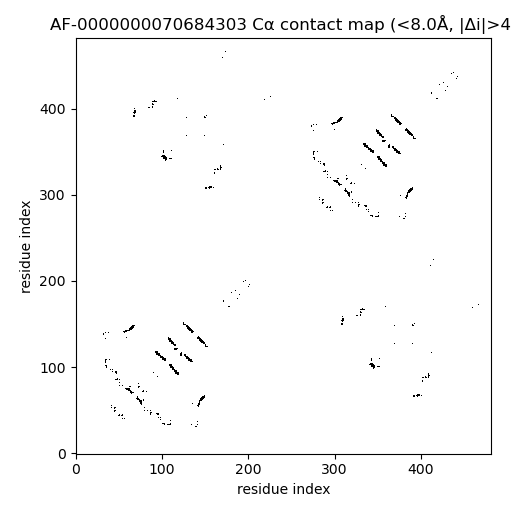96.94 128 GLY B O 1
ATOM 3028 N N . CYS B 1 129 ? 0.996 -5.652 2.318 1 96.75 129 CYS B N 1
ATOM 3029 C CA . CYS B 1 129 ? 0.499 -5.848 3.674 1 96.75 129 CYS B CA 1
ATOM 3030 C C . CYS B 1 129 ? -1.012 -6.051 3.678 1 96.75 129 CYS B C 1
ATOM 3032 O O . CYS B 1 129 ? -1.737 -5.355 2.963 1 96.75 129 CYS B O 1
ATOM 3034 N N . SER B 1 130 ? -1.448 -7.086 4.398 1 96.88 130 SER B N 1
ATOM 3035 C CA . SER B 1 130 ? -2.873 -7.375 4.52 1 96.88 130 SER B CA 1
ATOM 3036 C C . SER B 1 130 ? -3.324 -7.336 5.977 1 96.88 130 SER B C 1
ATOM 3038 O O . SER B 1 130 ? -2.645 -7.867 6.855 1 96.88 130 SER B O 1
ATOM 3040 N N . LEU B 1 131 ? -4.414 -6.691 6.195 1 94.94 131 LEU B N 1
ATOM 3041 C CA . LEU B 1 131 ? -5.043 -6.648 7.508 1 94.94 131 LEU B CA 1
ATOM 3042 C C . LEU B 1 131 ? -6.363 -7.414 7.508 1 94.94 131 LEU B C 1
ATOM 3044 O O . LEU B 1 131 ? -7.215 -7.188 6.641 1 94.94 131 LEU B O 1
ATOM 3048 N N . TYR B 1 132 ? -6.5 -8.289 8.516 1 95.06 132 TYR B N 1
ATOM 3049 C CA . TYR B 1 132 ? -7.676 -9.148 8.555 1 95.06 132 TYR B CA 1
ATOM 3050 C C . TYR B 1 132 ? -8.445 -8.961 9.859 1 95.06 132 TYR B C 1
ATOM 3052 O O . TYR B 1 132 ? -7.852 -8.797 10.922 1 95.06 132 TYR B O 1
ATOM 3060 N N . ARG B 1 133 ? -9.719 -8.93 9.719 1 93 133 ARG B N 1
ATOM 3061 C CA . ARG B 1 133 ? -10.625 -9.18 10.828 1 93 133 ARG B CA 1
ATOM 3062 C C . ARG B 1 133 ? -11.305 -10.539 10.688 1 93 133 ARG B C 1
ATOM 3064 O O . ARG B 1 133 ? -11.914 -10.828 9.648 1 93 133 ARG B O 1
ATOM 3071 N N . LEU B 1 134 ? -11.133 -11.328 11.727 1 94.12 134 LEU B N 1
ATOM 3072 C CA . LEU B 1 134 ? -11.648 -12.695 11.68 1 94.12 134 LEU B CA 1
ATOM 3073 C C . LEU B 1 134 ? -12.906 -12.828 12.531 1 94.12 134 LEU B C 1
ATOM 3075 O O . LEU B 1 134 ? -13.203 -11.953 13.352 1 94.12 134 LEU B O 1
ATOM 3079 N N . THR B 1 135 ? -13.664 -13.797 12.211 1 92.62 135 THR B N 1
ATOM 3080 C CA . THR B 1 135 ? -14.82 -14.172 13.008 1 92.62 135 THR B CA 1
ATOM 3081 C C . THR B 1 135 ? -14.812 -15.664 13.312 1 92.62 135 THR B C 1
ATOM 3083 O O . THR B 1 135 ? -14.297 -16.469 12.531 1 92.62 135 THR B O 1
ATOM 3086 N N . ARG B 1 136 ? -15.289 -15.938 14.461 1 89.5 136 ARG B N 1
ATOM 3087 C CA . ARG B 1 136 ? -15.367 -17.328 14.867 1 89.5 136 ARG B CA 1
ATOM 3088 C C . ARG B 1 136 ? -16.734 -17.922 14.531 1 89.5 136 ARG B C 1
ATOM 3090 O O . ARG B 1 136 ? -17.766 -17.359 14.883 1 89.5 136 ARG B O 1
ATOM 3097 N N . GLU B 1 137 ? -16.703 -18.812 13.703 1 85.5 137 GLU B N 1
ATOM 3098 C CA . GLU B 1 137 ? -17.875 -19.609 13.391 1 85.5 137 GLU B CA 1
ATOM 3099 C C . GLU B 1 137 ? -17.75 -21.031 13.914 1 85.5 137 GLU B C 1
ATOM 3101 O O . GLU B 1 137 ? -17.219 -21.906 13.219 1 85.5 137 GLU B O 1
ATOM 3106 N N . GLY B 1 138 ? -18.234 -21.281 15.094 1 82.38 138 GLY B N 1
ATOM 3107 C CA . GLY B 1 138 ? -17.953 -22.547 15.742 1 82.38 138 GLY B CA 1
ATOM 3108 C C . GLY B 1 138 ? -16.5 -22.719 16.109 1 82.38 138 GLY B C 1
ATOM 3109 O O . GLY B 1 138 ? -15.93 -21.906 16.828 1 82.38 138 GLY B O 1
ATOM 3110 N N . GLU B 1 139 ? -15.891 -23.766 15.594 1 82.44 139 GLU B N 1
ATOM 3111 C CA . GLU B 1 139 ? -14.492 -24.062 15.883 1 82.44 139 GLU B CA 1
ATOM 3112 C C . GLU B 1 139 ? -13.57 -23.5 14.797 1 82.44 139 GLU B C 1
ATOM 3114 O O . GLU B 1 139 ? -12.352 -23.625 14.891 1 82.44 139 GLU B O 1
ATOM 3119 N N . ARG B 1 140 ? -14.242 -22.859 13.906 1 88.12 140 ARG B N 1
ATOM 3120 C CA . ARG B 1 140 ? -13.438 -22.391 12.781 1 88.12 140 ARG B CA 1
ATOM 3121 C C . ARG B 1 140 ? -13.32 -20.875 12.781 1 88.12 140 ARG B C 1
ATOM 3123 O O . ARG B 1 140 ? -14.234 -20.172 13.219 1 88.12 140 ARG B O 1
ATOM 3130 N N . LEU B 1 141 ? -12.195 -20.422 12.406 1 93.19 141 LEU B N 1
ATOM 3131 C CA . LEU B 1 141 ? -11.969 -19 12.148 1 93.19 141 LEU B CA 1
ATOM 3132 C C . LEU B 1 141 ? -12.062 -18.703 10.664 1 93.19 141 LEU B C 1
ATOM 3134 O O . LEU B 1 141 ? -11.555 -19.469 9.836 1 93.19 141 LEU B O 1
ATOM 3138 N N . THR B 1 142 ? -12.82 -17.672 10.367 1 95.94 142 THR B N 1
ATOM 3139 C CA . THR B 1 142 ? -12.945 -17.266 8.969 1 95.94 142 THR B CA 1
ATOM 3140 C C . THR B 1 142 ? -12.672 -15.773 8.82 1 95.94 142 THR B C 1
ATOM 3142 O O . THR B 1 142 ? -12.781 -15.016 9.789 1 95.94 142 THR B O 1
ATOM 3145 N N . ILE B 1 143 ? -12.297 -15.336 7.605 1 96.75 143 ILE B N 1
ATOM 3146 C CA . ILE B 1 143 ? -12 -13.938 7.301 1 96.75 143 ILE B CA 1
ATOM 3147 C C . ILE B 1 143 ? -13.297 -13.18 7.039 1 96.75 143 ILE B C 1
ATOM 3149 O O . ILE B 1 143 ? -14.031 -13.5 6.105 1 96.75 143 ILE B O 1
ATOM 3153 N N . ARG B 1 144 ? -13.516 -12.242 7.844 1 96.94 144 ARG B N 1
ATOM 3154 C CA . ARG B 1 144 ? -14.695 -11.398 7.672 1 96.94 144 ARG B CA 1
ATOM 3155 C C . ARG B 1 144 ? -14.359 -10.141 6.883 1 96.94 144 ARG B C 1
ATOM 3157 O O . ARG B 1 144 ? -15.141 -9.703 6.031 1 96.94 144 ARG B O 1
ATOM 3164 N N . ASN B 1 145 ? -13.266 -9.516 7.23 1 96.62 145 ASN B N 1
ATOM 3165 C CA . ASN B 1 145 ? -12.773 -8.328 6.539 1 96.62 145 ASN B CA 1
ATOM 3166 C C . ASN B 1 145 ? -11.305 -8.461 6.168 1 96.62 145 ASN B C 1
ATOM 3168 O O . ASN B 1 145 ? -10.516 -9.023 6.926 1 96.62 145 ASN B O 1
ATOM 3172 N N . ALA B 1 146 ? -11.008 -7.984 5.023 1 97.5 146 ALA B N 1
ATOM 3173 C CA . ALA B 1 146 ? -9.617 -7.906 4.598 1 97.5 146 ALA B CA 1
ATOM 3174 C C . ALA B 1 146 ? -9.32 -6.562 3.936 1 97.5 146 ALA B C 1
ATOM 3176 O O . ALA B 1 146 ? -10.125 -6.066 3.141 1 97.5 146 ALA B O 1
ATOM 3177 N N . GLN B 1 147 ? -8.273 -5.918 4.332 1 96.94 147 GLN B N 1
ATOM 3178 C CA . GLN B 1 147 ? -7.699 -4.738 3.693 1 96.94 147 GLN B CA 1
ATOM 3179 C C . GLN B 1 147 ? -6.281 -5.012 3.195 1 96.94 147 GLN B C 1
ATOM 3181 O O . GLN B 1 147 ? -5.391 -5.324 3.986 1 96.94 147 GLN B O 1
ATOM 3186 N N . VAL B 1 148 ? -6.121 -4.895 1.89 1 97.62 148 VAL B N 1
ATOM 3187 C CA . VAL B 1 148 ? -4.852 -5.309 1.298 1 97.62 148 VAL B CA 1
ATOM 3188 C C . VAL B 1 148 ? -4.164 -4.105 0.654 1 97.62 148 VAL B C 1
ATOM 3190 O O . VAL B 1 148 ? -4.777 -3.387 -0.14 1 97.62 148 VAL B O 1
ATOM 3193 N N . PHE B 1 149 ? -2.92 -3.873 1.048 1 97.12 149 PHE B N 1
ATOM 3194 C CA . PHE B 1 149 ? -2.045 -2.855 0.476 1 97.12 149 PHE B CA 1
ATOM 3195 C C . PHE B 1 149 ? -0.935 -3.498 -0.348 1 97.12 149 PHE B C 1
ATOM 3197 O O . PHE B 1 149 ? -0.248 -4.406 0.127 1 97.12 149 PHE B O 1
ATOM 3204 N N . VAL B 1 150 ? -0.833 -3.051 -1.536 1 95.19 150 VAL B N 1
ATOM 3205 C CA . VAL B 1 150 ? 0.225 -3.555 -2.406 1 95.19 150 VAL B CA 1
ATOM 3206 C C . VAL B 1 150 ? 1.139 -2.406 -2.828 1 95.19 150 VAL B C 1
ATOM 3208 O O . VAL B 1 150 ? 0.669 -1.298 -3.094 1 95.19 150 VAL B O 1
ATOM 3211 N N . GLU B 1 151 ? 2.402 -2.678 -2.871 1 92.31 151 GLU B N 1
ATOM 3212 C CA . GLU B 1 151 ? 3.379 -1.695 -3.332 1 92.31 151 GLU B CA 1
ATOM 3213 C C . GLU B 1 151 ? 3.094 -1.264 -4.766 1 92.31 151 GLU B C 1
ATOM 3215 O O . GLU B 1 151 ? 2.943 -2.105 -5.656 1 92.31 151 GLU B O 1
ATOM 3220 N N . SER B 1 152 ? 2.988 0.035 -4.961 1 84 152 SER B N 1
ATOM 3221 C CA . SER B 1 152 ? 2.799 0.555 -6.312 1 84 152 SER B CA 1
ATOM 3222 C C . SER B 1 152 ? 4.121 0.609 -7.074 1 84 152 SER B C 1
ATOM 3224 O O . SER B 1 152 ? 5.148 0.992 -6.516 1 84 152 SER B O 1
ATOM 3226 N N . PRO B 1 153 ? 4.09 0.217 -8.328 1 75.62 153 PRO B N 1
ATOM 3227 C CA . PRO B 1 153 ? 5.297 0.411 -9.141 1 75.62 153 PRO B CA 1
ATOM 3228 C C . PRO B 1 153 ? 5.574 1.883 -9.438 1 75.62 153 PRO B C 1
ATOM 3230 O O . PRO B 1 153 ? 6.699 2.24 -9.797 1 75.62 153 PRO B O 1
ATOM 3233 N N . ILE B 1 154 ? 4.551 2.65 -9.344 1 72.5 154 ILE B N 1
ATOM 3234 C CA . ILE B 1 154 ? 4.699 4.09 -9.516 1 72.5 154 ILE B CA 1
ATOM 3235 C C . ILE B 1 154 ? 5.039 4.738 -8.172 1 72.5 154 ILE B C 1
ATOM 3237 O O . ILE B 1 154 ? 4.277 4.621 -7.211 1 72.5 154 ILE B O 1
ATOM 3241 N N . LYS B 1 155 ? 6.133 5.363 -8.117 1 80.69 155 LYS B N 1
ATOM 3242 C CA . LYS B 1 155 ? 6.621 6.008 -6.898 1 80.69 155 LYS B CA 1
ATOM 3243 C C . LYS B 1 155 ? 6.727 7.52 -7.078 1 80.69 155 LYS B C 1
ATOM 3245 O O . LYS B 1 155 ? 7.738 8.023 -7.57 1 80.69 155 LYS B O 1
ATOM 3250 N N . PRO B 1 156 ? 5.75 8.211 -6.645 1 78.12 156 PRO B N 1
ATOM 3251 C CA . PRO B 1 156 ? 5.762 9.656 -6.883 1 78.12 156 PRO B CA 1
ATOM 3252 C C . PRO B 1 156 ? 6.836 10.375 -6.074 1 78.12 156 PRO B C 1
ATOM 3254 O O . PRO B 1 156 ? 7.281 11.461 -6.461 1 78.12 156 PRO B O 1
ATOM 3257 N N . GLY B 1 157 ? 7.262 9.789 -4.934 1 86.12 157 GLY B N 1
ATOM 3258 C CA . GLY B 1 157 ? 8.305 10.398 -4.133 1 86.12 157 GLY B CA 1
ATOM 3259 C C . GLY B 1 157 ? 7.938 11.781 -3.615 1 86.12 157 GLY B C 1
ATOM 3260 O O . GLY B 1 157 ? 6.863 11.961 -3.041 1 86.12 157 GLY B O 1
ATOM 3261 N N . ASP B 1 158 ? 8.711 12.758 -3.941 1 82.44 158 ASP B N 1
ATOM 3262 C CA . ASP B 1 158 ? 8.547 14.109 -3.426 1 82.44 158 ASP B CA 1
ATOM 3263 C C . ASP B 1 158 ? 7.301 14.773 -4.012 1 82.44 158 ASP B C 1
ATOM 3265 O O . ASP B 1 158 ? 6.703 15.648 -3.383 1 82.44 158 ASP B O 1
ATOM 3269 N N . LEU B 1 159 ? 6.965 14.32 -5.176 1 78.06 159 LEU B N 1
ATOM 3270 C CA . LEU B 1 159 ? 5.77 14.867 -5.805 1 78.06 159 LEU B CA 1
ATOM 3271 C C . LEU B 1 159 ? 4.535 14.617 -4.945 1 78.06 159 LEU B C 1
ATOM 3273 O O . LEU B 1 159 ? 3.619 15.445 -4.918 1 78.06 159 LEU B O 1
ATOM 3277 N N . PHE B 1 160 ? 4.539 13.523 -4.289 1 84.62 160 PHE B N 1
ATOM 3278 C CA . PHE B 1 160 ? 3.439 13.219 -3.381 1 84.62 160 PHE B CA 1
ATOM 3279 C C . PHE B 1 160 ? 3.33 14.273 -2.289 1 84.62 160 PHE B C 1
ATOM 3281 O O . PHE B 1 160 ? 2.229 14.727 -1.96 1 84.62 160 PHE B O 1
ATOM 3288 N N . LEU B 1 161 ? 4.441 14.664 -1.713 1 87.06 161 LEU B N 1
ATOM 3289 C CA . LEU B 1 161 ? 4.457 15.641 -0.626 1 87.06 161 LEU B CA 1
ATOM 3290 C C . LEU B 1 161 ? 3.984 17 -1.114 1 87.06 161 LEU B C 1
ATOM 3292 O O . LEU B 1 161 ? 3.236 17.688 -0.416 1 87.06 161 LEU B O 1
ATOM 3296 N N . VAL B 1 162 ? 4.418 17.328 -2.295 1 81 162 VAL B N 1
ATOM 3297 C CA . VAL B 1 162 ? 4.012 18.594 -2.898 1 81 162 VAL B CA 1
ATOM 3298 C C . VAL B 1 162 ? 2.508 18.594 -3.152 1 81 162 VAL B C 1
ATOM 3300 O O . VAL B 1 162 ? 1.813 19.547 -2.824 1 81 162 VAL B O 1
ATOM 3303 N N . LEU B 1 163 ? 2.043 17.5 -3.717 1 79.94 163 LEU B N 1
ATOM 3304 C CA . LEU B 1 163 ? 0.617 17.375 -3.996 1 79.94 163 LEU B CA 1
ATOM 3305 C C . LEU B 1 163 ? -0.195 17.438 -2.705 1 79.94 163 LEU B C 1
ATOM 3307 O O . LEU B 1 163 ? -1.229 18.094 -2.646 1 79.94 163 LEU B O 1
ATOM 3311 N N . LEU B 1 164 ? 0.308 16.719 -1.724 1 86.88 164 LEU B N 1
ATOM 3312 C CA . LEU B 1 164 ? -0.352 16.75 -0.423 1 86.88 164 LEU B CA 1
ATOM 3313 C C . LEU B 1 164 ? -0.457 18.188 0.095 1 86.88 164 LEU B C 1
ATOM 3315 O O . LEU B 1 164 ? -1.525 18.609 0.536 1 86.88 164 LEU B O 1
ATOM 3319 N N . LYS B 1 165 ? 0.609 18.953 -0.037 1 86.06 165 LYS B N 1
ATOM 3320 C CA . LYS B 1 165 ? 0.64 20.328 0.432 1 86.06 165 LYS B CA 1
ATOM 3321 C C . LYS B 1 165 ? -0.353 21.203 -0.34 1 86.06 165 LYS B C 1
ATOM 3323 O O . LYS B 1 165 ? -1.057 22.016 0.249 1 86.06 165 LYS B O 1
ATOM 3328 N N . ILE B 1 166 ? -0.366 20.953 -1.554 1 79.06 166 ILE B N 1
ATOM 3329 C CA . ILE B 1 166 ? -1.271 21.719 -2.395 1 79.06 166 ILE B CA 1
ATOM 3330 C C . ILE B 1 166 ? -2.717 21.453 -1.99 1 79.06 166 ILE B C 1
ATOM 3332 O O . ILE B 1 166 ? -3.494 22.375 -1.759 1 79.06 166 ILE B O 1
ATOM 3336 N N . VAL B 1 167 ? -3.066 20.219 -1.885 1 81.31 167 VAL B N 1
ATOM 3337 C CA . VAL B 1 167 ? -4.434 19.812 -1.576 1 81.31 167 VAL B CA 1
ATOM 3338 C C . VAL B 1 167 ? -4.828 20.328 -0.195 1 81.31 167 VAL B C 1
ATOM 3340 O O . VAL B 1 167 ? -5.906 20.906 -0.024 1 81.31 167 VAL B O 1
ATOM 3343 N N . THR B 1 168 ? -3.943 20.156 0.718 1 88.25 168 THR B N 1
ATOM 3344 C CA . THR B 1 168 ? -4.266 20.578 2.08 1 88.25 168 THR B CA 1
ATOM 3345 C C . THR B 1 168 ? -4.348 22.094 2.178 1 88.25 168 THR B C 1
ATOM 3347 O O . THR B 1 168 ? -5.184 22.625 2.912 1 88.25 168 THR B O 1
ATOM 3350 N N . SER B 1 169 ? -3.479 22.766 1.464 1 81.56 169 SER B N 1
ATOM 3351 C CA . SER B 1 169 ? -3.553 24.219 1.434 1 81.56 169 SER B CA 1
ATOM 3352 C C . SER B 1 169 ? -4.883 24.703 0.856 1 81.56 169 SER B C 1
ATOM 3354 O O . SER B 1 169 ? -5.461 25.672 1.34 1 81.56 169 SER B O 1
ATOM 3356 N N . LEU B 1 170 ? -5.34 24 -0.155 1 78.75 170 LEU B N 1
ATOM 3357 C CA . LEU B 1 170 ? -6.629 24.312 -0.758 1 78.75 170 LEU B CA 1
ATOM 3358 C C . LEU B 1 170 ? -7.766 24.078 0.231 1 78.75 170 LEU B C 1
ATOM 3360 O O . LEU B 1 170 ? -8.672 24.906 0.352 1 78.75 170 LEU B O 1
ATOM 3364 N N . PHE B 1 171 ? -7.711 22.938 0.869 1 84.88 171 PHE B N 1
ATOM 3365 C CA . PHE B 1 171 ? -8.719 22.625 1.878 1 84.88 171 PHE B CA 1
ATOM 3366 C C . PHE B 1 171 ? -8.789 23.719 2.928 1 84.88 171 PHE B C 1
ATOM 3368 O O . PHE B 1 171 ? -9.883 24.172 3.297 1 84.88 171 PHE B O 1
ATOM 3375 N N . ASP B 1 172 ? -7.582 24.203 3.355 1 87.56 172 ASP B N 1
ATOM 3376 C CA . ASP B 1 172 ? -7.508 25.172 4.438 1 87.56 172 ASP B CA 1
ATOM 3377 C C . ASP B 1 172 ? -7.93 26.562 3.951 1 87.56 172 ASP B C 1
ATOM 3379 O O . ASP B 1 172 ? -8.508 27.344 4.711 1 87.56 172 ASP B O 1
ATOM 3383 N N . ALA B 1 173 ? -7.676 26.859 2.734 1 80.38 173 ALA B N 1
ATOM 3384 C CA . ALA B 1 173 ? -7.992 28.172 2.166 1 80.38 173 ALA B CA 1
ATOM 3385 C C . ALA B 1 173 ? -9.492 28.312 1.919 1 80.38 173 ALA B C 1
ATOM 3387 O O . ALA B 1 173 ? -10.047 29.406 2.021 1 80.38 173 ALA B O 1
ATOM 3388 N N . PHE B 1 174 ? -10.188 27.141 1.591 1 80.38 174 PHE B N 1
ATOM 3389 C CA . PHE B 1 174 ? -11.609 27.156 1.274 1 80.38 174 PHE B CA 1
ATOM 3390 C C . PHE B 1 174 ? -12.375 26.141 2.117 1 80.38 174 PHE B C 1
ATOM 3392 O O . PHE B 1 174 ? -12.922 25.172 1.588 1 80.38 174 PHE B O 1
ATOM 3399 N N . PRO B 1 175 ? -12.539 26.375 3.354 1 84.94 175 PRO B N 1
ATOM 3400 C CA . PRO B 1 175 ? -13.109 25.391 4.273 1 84.94 175 PRO B CA 1
ATOM 3401 C C . PRO B 1 175 ? -14.562 25.047 3.941 1 84.94 175 PRO B C 1
ATOM 3403 O O . PRO B 1 175 ? -14.961 23.875 4.059 1 84.94 175 PRO B O 1
ATOM 3406 N N . GLU B 1 176 ? -15.344 26.016 3.518 1 81.38 176 GLU B N 1
ATOM 3407 C CA . GLU B 1 176 ? -16.734 25.75 3.195 1 81.38 176 GLU B CA 1
ATOM 3408 C C . GLU B 1 176 ? -16.859 24.859 1.96 1 81.38 176 GLU B C 1
ATOM 3410 O O . GLU B 1 176 ? -17.641 23.906 1.947 1 81.38 176 GLU B O 1
ATOM 3415 N N . ALA B 1 177 ? -16.078 25.203 0.955 1 77.38 177 ALA B N 1
ATOM 3416 C CA . ALA B 1 177 ? -16.062 24.391 -0.254 1 77.38 177 ALA B CA 1
ATOM 3417 C C . ALA B 1 177 ? -15.562 22.984 0.045 1 77.38 177 ALA B C 1
ATOM 3419 O O . ALA B 1 177 ? -16.047 22 -0.525 1 77.38 177 ALA B O 1
ATOM 3420 N N . THR B 1 178 ? -14.578 22.906 0.87 1 82.31 178 THR B N 1
ATOM 3421 C CA . THR B 1 178 ? -14.008 21.625 1.254 1 82.31 178 THR B CA 1
ATOM 3422 C C . THR B 1 178 ? -15.039 20.766 1.984 1 82.31 178 THR B C 1
ATOM 3424 O O . THR B 1 178 ? -15.172 19.578 1.71 1 82.31 178 THR B O 1
ATOM 3427 N N . GLU B 1 179 ? -15.773 21.406 2.896 1 85.75 179 GLU B N 1
ATOM 3428 C CA . GLU B 1 179 ? -16.844 20.688 3.607 1 85.75 179 GLU B CA 1
ATOM 3429 C C . GLU B 1 179 ? -17.906 20.188 2.643 1 85.75 179 GLU B C 1
ATOM 3431 O O . GLU B 1 179 ? -18.406 19.078 2.805 1 85.75 179 GLU B O 1
ATOM 3436 N N . TRP B 1 180 ? -18.25 21.047 1.745 1 78.69 180 TRP B N 1
ATOM 3437 C CA . TRP B 1 180 ? -19.203 20.625 0.72 1 78.69 180 TRP B CA 1
ATOM 3438 C C . TRP B 1 180 ? -18.672 19.422 -0.058 1 78.69 180 TRP B C 1
ATOM 3440 O O . TRP B 1 180 ? -19.422 18.484 -0.332 1 78.69 180 TRP B O 1
ATOM 3450 N N . PHE B 1 181 ? -17.406 19.469 -0.406 1 78.25 181 PHE B N 1
ATOM 3451 C CA . PHE B 1 181 ? -16.75 18.375 -1.098 1 78.25 181 PHE B CA 1
ATOM 3452 C C . PHE B 1 181 ? -16.859 17.078 -0.3 1 78.25 181 PHE B C 1
ATOM 3454 O O . PHE B 1 181 ? -17.219 16.031 -0.849 1 78.25 181 PHE B O 1
ATOM 3461 N N . PHE B 1 182 ? -16.641 17.062 0.967 1 84.25 182 PHE B N 1
ATOM 3462 C CA . PHE B 1 182 ? -16.641 15.859 1.795 1 84.25 182 PHE B CA 1
ATOM 3463 C C . PHE B 1 182 ? -18.047 15.352 2.027 1 84.25 182 PHE B C 1
ATOM 3465 O O . PHE B 1 182 ? -18.266 14.148 2.178 1 84.25 182 PHE B O 1
ATOM 3472 N N . ARG B 1 183 ? -18.953 16.266 2.055 1 81.44 183 ARG B N 1
ATOM 3473 C CA . ARG B 1 183 ? -20.359 15.867 2.193 1 81.44 183 ARG B CA 1
ATOM 3474 C C . ARG B 1 183 ? -20.844 15.172 0.93 1 81.44 183 ARG B C 1
ATOM 3476 O O . ARG B 1 183 ? -21.688 14.266 0.999 1 81.44 183 ARG B O 1
ATOM 3483 N N . SER B 1 184 ? -20.25 15.656 -0.129 1 74.38 184 SER B N 1
ATOM 3484 C CA . SER B 1 184 ? -20.656 15.125 -1.419 1 74.38 184 SER B CA 1
ATOM 3485 C C . SER B 1 184 ? -19.625 14.156 -1.981 1 74.38 184 SER B C 1
ATOM 3487 O O . SER B 1 184 ? -19.531 13.977 -3.197 1 74.38 184 SER B O 1
ATOM 3489 N N . GLN B 1 185 ? -18.781 13.672 -1.138 1 69.62 185 GLN B N 1
ATOM 3490 C CA . GLN B 1 185 ? -17.547 12.984 -1.537 1 69.62 185 GLN B CA 1
ATOM 3491 C C . GLN B 1 185 ? -17.859 11.812 -2.457 1 69.62 185 GLN B C 1
ATOM 3493 O O . GLN B 1 185 ? -17.188 11.609 -3.467 1 69.62 185 GLN B O 1
ATOM 3498 N N . LYS B 1 186 ? -18.844 11.109 -2.045 1 67.12 186 LYS B N 1
ATOM 3499 C CA . LYS B 1 186 ? -19.188 9.977 -2.895 1 67.12 186 LYS B CA 1
ATOM 3500 C C . LYS B 1 186 ? -19.562 10.43 -4.305 1 67.12 186 LYS B C 1
ATOM 3502 O O . LYS B 1 186 ? -19.078 9.859 -5.289 1 67.12 186 LYS B O 1
ATOM 3507 N N . MET B 1 187 ? -20.312 11.508 -4.281 1 63.75 187 MET B N 1
ATOM 3508 C CA . MET B 1 187 ? -20.75 12.031 -5.574 1 63.75 187 MET B CA 1
ATOM 3509 C C . MET B 1 187 ? -19.578 12.641 -6.336 1 63.75 187 MET B C 1
ATOM 3511 O O . MET B 1 187 ? -19.422 12.398 -7.535 1 63.75 187 MET B O 1
ATOM 3515 N N . ILE B 1 188 ? -18.75 13.383 -5.652 1 62.88 188 ILE B N 1
ATOM 3516 C CA . ILE B 1 188 ? -17.641 14.078 -6.305 1 62.88 188 ILE B CA 1
ATOM 3517 C C . ILE B 1 188 ? -16.609 13.062 -6.797 1 62.88 188 ILE B C 1
ATOM 3519 O O . ILE B 1 188 ? -16.109 13.172 -7.91 1 62.88 188 ILE B O 1
ATOM 3523 N N . VAL B 1 189 ? -16.297 12.141 -5.895 1 65 189 VAL B N 1
ATOM 3524 C CA . VAL B 1 189 ? -15.375 11.094 -6.328 1 65 189 VAL B CA 1
ATOM 3525 C C . VAL B 1 189 ? -15.945 10.375 -7.547 1 65 189 VAL B C 1
ATOM 3527 O O . VAL B 1 189 ? -15.219 10.086 -8.5 1 65 189 VAL B O 1
ATOM 3530 N N . GLN B 1 190 ? -17.219 10.18 -7.48 1 62.66 190 GLN B N 1
ATOM 3531 C CA . GLN B 1 190 ? -17.875 9.539 -8.617 1 62.66 190 GLN B CA 1
ATOM 3532 C C . GLN B 1 190 ? -17.781 10.422 -9.867 1 62.66 190 GLN B C 1
ATOM 3534 O O . GLN B 1 190 ? -17.547 9.922 -10.969 1 62.66 190 GLN B O 1
ATOM 3539 N N . VAL B 1 191 ? -17.969 11.656 -9.625 1 58.56 191 VAL B N 1
ATOM 3540 C CA . VAL B 1 191 ? -17.891 12.594 -10.734 1 58.56 191 VAL B CA 1
ATOM 3541 C C . VAL B 1 191 ? -16.453 12.656 -11.258 1 58.56 191 VAL B C 1
ATOM 3543 O O . VAL B 1 191 ? -16.234 12.633 -12.469 1 58.56 191 VAL B O 1
ATOM 3546 N N . LEU B 1 192 ? -15.547 12.758 -10.32 1 61.62 192 LEU B N 1
ATOM 3547 C CA . LEU B 1 192 ? -14.148 12.82 -10.711 1 61.62 192 LEU B CA 1
ATOM 3548 C C . LEU B 1 192 ? -13.727 11.539 -11.43 1 61.62 192 LEU B C 1
ATOM 3550 O O . LEU B 1 192 ? -13.008 11.594 -12.43 1 61.62 192 LEU B O 1
ATOM 3554 N N . LEU B 1 193 ? -14.227 10.492 -10.898 1 62.75 193 LEU B N 1
ATOM 3555 C CA . LEU B 1 193 ? -13.938 9.219 -11.555 1 62.75 193 LEU B CA 1
ATOM 3556 C C . LEU B 1 193 ? -14.609 9.148 -12.922 1 62.75 193 LEU B C 1
ATOM 3558 O O . LEU B 1 193 ? -14.039 8.602 -13.867 1 62.75 193 LEU B O 1
ATOM 3562 N N . LYS B 1 194 ? -15.781 9.664 -12.977 1 57.84 194 LYS B N 1
ATOM 3563 C CA . LYS B 1 194 ? -16.453 9.758 -14.273 1 57.84 194 LYS B CA 1
ATOM 3564 C C . LYS B 1 194 ? -15.68 10.656 -15.234 1 57.84 194 LYS B C 1
ATOM 3566 O O . LYS B 1 194 ? -15.531 10.328 -16.406 1 57.84 194 LYS B O 1
ATOM 3571 N N . ILE B 1 195 ? -15.266 11.695 -14.711 1 56.44 195 ILE B N 1
ATOM 3572 C CA . ILE B 1 195 ? -14.461 12.602 -15.516 1 56.44 195 ILE B CA 1
ATOM 3573 C C . ILE B 1 195 ? -13.172 11.898 -15.953 1 56.44 195 ILE B C 1
ATOM 3575 O O . ILE B 1 195 ? -12.789 11.969 -17.125 1 56.44 195 ILE B O 1
ATOM 3579 N N . TYR B 1 196 ? -12.586 11.359 -15.039 1 57.47 196 TYR B N 1
ATOM 3580 C CA . TYR B 1 196 ? -11.391 10.57 -15.328 1 57.47 196 TYR B CA 1
ATOM 3581 C C . TYR B 1 196 ? -11.68 9.531 -16.406 1 57.47 196 TYR B C 1
ATOM 3583 O O . TYR B 1 196 ? -10.93 9.414 -17.375 1 57.47 196 TYR B O 1
ATOM 3591 N N . SER B 1 197 ? -12.695 8.828 -16.234 1 60.78 197 SER B N 1
ATOM 3592 C CA . SER B 1 197 ? -13.086 7.777 -17.172 1 60.78 197 SER B CA 1
ATOM 3593 C C . SER B 1 197 ? -13.445 8.359 -18.547 1 60.78 197 SER B C 1
ATOM 3595 O O . SER B 1 197 ? -13.102 7.781 -19.578 1 60.78 197 SER B O 1
ATOM 3597 N N . MET B 1 198 ? -14.086 9.406 -18.469 1 56.12 198 MET B N 1
ATOM 3598 C CA . MET B 1 198 ? -14.57 10.023 -19.703 1 56.12 198 MET B CA 1
ATOM 3599 C C . MET B 1 198 ? -13.438 10.719 -20.438 1 56.12 198 MET B C 1
ATOM 3601 O O . MET B 1 198 ? -13.375 10.664 -21.672 1 56.12 198 MET B O 1
ATOM 3605 N N . PHE B 1 199 ? -12.578 11.312 -19.656 1 57.03 199 PHE B N 1
ATOM 3606 C CA . PHE B 1 199 ? -11.641 12.219 -20.328 1 57.03 199 PHE B CA 1
ATOM 3607 C C . PHE B 1 199 ? -10.234 11.617 -20.328 1 57.03 199 PHE B C 1
ATOM 3609 O O . PHE B 1 199 ? -9.445 11.898 -21.234 1 57.03 199 PHE B O 1
ATOM 3616 N N . LEU B 1 200 ? -10 10.898 -19.344 1 59.44 200 LEU B N 1
ATOM 3617 C CA . LEU B 1 200 ? -8.609 10.461 -19.266 1 59.44 200 LEU B CA 1
ATOM 3618 C C . LEU B 1 200 ? -8.461 9.031 -19.75 1 59.44 200 LEU B C 1
ATOM 3620 O O . LEU B 1 200 ? -7.5 8.703 -20.453 1 59.44 200 LEU B O 1
ATOM 3624 N N . VAL B 1 201 ? -9.5 8.273 -19.5 1 60.03 201 VAL B N 1
ATOM 3625 C CA . VAL B 1 201 ? -9.406 6.844 -19.797 1 60.03 201 VAL B CA 1
ATOM 3626 C C . VAL B 1 201 ? -9.32 6.625 -21.297 1 60.03 201 VAL B C 1
ATOM 3628 O O . VAL B 1 201 ? -8.477 5.863 -21.781 1 60.03 201 VAL B O 1
ATOM 3631 N N . PRO B 1 202 ? -10.133 7.34 -22.078 1 59.12 202 PRO B N 1
ATOM 3632 C CA . PRO B 1 202 ? -10.047 7.137 -23.516 1 59.12 202 PRO B CA 1
ATOM 3633 C C . PRO B 1 202 ? -8.672 7.492 -24.078 1 59.12 202 PRO B C 1
ATOM 3635 O O . PRO B 1 202 ? -8.273 6.961 -25.125 1 59.12 202 PRO B O 1
ATOM 3638 N N . PHE B 1 203 ? -8.039 8.312 -23.406 1 59.47 203 PHE B N 1
ATOM 3639 C CA . PHE B 1 203 ? -6.707 8.688 -23.875 1 59.47 203 PHE B CA 1
ATOM 3640 C C . PHE B 1 203 ? -5.648 7.734 -23.312 1 59.47 203 PHE B C 1
ATOM 3642 O O . PHE B 1 203 ? -4.613 7.52 -23.953 1 59.47 203 PHE B O 1
ATOM 3649 N N . ILE B 1 204 ? -5.969 7.227 -22.156 1 59.12 204 ILE B N 1
ATOM 3650 C CA . ILE B 1 204 ? -5.012 6.355 -21.484 1 59.12 204 ILE B CA 1
ATOM 3651 C C . ILE B 1 204 ? -5.172 4.922 -22 1 59.12 204 ILE B C 1
ATOM 3653 O O . ILE B 1 204 ? -4.184 4.207 -22.188 1 59.12 204 ILE B O 1
ATOM 3657 N N . SER B 1 205 ? -6.426 4.609 -22.312 1 63.41 205 SER B N 1
ATOM 3658 C CA . SER B 1 205 ? -6.723 3.227 -22.672 1 63.41 205 SER B CA 1
ATOM 3659 C C . SER B 1 205 ? -5.969 2.812 -23.938 1 63.41 205 SER B C 1
ATOM 3661 O O . SER B 1 205 ? -5.332 1.758 -23.969 1 63.41 205 SER B O 1
ATOM 3663 N N . PRO B 1 206 ? -6.051 3.658 -24.969 1 60.25 206 PRO B N 1
ATOM 3664 C CA . PRO B 1 206 ? -5.262 3.279 -26.141 1 60.25 206 PRO B CA 1
ATOM 3665 C C . PRO B 1 206 ? -3.77 3.164 -25.844 1 60.25 206 PRO B C 1
ATOM 3667 O O . PRO B 1 206 ? -3.094 2.287 -26.391 1 60.25 206 PRO B O 1
ATOM 3670 N N . ILE B 1 207 ? -3.373 3.941 -25.047 1 56.75 207 ILE B N 1
ATOM 3671 C CA . ILE B 1 207 ? -1.958 3.938 -24.688 1 56.75 207 ILE B CA 1
ATOM 3672 C C . ILE B 1 207 ? -1.628 2.668 -23.906 1 56.75 207 ILE B C 1
ATOM 3674 O O . ILE B 1 207 ? -0.654 1.978 -24.203 1 56.75 207 ILE B O 1
ATOM 3678 N N . VAL B 1 208 ? -2.475 2.385 -23.031 1 58.47 208 VAL B N 1
ATOM 3679 C CA . VAL B 1 208 ? -2.285 1.178 -22.234 1 58.47 208 VAL B CA 1
ATOM 3680 C C . VAL B 1 208 ? -2.398 -0.055 -23.125 1 58.47 208 VAL B C 1
ATOM 3682 O O . VAL B 1 208 ? -1.581 -0.973 -23.031 1 58.47 208 VAL B O 1
ATOM 3685 N N . SER B 1 209 ? -3.396 -0.004 -23.953 1 64.25 209 SER B N 1
ATOM 3686 C CA . SER B 1 209 ? -3.562 -1.103 -24.891 1 64.25 209 SER B CA 1
ATOM 3687 C C . SER B 1 209 ? -2.338 -1.253 -25.797 1 64.25 209 SER B C 1
ATOM 3689 O O . SER B 1 209 ? -1.912 -2.371 -26.094 1 64.25 209 SER B O 1
ATOM 3691 N N . PHE B 1 210 ? -1.894 -0.182 -26.219 1 59.31 210 PHE B N 1
ATOM 3692 C CA . PHE B 1 210 ? -0.673 -0.189 -27.016 1 59.31 210 PHE B CA 1
ATOM 3693 C C . PHE B 1 210 ? 0.469 -0.848 -26.25 1 59.31 210 PHE B C 1
ATOM 3695 O O . PHE B 1 210 ? 1.149 -1.729 -26.781 1 59.31 210 PHE 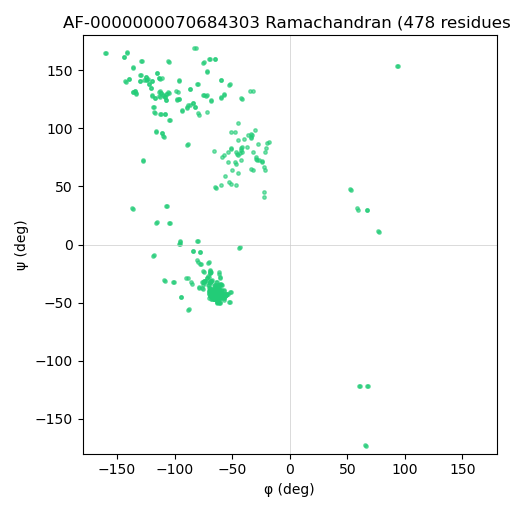B O 1
ATOM 3702 N N . TYR B 1 211 ? 0.543 -0.529 -25.047 1 57.47 211 TYR B N 1
ATOM 3703 C CA . TYR B 1 211 ? 1.64 -1.076 -24.25 1 57.47 211 TYR B CA 1
ATOM 3704 C C . TYR B 1 211 ? 1.446 -2.568 -24.016 1 57.47 211 TYR B C 1
ATOM 3706 O O . TYR B 1 211 ? 2.408 -3.34 -24.047 1 57.47 211 TYR B O 1
ATOM 3714 N N . VAL B 1 212 ? 0.264 -2.893 -23.781 1 61.91 212 VAL B N 1
ATOM 3715 C CA . VAL B 1 212 ? -0.025 -4.309 -23.594 1 61.91 212 VAL B CA 1
ATOM 3716 C C . VAL B 1 212 ? 0.289 -5.086 -24.859 1 61.91 212 VAL B C 1
ATOM 3718 O O . VAL B 1 212 ? 0.922 -6.145 -24.812 1 61.91 212 VAL B O 1
ATOM 3721 N N . ASN B 1 213 ? -0.111 -4.539 -25.938 1 66.56 213 ASN B N 1
ATOM 3722 C CA . ASN B 1 213 ? 0.174 -5.188 -27.219 1 66.56 213 ASN B CA 1
ATOM 3723 C C . ASN B 1 213 ? 1.671 -5.207 -27.516 1 66.56 213 ASN B C 1
ATOM 3725 O O . ASN B 1 213 ? 2.195 -6.203 -28.016 1 66.56 213 ASN B O 1
ATOM 3729 N N . LEU B 1 214 ? 2.236 -4.156 -27.203 1 62.72 214 LEU B N 1
ATOM 3730 C CA . LEU B 1 214 ? 3.688 -4.102 -27.344 1 62.72 214 LEU B CA 1
ATOM 3731 C C . LEU B 1 214 ? 4.363 -5.16 -26.484 1 62.72 214 LEU B C 1
ATOM 3733 O O . LEU B 1 214 ? 5.312 -5.812 -26.922 1 62.72 214 LEU B O 1
ATOM 3737 N N . GLY B 1 215 ? 3.914 -5.289 -25.281 1 59.91 215 GLY B N 1
ATOM 3738 C CA . GLY B 1 215 ? 4.41 -6.352 -24.406 1 59.91 215 GLY B CA 1
ATOM 3739 C C . GLY B 1 215 ? 4.258 -7.734 -25.016 1 59.91 215 GLY B C 1
ATOM 3740 O O . GLY B 1 215 ? 5.172 -8.555 -24.953 1 59.91 215 GLY B O 1
ATOM 3741 N N . LYS B 1 216 ? 3.137 -7.961 -25.625 1 69.69 216 LYS B N 1
ATOM 3742 C CA . LYS B 1 216 ? 2.898 -9.242 -26.266 1 69.69 216 LYS B CA 1
ATOM 3743 C C . LYS B 1 216 ? 3.883 -9.469 -27.406 1 69.69 216 LYS B C 1
ATOM 3745 O O . LYS B 1 216 ? 4.402 -10.578 -27.578 1 69.69 216 LYS B O 1
ATOM 3750 N N . VAL B 1 217 ? 4.129 -8.438 -28.109 1 65.69 217 VAL B N 1
ATOM 3751 C CA . VAL B 1 217 ? 5.09 -8.5 -29.203 1 65.69 217 VAL B CA 1
ATOM 3752 C C . VAL B 1 217 ? 6.484 -8.773 -28.656 1 65.69 217 VAL B C 1
ATOM 3754 O O . VAL B 1 217 ? 7.211 -9.625 -29.188 1 65.69 217 VAL B O 1
ATOM 3757 N N . ILE B 1 218 ? 6.754 -8.117 -27.656 1 60.22 218 ILE B N 1
ATOM 3758 C CA . ILE B 1 218 ? 8.062 -8.297 -27.047 1 60.22 218 ILE B CA 1
ATOM 3759 C C . ILE B 1 218 ? 8.219 -9.734 -26.562 1 60.22 218 ILE B C 1
ATOM 3761 O O . ILE B 1 218 ? 9.242 -10.375 -26.797 1 60.22 218 ILE B O 1
ATOM 3765 N N . VAL B 1 219 ? 7.219 -10.195 -25.969 1 66.69 219 VAL B N 1
ATOM 3766 C CA . VAL B 1 219 ? 7.254 -11.57 -25.484 1 66.69 219 VAL B CA 1
ATOM 3767 C C . VAL B 1 219 ? 7.441 -12.531 -26.656 1 66.69 219 VAL B C 1
ATOM 3769 O O . VAL B 1 219 ? 8.203 -13.5 -26.562 1 66.69 219 VAL B O 1
ATOM 3772 N N . GLN B 1 220 ? 6.773 -12.234 -27.656 1 73 220 GLN B N 1
ATOM 3773 C CA . GLN B 1 220 ? 6.914 -13.062 -28.844 1 73 220 GLN B CA 1
ATOM 3774 C C . GLN B 1 220 ? 8.344 -13.016 -29.391 1 73 220 GLN B C 1
ATOM 3776 O O . GLN B 1 220 ? 8.93 -14.055 -29.703 1 73 220 GLN B O 1
ATOM 3781 N N . PHE B 1 221 ? 8.836 -11.844 -29.438 1 70.06 221 PHE B N 1
ATOM 3782 C CA . PHE B 1 221 ? 10.188 -11.68 -29.953 1 70.06 221 PHE B CA 1
ATOM 3783 C C . PHE B 1 221 ? 11.203 -12.336 -29.016 1 70.06 221 PHE B C 1
ATOM 3785 O O . PHE B 1 221 ? 12.141 -12.992 -29.469 1 70.06 221 PHE B O 1
ATOM 3792 N N . VAL B 1 222 ? 11.023 -12.078 -27.812 1 67.44 222 VAL B N 1
ATOM 3793 C CA . VAL B 1 222 ? 11.922 -12.672 -26.828 1 67.44 222 VAL B CA 1
ATOM 3794 C C . VAL B 1 222 ? 11.828 -14.195 -26.891 1 67.44 222 VAL B C 1
ATOM 3796 O O . VAL B 1 222 ? 12.844 -14.891 -26.844 1 67.44 222 VAL B O 1
ATOM 3799 N N . SER B 1 223 ? 10.664 -14.664 -27.031 1 70.75 223 SER B N 1
ATOM 3800 C CA . SER B 1 223 ? 10.477 -16.109 -27.156 1 70.75 223 SER B CA 1
ATOM 3801 C C . SER B 1 223 ? 11.188 -16.656 -28.391 1 70.75 223 SER B C 1
ATOM 3803 O O . SER B 1 223 ? 11.836 -17.703 -28.328 1 70.75 223 SER B O 1
ATOM 3805 N N . ILE B 1 224 ? 11.047 -15.969 -29.391 1 74.38 224 ILE B N 1
ATOM 3806 C CA . ILE B 1 224 ? 11.711 -16.344 -30.625 1 74.38 224 ILE B CA 1
ATOM 3807 C C . ILE B 1 224 ? 13.227 -16.312 -30.422 1 74.38 224 ILE B C 1
ATOM 3809 O O . ILE B 1 224 ? 13.93 -17.266 -30.812 1 74.38 224 ILE B O 1
ATOM 3813 N N . ALA B 1 225 ? 13.633 -15.242 -29.828 1 70.5 225 ALA B N 1
ATOM 3814 C CA . ALA B 1 225 ? 15.062 -15.086 -29.594 1 70.5 225 ALA B CA 1
ATOM 3815 C C . ALA B 1 225 ? 15.602 -16.203 -28.703 1 70.5 225 ALA B C 1
ATOM 3817 O O . ALA B 1 225 ? 16.672 -16.75 -28.969 1 70.5 225 ALA B O 1
ATOM 3818 N N . LEU B 1 226 ? 14.922 -16.547 -27.781 1 69.25 226 LEU B N 1
ATOM 3819 C CA . LEU B 1 226 ? 15.344 -17.594 -26.875 1 69.25 226 LEU B CA 1
ATOM 3820 C C . LEU B 1 226 ? 15.336 -18.953 -27.562 1 69.25 226 LEU B C 1
ATOM 3822 O O . LEU B 1 226 ? 16.219 -19.781 -27.344 1 69.25 226 LEU B O 1
ATOM 3826 N N . LYS B 1 227 ? 14.414 -19.219 -28.375 1 72.06 227 LYS B N 1
ATOM 3827 C CA . LYS B 1 227 ? 14.367 -20.438 -29.172 1 72.06 227 LYS B CA 1
ATOM 3828 C C . LYS B 1 227 ? 15.555 -20.531 -30.125 1 72.06 227 LYS B C 1
ATOM 3830 O O . LYS B 1 227 ? 16.156 -21.594 -30.281 1 72.06 227 LYS B O 1
ATOM 3835 N N . ILE B 1 228 ? 15.789 -19.438 -30.641 1 72.19 228 ILE B N 1
ATOM 3836 C CA . ILE B 1 228 ? 16.938 -19.375 -31.531 1 72.19 228 ILE B CA 1
ATOM 3837 C C . ILE B 1 228 ? 18.219 -19.656 -30.734 1 72.19 228 ILE B C 1
ATOM 3839 O O . ILE B 1 228 ? 19.062 -20.438 -31.188 1 72.19 228 ILE B O 1
ATOM 3843 N N . LEU B 1 229 ? 18.25 -19.062 -29.656 1 65.88 229 LEU B N 1
ATOM 3844 C CA . LEU B 1 229 ? 19.422 -19.281 -28.812 1 65.88 229 LEU B CA 1
ATOM 3845 C C . LEU B 1 229 ? 19.516 -20.734 -28.359 1 65.88 229 LEU B C 1
ATOM 3847 O O . LEU B 1 229 ? 20.609 -21.312 -28.344 1 65.88 229 LEU B O 1
ATOM 3851 N N . GLU B 1 230 ? 18.453 -21.297 -27.969 1 68.62 230 GLU B N 1
ATOM 3852 C CA . GLU B 1 230 ? 18.406 -22.719 -27.641 1 68.62 230 GLU B CA 1
ATOM 3853 C C . GLU B 1 230 ? 18.828 -23.578 -28.828 1 68.62 230 GLU B C 1
ATOM 3855 O O . GLU B 1 230 ? 19.562 -24.562 -28.656 1 68.62 230 GLU B O 1
ATOM 3860 N N . TRP B 1 231 ? 18.344 -23.234 -29.906 1 69.12 231 TRP B N 1
ATOM 3861 C CA . TRP B 1 231 ? 18.688 -23.938 -31.125 1 69.12 231 TRP B CA 1
ATOM 3862 C C . TRP B 1 231 ? 20.188 -23.828 -31.406 1 69.12 231 TRP B C 1
ATOM 3864 O O . TRP B 1 231 ? 20.828 -24.828 -31.734 1 69.12 231 TRP B O 1
ATOM 3874 N N . CYS B 1 232 ? 20.688 -22.641 -31.234 1 63.28 232 CYS B N 1
ATOM 3875 C CA . CYS B 1 232 ? 22.125 -22.438 -31.422 1 63.28 232 CYS B CA 1
ATOM 3876 C C . CYS B 1 232 ? 22.922 -23.234 -30.406 1 63.28 232 CYS B C 1
ATOM 3878 O O . CYS B 1 232 ? 23.953 -23.828 -30.75 1 63.28 232 CYS B O 1
ATOM 3880 N N . TYR B 1 233 ? 22.5 -23.25 -29.25 1 62.19 233 TYR B N 1
ATOM 3881 C CA . TYR B 1 233 ? 23.172 -23.984 -28.188 1 62.19 233 TYR B CA 1
ATOM 3882 C C . TYR B 1 233 ? 23.172 -25.484 -28.469 1 62.19 233 TYR B C 1
ATOM 3884 O O . TYR B 1 233 ? 24.188 -26.156 -28.297 1 62.19 233 TYR B O 1
ATOM 3892 N N . ARG B 1 234 ? 22.094 -25.984 -28.844 1 65.44 234 ARG B N 1
ATOM 3893 C CA . ARG B 1 234 ? 22 -27.391 -29.188 1 65.44 234 ARG B CA 1
ATOM 3894 C C . ARG B 1 234 ? 22.87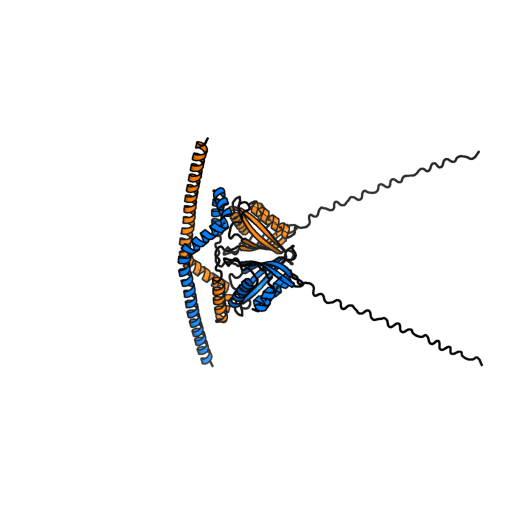5 -27.734 -30.391 1 65.44 234 ARG B C 1
ATOM 3896 O O . ARG B 1 234 ? 23.5 -28.781 -30.438 1 65.44 234 ARG B O 1
ATOM 3903 N N . PHE B 1 235 ? 22.891 -26.875 -31.266 1 62.41 235 PHE B N 1
ATOM 3904 C CA . PHE B 1 235 ? 23.688 -27.078 -32.469 1 62.41 235 PHE B CA 1
ATOM 3905 C C . PHE B 1 235 ? 25.172 -27.094 -32.125 1 62.41 235 PHE B C 1
ATOM 3907 O O . PHE B 1 235 ? 25.922 -27.922 -32.656 1 62.41 235 PHE B O 1
ATOM 3914 N N . PHE B 1 236 ? 25.578 -26.297 -31.297 1 60.81 236 PHE B N 1
ATOM 3915 C CA . PHE B 1 236 ? 26.984 -26.234 -30.953 1 60.81 236 PHE B CA 1
ATOM 3916 C C . PHE B 1 236 ? 27.359 -27.359 -29.984 1 60.81 236 PHE B C 1
ATOM 3918 O O . PHE B 1 236 ? 28.484 -27.859 -30 1 60.81 236 PHE B O 1
ATOM 3925 N N . THR B 1 237 ? 26.562 -27.719 -29.094 1 61.16 237 THR B N 1
ATOM 3926 C CA . THR B 1 237 ? 26.906 -28.812 -28.203 1 61.16 237 THR B CA 1
ATOM 3927 C C . THR B 1 237 ? 26.797 -30.156 -28.922 1 61.16 237 THR B C 1
ATOM 3929 O O . THR B 1 237 ? 27.516 -31.109 -28.578 1 61.16 237 THR B O 1
ATOM 3932 N N . THR B 1 238 ? 25.984 -30.344 -29.766 1 60.94 238 THR B N 1
ATOM 3933 C CA . THR B 1 238 ? 25.969 -31.578 -30.531 1 60.94 238 THR B CA 1
ATOM 3934 C C . THR B 1 238 ? 27.172 -31.672 -31.469 1 60.94 238 THR B C 1
ATOM 3936 O O . THR B 1 238 ? 27.625 -32.75 -31.797 1 60.94 238 THR B O 1
ATOM 3939 N N . THR B 1 239 ? 27.609 -30.594 -31.953 1 55.06 239 THR B N 1
ATOM 3940 C CA . THR B 1 239 ? 28.766 -30.703 -32.844 1 55.06 239 THR B CA 1
ATOM 3941 C C . THR B 1 239 ? 30.031 -30.984 -32.031 1 55.06 239 THR B C 1
ATOM 3943 O O . THR B 1 239 ? 31.078 -31.312 -32.594 1 55.06 239 THR B O 1
ATOM 3946 N N . GLU B 1 240 ? 30.062 -30.672 -30.891 1 50.69 240 GLU B N 1
ATOM 3947 C CA . GLU B 1 240 ? 31.297 -31 -30.172 1 50.69 240 GLU B CA 1
ATOM 3948 C C . GLU B 1 240 ? 31.312 -32.469 -29.75 1 50.69 240 GLU B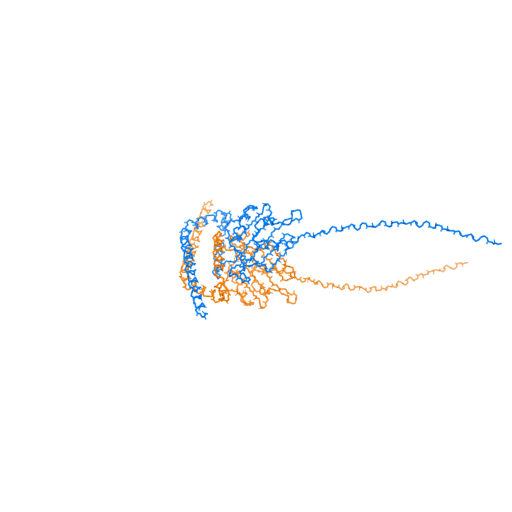 C 1
ATOM 3950 O O . GLU B 1 240 ? 32.344 -32.969 -29.312 1 50.69 240 GLU B O 1
ATOM 3955 N N . ASN B 1 241 ? 30.219 -33.25 -29.781 1 43.78 241 ASN B N 1
ATOM 3956 C CA . ASN B 1 241 ? 30.453 -34.688 -29.656 1 43.78 241 ASN B CA 1
ATOM 3957 C C . ASN B 1 241 ? 30.516 -35.344 -31.031 1 43.78 241 ASN B C 1
ATOM 3959 O O . ASN B 1 241 ? 29.703 -35.031 -31.906 1 43.78 241 ASN B O 1
#

Sequence (482 aa):
MLLHMKSGNGKQRYNVRIMSSMMICDSDITPDPTPSEMIKEFYKCMNEKNVKRLENYLAKDCFFEDYSFPKPFSGKKEVSRFLKQLTAGMGPNVEFRVSHIYEGDDDLIAGVNWHLEWKNKQVPFTRGCSLYRLTREGERLTIRNAQVFVESPIKPGDLFLVLLKIVTSLFDAFPEATEWFFRSQKMIVQVLLKIYSMFLVPFISPIVSFYVNLGKVIVQFVSIALKILEWCYRFFTTTENMLLHMKSGNGKQRYNVRIMSSMMICDSDITPDPTPSEMIKEFYKCMNEKNVKRLENYLAKDCFFEDYSFPKPFSGKKEVSRFLKQLTAGMGPNVEFRVSHIYEGDDDLIAGVNWHLEWKNKQVPFTRGCSLYRLTREGERLTIRNAQVFVESPIKPGDLFLVLLKIVTSLFDAFPEATEWFFRSQKMIVQVLLKIYSMFLVPFISPIVSFYVNLGKVIVQFVSIALKILEWCYRFFTTTEN